Protein AF-A0A7S3EG33-F1 (afdb_monomer)

Nearest PDB structures (foldseek):
  6qv4-assembly1_A  TM=7.858E-01  e=1.404E-14  Thermochaetoides thermophila
  6qv3-assembly1_A  TM=7.735E-01  e=1.896E-14  Thermochaetoides thermophila
  5zwo-assembly1_D  TM=7.686E-01  e=1.803E-14  Saccharomyces cerevisiae S288C
  6qws-assembly1_A  TM=7.794E-01  e=4.444E-13  Thermochaetoides thermophila
  2n59-assembly1_A  TM=4.992E-01  e=2.013E-02  Rhodopseudomonas palustris DX-1

Organism: NCBI:txid101924

pLDDT: mean 78.2, std 21.98, range [22.47, 98.19]

Radius of gyration: 27.13 Å; Cα contacts (8 Å, |Δi|>4): 608; chains: 1; bounding box: 61×60×92 Å

Mean predicted aligned error: 11.51 Å

Solvent-accessible surface area (backbone atoms only — not comparable to full-atom values): 24699 Å² total; per-residue (Å²): 110,71,72,54,69,75,34,71,64,42,60,47,40,75,75,45,44,49,81,77,73,48,78,62,86,92,65,82,80,46,75,66,55,51,52,49,54,52,50,52,51,51,51,52,54,50,49,55,35,37,80,67,53,26,30,43,66,43,98,83,68,72,52,75,43,72,29,74,57,28,50,44,34,59,75,54,72,53,54,70,69,30,48,54,48,40,67,57,41,42,77,33,56,44,51,64,59,37,46,50,58,58,30,61,30,60,89,48,67,86,58,76,76,53,80,86,49,41,65,59,52,45,56,46,32,72,72,34,90,73,56,66,60,100,86,57,68,68,79,48,52,32,45,48,44,45,41,37,44,45,40,57,22,68,35,68,84,70,50,65,94,50,62,67,60,54,55,50,29,53,54,50,44,58,52,46,42,45,54,35,52,39,39,39,54,48,30,61,73,32,21,84,81,73,24,38,36,48,18,48,51,25,38,49,51,53,42,31,25,62,70,50,50,24,19,94,47,38,48,59,43,57,50,69,42,89,90,39,49,72,70,49,52,50,45,33,42,76,73,74,37,74,48,64,68,50,56,65,72,48,56,38,68,56,51,16,60,67,60,75,44,65,85,63,53,26,52,52,53,44,52,54,56,37,43,41,68,48,57,47,76,47,78,48,75,55,94,60,20,37,35,45,39,52,38,50,41,34,77,54,53,80,65,70,43,54,32,39,40,39,37,25,30,67,62,100,81,36,48,35,46,79,47,79,47,77,48,53,46,62,76,50,81,47,82,50,80,48,82,42,76,60,74,84,75,70,54,41,35,40,36,39,40,37,48,61,77,50,72,68,48,34,38,33,36,38,37,37,69,45,97,87,74,50,72,46,74,50,74,42,68,57,64,49,59,72,79,83,85,75,87,91,84,83,84,88,83,82,83,83,81,92,76,90,83,80,92,76,87,78,91,80,90,85,84,87,84,83,85,81,88,80,84,89,131

Secondary structure (DSSP, 8-state):
-HHHHTSHHHHHHHH-HHHHH---TT----HHHHHHHHHHHHHHHHHHHHHTTSEEE-TTSS-EEE-HHHHHHHHTT--HHHHHHHHHHTT--SHHHHHHHHTT-GGGTT----GGGHHHHHHHHHHSSS-S-TT--S-SHHHHHHHHHHHHHH-GGGS-S-HHHHHHHHHHHHHHHHHHHHHHHHHHHGGGTT--HHHHHHHHHHHHHHHHT--TTSTTGGGGSTT--HHHHHHHHHTT--SHHHHHHS-HHHHHHHTT--TTHHHHHHHHHHTS-EEEEEEEEETTEEEEEEEEE-SS----EEEEEEEEE-STT--EEEEEEEE-STT------EEEETTS----EEEEEEETT-SS--EEEEEEE-TTSPEEEEEEE--S-----S--SS--------------------PPP--------

Sequence (425 aa):
MLWLKETFFWVRVKRNPGHYFGRESDTYFSDSEIEKRLKELCLTALNLLSESGLIAYDEDGVTISSTPAGIIMAKFYIKFSTMLLIKKASGFHCVEDLLKILSEAEEFSEVTLRRSEKRVLNEINKMNVYKLPAKERVRTRGDKVFVLVQAHLCDSDNLPENVSLMLEANRIVSLLLRVCNCAFAYMEESAMDRASFSALSSCFFLRRCLLTRTSLNGENVLKQLKGVGTSMRLQLKEAGIESFPEIRAEHPRRLESILHRNPPFGNELQQQLKSLPLLTVKVEILNENLVVRAQCNIESTTRRFSLLLFLGTSGPQSRTFLKRFVASSSNTWHEERIACRAGEGIFPVTVLFAVEDVFGMDVEKVIERKFDGVLLIRATRKEPLAKDSQSLSSLRRRATTIPEYPVKRLKDNRVYSEHFDITVS

InterPro domains:
  IPR004179 Sec63 domain [PF02889] (67-285)
  IPR004179 Sec63 domain [SM00973] (66-369)
  IPR036388 Winged helix-like DNA-binding domain superfamily [G3DSA:1.10.10.10] (1-61)
  IPR052247 Meiotic Crossover Helicase [PTHR47835] (3-301)

Structure (mmCIF, N/CA/C/O backbone):
data_AF-A0A7S3EG33-F1
#
_entry.id   AF-A0A7S3EG33-F1
#
loop_
_atom_site.group_PDB
_atom_site.id
_atom_site.type_symbol
_atom_site.label_atom_id
_atom_site.label_alt_id
_atom_site.label_comp_id
_atom_site.label_asym_id
_atom_site.label_entity_id
_atom_site.label_seq_id
_atom_site.pdbx_PDB_ins_code
_atom_site.Cartn_x
_atom_site.Cartn_y
_atom_site.Cartn_z
_atom_site.occupancy
_atom_site.B_iso_or_equiv
_atom_site.auth_seq_id
_atom_site.auth_comp_id
_atom_site.auth_asym_id
_atom_site.auth_atom_id
_atom_site.pdbx_PDB_model_num
ATOM 1 N N . MET A 1 1 ? 29.800 -4.538 -19.101 1.00 86.38 1 MET A N 1
ATOM 2 C CA . MET A 1 1 ? 29.636 -5.731 -19.969 1.00 86.38 1 MET A CA 1
ATOM 3 C C . MET A 1 1 ? 29.901 -7.054 -19.261 1.00 86.38 1 MET A C 1
ATOM 5 O O . MET A 1 1 ? 29.256 -8.015 -19.649 1.00 86.38 1 MET A O 1
ATOM 9 N N . LEU A 1 2 ? 30.795 -7.127 -18.259 1.00 91.50 2 LEU A N 1
ATOM 10 C CA . LEU A 1 2 ? 31.155 -8.386 -17.582 1.00 91.50 2 LEU A CA 1
ATOM 11 C C . LEU A 1 2 ? 29.927 -9.198 -17.128 1.00 91.50 2 LEU A C 1
ATOM 13 O O . LEU A 1 2 ? 29.734 -10.302 -17.620 1.00 91.50 2 LEU A O 1
ATOM 17 N N . TRP A 1 3 ? 29.034 -8.588 -16.340 1.00 92.19 3 TRP A N 1
ATOM 18 C CA . TRP A 1 3 ? 27.778 -9.214 -15.899 1.00 92.19 3 TRP A CA 1
ATOM 19 C C . TRP A 1 3 ? 26.943 -9.793 -17.050 1.00 92.19 3 TRP A C 1
ATOM 21 O O . TRP A 1 3 ? 26.477 -10.922 -16.976 1.00 92.19 3 TRP A O 1
ATOM 31 N N . LEU A 1 4 ? 26.779 -9.049 -18.152 1.00 93.31 4 LEU A N 1
ATOM 32 C CA . LEU A 1 4 ? 25.960 -9.499 -19.279 1.00 93.31 4 LEU A CA 1
ATOM 33 C C . LEU A 1 4 ? 26.537 -10.770 -19.917 1.00 93.31 4 LEU A C 1
ATOM 35 O O . LEU A 1 4 ? 25.770 -11.664 -20.269 1.00 93.31 4 LEU A O 1
ATOM 39 N N . LYS A 1 5 ? 27.871 -10.865 -20.027 1.00 93.81 5 LYS A N 1
ATOM 40 C CA . LYS A 1 5 ? 28.571 -12.026 -20.604 1.00 93.81 5 LYS A CA 1
ATOM 41 C C . LYS A 1 5 ? 28.368 -13.307 -19.781 1.00 93.81 5 LYS A C 1
ATOM 43 O O . LYS A 1 5 ? 28.471 -14.396 -20.338 1.00 93.81 5 LYS A O 1
ATOM 48 N N . GLU A 1 6 ? 28.018 -13.182 -18.503 1.00 95.75 6 GLU A N 1
ATOM 49 C CA . GLU A 1 6 ? 27.724 -14.304 -17.600 1.00 95.75 6 GLU A CA 1
ATOM 50 C C . GLU A 1 6 ? 26.260 -14.773 -17.671 1.00 95.75 6 GLU A C 1
ATOM 52 O O . GLU A 1 6 ? 25.890 -15.785 -17.080 1.00 95.75 6 GLU A O 1
ATOM 57 N N . THR A 1 7 ? 25.398 -14.066 -18.407 1.00 96.19 7 THR A N 1
ATOM 58 C CA . THR A 1 7 ? 23.973 -14.408 -18.492 1.00 96.19 7 THR A CA 1
ATOM 59 C C . THR A 1 7 ? 23.678 -15.468 -19.553 1.00 96.19 7 THR A C 1
ATOM 61 O O . THR A 1 7 ? 24.313 -15.545 -20.607 1.00 96.19 7 THR A O 1
ATOM 64 N N . PHE A 1 8 ? 22.596 -16.226 -19.351 1.00 96.69 8 PHE A N 1
ATOM 65 C CA . PHE A 1 8 ? 22.053 -17.094 -20.401 1.00 96.69 8 PHE A CA 1
ATOM 66 C C . PHE A 1 8 ? 21.639 -16.306 -21.657 1.00 96.69 8 PHE A C 1
ATOM 68 O O . PHE A 1 8 ? 21.738 -16.814 -22.774 1.00 96.69 8 PHE A O 1
ATOM 75 N N . PHE A 1 9 ? 21.220 -15.048 -21.492 1.00 95.31 9 PHE A N 1
ATOM 76 C CA . PHE A 1 9 ? 20.866 -14.165 -22.601 1.00 95.31 9 PHE A CA 1
ATOM 77 C C . PHE A 1 9 ? 22.038 -13.967 -23.571 1.00 95.31 9 PHE A C 1
ATOM 79 O O . PHE A 1 9 ? 21.854 -14.136 -24.774 1.00 95.31 9 PHE A O 1
ATOM 86 N N . TRP A 1 10 ? 23.251 -13.728 -23.065 1.00 94.69 10 TRP A N 1
ATOM 87 C CA . TRP A 1 10 ? 24.460 -13.624 -23.889 1.00 94.69 10 TRP A CA 1
ATOM 88 C C . TRP A 1 10 ? 24.704 -14.872 -24.746 1.00 94.69 10 TRP A C 1
ATOM 90 O O . TRP A 1 10 ? 24.899 -14.768 -25.960 1.00 94.69 10 TRP A O 1
ATOM 100 N N . VAL A 1 11 ? 24.608 -16.060 -24.139 1.00 94.94 11 VAL A N 1
ATOM 101 C CA . VAL A 1 11 ? 24.762 -17.345 -24.845 1.00 94.94 11 VAL A CA 1
ATOM 102 C C . VAL A 1 11 ? 23.735 -17.479 -25.973 1.00 94.94 11 VAL A C 1
ATOM 104 O O . VAL A 1 11 ? 24.051 -17.974 -27.057 1.00 94.94 11 VAL A O 1
ATOM 107 N N . ARG A 1 12 ? 22.495 -17.040 -25.739 1.00 94.88 12 ARG A N 1
ATOM 108 C CA . ARG A 1 12 ? 21.406 -17.145 -26.717 1.00 94.88 12 ARG A CA 1
ATOM 109 C C . ARG A 1 12 ? 21.512 -16.132 -27.848 1.00 94.88 12 ARG A C 1
ATOM 111 O O . ARG A 1 12 ? 21.286 -16.516 -28.995 1.00 94.88 12 ARG A O 1
ATOM 118 N N . VAL A 1 13 ? 21.885 -14.891 -27.548 1.00 93.12 13 VAL A N 1
ATOM 119 C CA . VAL A 1 13 ? 22.086 -13.843 -28.557 1.00 93.12 13 VAL A CA 1
ATOM 120 C C . VAL A 1 13 ? 23.204 -14.235 -29.518 1.00 93.12 13 VAL A C 1
ATOM 122 O O . VAL A 1 13 ? 23.018 -14.111 -30.721 1.00 93.12 13 VAL A O 1
ATOM 125 N N . LYS A 1 14 ? 24.311 -14.805 -29.022 1.00 90.88 14 LYS A N 1
ATOM 126 C CA . LYS A 1 14 ? 25.389 -15.302 -29.892 1.00 90.88 14 LYS A CA 1
ATOM 127 C C . LYS A 1 14 ? 24.956 -16.434 -30.827 1.00 90.88 14 LYS A C 1
ATOM 129 O O . LYS A 1 14 ? 25.430 -16.513 -31.951 1.00 90.88 14 LYS A O 1
ATOM 134 N N . ARG A 1 15 ? 24.056 -17.317 -30.379 1.00 91.62 15 ARG A N 1
ATOM 135 C CA . ARG A 1 15 ? 23.587 -18.461 -31.185 1.00 91.62 15 ARG A CA 1
ATOM 136 C C . ARG A 1 15 ? 22.518 -18.097 -32.212 1.00 91.62 15 ARG A C 1
ATOM 138 O O . ARG A 1 15 ? 22.406 -18.779 -33.223 1.00 91.62 15 ARG A O 1
ATOM 145 N N . ASN A 1 16 ? 21.686 -17.098 -31.931 1.00 90.94 16 ASN A N 1
ATOM 146 C CA . ASN A 1 16 ? 20.597 -16.694 -32.821 1.00 90.94 16 ASN A CA 1
ATOM 147 C C . ASN A 1 16 ? 20.350 -15.176 -32.741 1.00 90.94 16 ASN A C 1
ATOM 149 O O . ASN A 1 16 ? 19.312 -14.753 -32.224 1.00 90.94 16 ASN A O 1
ATOM 153 N N . PRO A 1 17 ? 21.288 -14.345 -33.228 1.00 90.06 17 PRO A N 1
ATOM 154 C CA . PRO A 1 17 ? 21.212 -12.891 -33.080 1.00 90.06 17 PRO A CA 1
ATOM 155 C C . PRO A 1 17 ? 19.995 -12.289 -33.795 1.00 90.06 17 PRO A C 1
ATOM 157 O O . PRO A 1 17 ? 19.338 -11.408 -33.242 1.00 90.06 17 PRO A O 1
ATOM 160 N N . GLY A 1 18 ? 19.615 -12.827 -34.960 1.00 88.25 18 GLY A N 1
ATOM 161 C CA . GLY A 1 18 ? 18.469 -12.337 -35.735 1.00 88.25 18 GLY A CA 1
ATOM 162 C C . GLY A 1 18 ? 17.114 -12.462 -35.023 1.00 88.25 18 GLY A C 1
ATOM 163 O O . GLY A 1 18 ? 16.207 -11.685 -35.301 1.00 88.25 18 GLY A O 1
ATOM 164 N N . HIS A 1 19 ? 16.962 -13.390 -34.070 1.00 89.19 19 HIS A N 1
ATOM 165 C CA . HIS A 1 19 ? 15.758 -13.462 -33.232 1.00 89.19 19 HIS A CA 1
ATOM 166 C C . HIS A 1 19 ? 15.654 -12.285 -32.247 1.00 89.19 19 HIS A C 1
ATOM 168 O O . HIS A 1 19 ? 14.552 -11.851 -31.928 1.00 89.19 19 HIS A O 1
ATOM 174 N N . TYR A 1 20 ? 16.785 -11.778 -31.748 1.00 89.69 20 TYR A N 1
ATOM 175 C CA . TYR A 1 20 ? 16.822 -10.733 -30.718 1.00 89.69 20 TYR A CA 1
ATOM 176 C C . TYR A 1 20 ? 16.943 -9.323 -31.294 1.00 89.69 20 TYR A C 1
ATOM 178 O O . TYR A 1 20 ? 16.387 -8.388 -30.727 1.00 89.69 20 TYR A O 1
ATOM 186 N N . PHE A 1 21 ? 17.661 -9.169 -32.406 1.00 87.31 21 PHE A N 1
ATOM 187 C CA . PHE A 1 21 ? 17.914 -7.871 -33.033 1.00 87.31 21 PHE A CA 1
ATOM 188 C C . PHE A 1 21 ? 17.058 -7.602 -34.275 1.00 87.31 21 PHE A C 1
ATOM 190 O O . PHE A 1 21 ? 17.177 -6.533 -34.866 1.00 87.31 21 PHE A O 1
ATOM 197 N N . GLY A 1 22 ? 16.198 -8.551 -34.655 1.00 81.75 22 GLY A N 1
ATOM 198 C CA . GLY A 1 22 ? 15.454 -8.519 -35.910 1.00 81.75 22 GLY A CA 1
ATOM 199 C C . GLY A 1 22 ? 16.284 -9.026 -37.091 1.00 81.75 22 GLY A C 1
ATOM 200 O O . GLY A 1 22 ? 17.515 -9.052 -37.059 1.00 81.75 22 GLY A O 1
ATOM 201 N N . ARG A 1 23 ? 15.592 -9.460 -38.148 1.00 69.38 23 ARG A N 1
ATOM 202 C CA . ARG A 1 23 ? 16.211 -9.754 -39.444 1.00 69.38 23 ARG A CA 1
ATOM 203 C C . ARG A 1 23 ? 16.216 -8.476 -40.270 1.00 69.38 23 ARG A C 1
ATOM 205 O O . ARG A 1 23 ? 15.259 -8.206 -40.989 1.00 69.38 23 ARG A O 1
ATOM 212 N N . GLU A 1 24 ? 17.275 -7.692 -40.151 1.00 61.81 24 GLU A N 1
ATOM 213 C CA . GLU A 1 24 ? 17.649 -6.800 -41.247 1.00 61.81 24 GLU A CA 1
ATOM 214 C C . GLU A 1 24 ? 18.200 -7.702 -42.365 1.00 61.81 24 GLU A C 1
ATOM 216 O O . GLU A 1 24 ? 18.905 -8.673 -42.091 1.00 61.81 24 GLU A O 1
ATOM 221 N N . SER A 1 25 ? 17.748 -7.501 -43.601 1.00 48.28 25 SER A N 1
ATOM 222 C CA . SER A 1 25 ? 18.041 -8.386 -44.737 1.00 48.28 25 SER A CA 1
ATOM 223 C C . SER A 1 25 ? 19.547 -8.637 -44.908 1.00 48.28 25 SER A C 1
ATOM 225 O O . SER A 1 25 ? 20.312 -7.681 -44.989 1.00 48.28 25 SER A O 1
ATOM 227 N N . ASP A 1 26 ? 19.936 -9.914 -44.994 1.00 53.56 26 ASP A N 1
ATOM 228 C CA . ASP A 1 26 ? 21.272 -10.435 -45.339 1.00 53.56 26 ASP A CA 1
ATOM 229 C C . ASP A 1 26 ? 22.488 -9.965 -44.515 1.00 53.56 26 ASP A C 1
ATOM 231 O O . ASP A 1 26 ? 23.633 -10.184 -44.914 1.00 53.56 26 ASP A O 1
ATOM 235 N N . THR A 1 27 ? 22.295 -9.407 -43.318 1.00 59.81 27 THR A N 1
ATOM 236 C CA . THR A 1 27 ? 23.413 -9.108 -42.410 1.00 59.81 27 THR A CA 1
ATOM 237 C C . THR A 1 27 ? 23.790 -10.323 -41.558 1.00 59.81 27 THR A C 1
ATOM 239 O O . THR A 1 27 ? 23.101 -10.704 -40.609 1.00 59.81 27 THR A O 1
ATOM 242 N N . TYR A 1 28 ? 24.938 -10.931 -41.869 1.00 70.75 28 TYR A N 1
ATOM 243 C CA . TYR A 1 28 ? 25.654 -11.771 -40.910 1.00 70.75 28 TYR A CA 1
ATOM 244 C C . TYR A 1 28 ? 26.070 -10.898 -39.723 1.00 70.75 28 TYR A C 1
ATOM 246 O O . TYR A 1 28 ? 26.848 -9.967 -39.891 1.00 70.75 28 TYR A O 1
ATOM 254 N N . PHE A 1 29 ? 25.565 -11.198 -38.526 1.00 78.25 29 PHE A N 1
ATOM 255 C CA . PHE A 1 29 ? 25.989 -10.508 -37.309 1.00 78.25 29 PHE A CA 1
ATOM 256 C C . PHE A 1 29 ? 27.373 -11.007 -36.893 1.00 78.25 29 PHE A C 1
ATOM 258 O O . PHE A 1 29 ? 27.517 -12.140 -36.430 1.00 78.25 29 PHE A O 1
ATOM 265 N N . SER A 1 30 ? 28.389 -10.162 -37.028 1.00 86.75 30 SER A N 1
ATOM 266 C CA . SER A 1 30 ? 29.704 -10.422 -36.447 1.00 86.75 30 SER A CA 1
ATOM 267 C C . SER A 1 30 ? 29.658 -10.344 -34.915 1.00 86.75 30 SER A C 1
ATOM 269 O O . SER A 1 30 ? 28.846 -9.624 -34.326 1.00 86.75 30 SER A O 1
ATOM 271 N N . ASP A 1 31 ? 30.584 -11.037 -34.246 1.00 87.50 31 ASP A N 1
ATOM 272 C CA . ASP A 1 31 ? 30.719 -10.985 -32.782 1.00 87.50 31 ASP A CA 1
ATOM 273 C C . ASP A 1 31 ? 30.912 -9.543 -32.268 1.00 87.50 31 ASP A C 1
ATOM 275 O O . ASP A 1 31 ? 30.399 -9.184 -31.206 1.00 87.50 31 ASP A O 1
ATOM 279 N N . SER A 1 32 ? 31.592 -8.692 -33.047 1.00 89.56 32 SER A N 1
ATOM 280 C CA . SER A 1 32 ? 31.795 -7.274 -32.728 1.00 89.56 32 SER A CA 1
ATOM 281 C C . SER A 1 32 ? 30.500 -6.459 -32.809 1.00 89.56 32 SER A C 1
ATOM 283 O O . SER A 1 32 ? 30.225 -5.655 -31.918 1.00 89.56 32 SER A O 1
ATOM 285 N N . GLU A 1 33 ? 29.663 -6.690 -33.825 1.00 88.62 33 GLU A N 1
ATOM 286 C CA . GLU A 1 33 ? 28.365 -6.015 -33.962 1.00 88.62 33 GLU A CA 1
ATOM 287 C C . GLU A 1 33 ? 27.389 -6.425 -32.860 1.00 88.62 33 GLU A C 1
ATOM 289 O O . GLU A 1 33 ? 26.683 -5.573 -32.317 1.00 88.62 33 GLU A O 1
ATOM 294 N N . ILE A 1 34 ? 27.384 -7.708 -32.482 1.00 90.06 34 ILE A N 1
ATOM 295 C CA . ILE A 1 34 ? 26.601 -8.203 -31.344 1.00 90.06 34 ILE A CA 1
ATOM 296 C C . ILE A 1 34 ? 27.049 -7.496 -30.062 1.00 90.06 34 ILE A C 1
ATOM 298 O O . ILE A 1 34 ? 26.216 -6.953 -29.336 1.00 90.06 34 ILE A O 1
ATOM 302 N N . GLU A 1 35 ? 28.357 -7.457 -29.783 1.00 92.44 35 GLU A N 1
ATOM 303 C CA . GLU A 1 35 ? 28.890 -6.759 -28.608 1.00 92.44 35 GLU A CA 1
ATOM 304 C C . GLU A 1 35 ? 28.550 -5.266 -28.610 1.00 92.44 35 GLU A C 1
ATOM 306 O O . GLU A 1 35 ? 28.166 -4.731 -27.566 1.00 92.44 35 GLU A O 1
ATOM 311 N N . LYS A 1 36 ? 28.629 -4.610 -29.773 1.00 91.62 36 LYS A N 1
ATOM 312 C CA . LYS A 1 36 ? 28.265 -3.201 -29.939 1.00 91.62 36 LYS A CA 1
ATOM 313 C C . LYS A 1 36 ? 26.787 -2.959 -29.622 1.00 91.62 36 LYS A C 1
ATOM 315 O O . LYS A 1 36 ? 26.502 -2.138 -28.753 1.00 91.62 36 LYS A O 1
ATOM 320 N N . ARG A 1 37 ? 25.861 -3.709 -30.235 1.00 91.12 37 ARG A N 1
ATOM 321 C CA . ARG A 1 37 ? 24.411 -3.570 -29.979 1.00 91.12 37 ARG A CA 1
ATOM 322 C C . ARG A 1 37 ? 24.061 -3.862 -28.519 1.00 91.12 37 ARG A C 1
ATOM 324 O O . ARG A 1 37 ? 23.267 -3.152 -27.911 1.00 91.12 37 ARG A O 1
ATOM 331 N N . LEU A 1 38 ? 24.683 -4.875 -27.914 1.00 93.62 38 LEU A N 1
ATOM 332 C CA . LEU A 1 38 ? 24.485 -5.174 -26.493 1.00 93.62 38 LEU A CA 1
ATOM 333 C C . LEU A 1 38 ? 25.012 -4.056 -25.583 1.00 93.62 38 LEU A C 1
ATOM 335 O O . LEU A 1 38 ? 24.373 -3.728 -24.584 1.00 93.62 38 LEU A O 1
ATOM 339 N N . LYS A 1 39 ? 26.149 -3.443 -25.931 1.00 93.31 39 LYS A N 1
ATOM 340 C CA . LYS A 1 39 ? 26.675 -2.278 -25.213 1.00 93.31 39 LYS A CA 1
ATOM 341 C C . LYS A 1 39 ? 25.726 -1.084 -25.330 1.00 93.31 39 LYS A C 1
ATOM 343 O O . LYS A 1 39 ? 25.460 -0.444 -24.318 1.00 93.31 39 LYS A O 1
ATOM 348 N N . GLU A 1 40 ? 25.186 -0.816 -26.516 1.00 93.12 40 GLU A N 1
ATOM 349 C CA . GLU A 1 40 ? 24.186 0.238 -26.749 1.00 93.12 40 GLU A CA 1
ATOM 350 C C . GLU A 1 40 ? 22.910 0.010 -25.924 1.00 93.12 40 GLU A C 1
ATOM 352 O O . GLU A 1 40 ? 22.409 0.946 -25.300 1.00 93.12 40 GLU A O 1
ATOM 357 N N . LEU A 1 41 ? 22.430 -1.236 -25.826 1.00 93.00 41 LEU A N 1
ATOM 358 C CA . LEU A 1 41 ? 21.303 -1.596 -24.958 1.00 93.00 41 LEU A CA 1
ATOM 359 C C . LEU A 1 41 ? 21.604 -1.323 -23.478 1.00 93.00 41 LEU A C 1
ATOM 361 O O . LEU A 1 41 ? 20.775 -0.735 -22.784 1.00 93.00 41 LEU A O 1
ATOM 365 N N . CYS A 1 42 ? 22.790 -1.708 -22.992 1.00 93.31 42 CYS A N 1
ATOM 366 C CA . CYS A 1 42 ? 23.204 -1.409 -21.621 1.00 93.31 42 CYS A CA 1
ATOM 367 C C . CYS A 1 42 ? 23.280 0.100 -21.365 1.00 93.31 42 CYS A C 1
ATOM 369 O O . CYS A 1 42 ? 22.776 0.559 -20.346 1.00 93.31 42 CYS A O 1
ATOM 371 N N . LEU A 1 43 ? 23.878 0.868 -22.280 1.00 92.88 43 LEU A N 1
ATOM 372 C CA . LEU A 1 43 ? 23.977 2.323 -22.154 1.00 92.88 43 LEU A CA 1
ATOM 373 C C . LEU A 1 43 ? 22.595 2.979 -22.152 1.00 92.88 43 LEU A C 1
ATOM 375 O O . LEU A 1 43 ? 22.331 3.828 -21.311 1.00 92.88 43 LEU A O 1
ATOM 379 N N . THR A 1 44 ? 21.685 2.528 -23.016 1.00 94.94 44 THR A N 1
ATOM 380 C CA . THR A 1 44 ? 20.299 3.016 -23.043 1.00 94.94 44 THR A CA 1
ATOM 381 C C . THR A 1 44 ? 19.595 2.751 -21.712 1.00 94.94 44 THR A C 1
ATOM 383 O O . THR A 1 44 ? 18.973 3.649 -21.150 1.00 94.94 44 THR A O 1
ATOM 386 N N . ALA A 1 45 ? 19.724 1.538 -21.164 1.00 94.62 45 ALA A N 1
ATOM 387 C CA . ALA A 1 45 ? 19.134 1.195 -19.872 1.00 94.62 45 ALA A CA 1
ATOM 388 C C . ALA A 1 45 ? 19.735 2.018 -18.719 1.00 94.62 45 ALA A C 1
ATOM 390 O O . ALA A 1 45 ? 18.995 2.497 -17.863 1.00 94.62 45 ALA A O 1
ATOM 391 N N . LEU A 1 46 ? 21.057 2.216 -18.707 1.00 94.25 46 LEU A N 1
ATOM 392 C CA . LEU A 1 46 ? 21.736 3.045 -17.707 1.00 94.25 46 LEU A CA 1
ATOM 393 C C . LEU A 1 46 ? 21.300 4.511 -17.794 1.00 94.25 46 LEU A C 1
ATOM 395 O O . LEU A 1 46 ? 20.977 5.097 -16.764 1.00 94.25 46 LEU A O 1
ATOM 399 N N . ASN A 1 47 ? 21.200 5.070 -19.000 1.00 94.06 47 ASN A N 1
ATOM 400 C CA . ASN A 1 47 ? 20.715 6.435 -19.205 1.00 94.06 47 ASN A CA 1
ATOM 401 C C . ASN A 1 47 ? 19.288 6.592 -18.672 1.00 94.06 47 ASN A C 1
ATOM 403 O O . ASN A 1 47 ? 19.035 7.494 -17.882 1.00 94.06 47 ASN A O 1
ATOM 407 N N . LEU A 1 48 ? 18.383 5.658 -18.988 1.00 96.31 48 LEU A N 1
ATOM 408 C CA . LEU A 1 48 ? 17.015 5.676 -18.459 1.00 96.31 48 LEU A CA 1
ATOM 409 C C . LEU A 1 48 ? 16.978 5.619 -16.925 1.00 96.31 48 LEU A C 1
ATOM 411 O O . LEU A 1 48 ? 16.199 6.342 -16.299 1.00 96.31 48 LEU A O 1
ATOM 415 N N . LEU A 1 49 ? 17.810 4.776 -16.302 1.00 96.56 49 LEU A N 1
ATOM 416 C CA . LEU A 1 49 ? 17.912 4.691 -14.842 1.00 96.56 49 LEU A CA 1
ATOM 417 C C . LEU A 1 49 ? 18.475 5.983 -14.233 1.00 96.56 49 LEU A C 1
ATOM 419 O O . LEU A 1 49 ? 17.998 6.411 -13.180 1.00 96.56 49 LEU A O 1
ATOM 423 N N . SER A 1 50 ? 19.462 6.600 -14.883 1.00 95.50 50 SER A N 1
ATOM 424 C CA . SER A 1 50 ? 20.110 7.831 -14.425 1.00 95.50 50 SER A CA 1
ATOM 425 C C . SER A 1 50 ? 19.187 9.043 -14.560 1.00 95.50 50 SER A C 1
ATOM 427 O O . SER A 1 50 ? 18.950 9.735 -13.572 1.00 95.50 50 SER A O 1
ATOM 429 N N . GLU A 1 51 ? 18.559 9.236 -15.723 1.00 95.19 51 GLU A N 1
ATOM 430 C CA . GLU A 1 51 ? 17.555 10.285 -15.972 1.00 95.19 51 GLU A CA 1
ATOM 431 C C . GLU A 1 51 ? 16.360 10.161 -15.020 1.00 95.19 51 GLU A C 1
ATOM 433 O O . GLU A 1 51 ? 15.792 11.151 -14.557 1.00 95.19 51 GLU 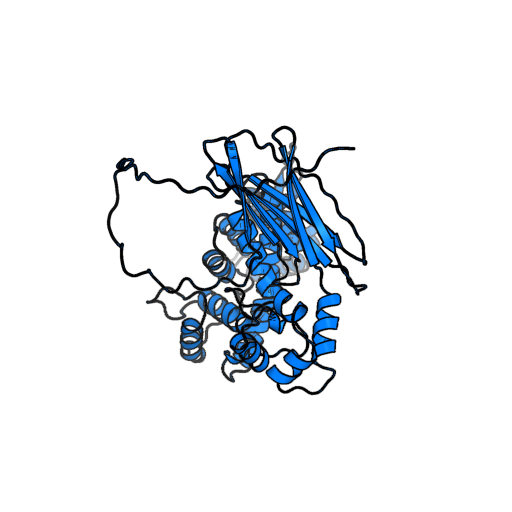A O 1
ATOM 438 N N . SER A 1 52 ? 16.007 8.925 -14.661 1.00 94.81 52 SER A N 1
ATOM 439 C CA . SER A 1 52 ? 14.958 8.641 -13.683 1.00 94.81 52 SER A CA 1
ATOM 440 C C . SER A 1 52 ? 15.426 8.764 -12.232 1.00 94.81 52 SER A C 1
ATOM 442 O O . SER A 1 52 ? 14.622 8.533 -11.327 1.00 94.81 52 SER A O 1
ATOM 444 N N . GLY A 1 53 ? 16.687 9.115 -11.968 1.00 94.50 53 GLY A N 1
ATOM 445 C CA . GLY A 1 53 ? 17.261 9.288 -10.631 1.00 94.50 53 GLY A CA 1
ATOM 446 C C . GLY A 1 53 ? 17.292 8.012 -9.785 1.00 94.50 53 GLY A C 1
ATOM 447 O O . GLY A 1 53 ? 17.126 8.087 -8.567 1.00 94.50 53 GLY A O 1
ATOM 448 N N . LEU A 1 54 ? 17.419 6.840 -10.412 1.00 96.38 54 LEU A N 1
ATOM 449 C CA . LEU A 1 54 ? 17.544 5.536 -9.741 1.00 96.38 54 LEU A CA 1
ATOM 450 C C . LEU A 1 54 ? 19.009 5.114 -9.561 1.00 96.38 54 LEU A C 1
ATOM 452 O O . LEU A 1 54 ? 19.327 4.343 -8.657 1.00 96.38 54 LEU A O 1
ATOM 456 N N . ILE A 1 55 ? 19.897 5.649 -10.394 1.00 96.62 55 ILE A N 1
ATOM 457 C CA . ILE A 1 55 ? 21.350 5.540 -10.254 1.00 96.62 55 ILE A CA 1
ATOM 458 C C . ILE A 1 55 ? 21.976 6.929 -10.388 1.00 96.62 55 ILE A C 1
ATOM 460 O O . ILE A 1 55 ? 21.369 7.829 -10.972 1.00 96.62 55 ILE A O 1
ATOM 464 N N . ALA A 1 56 ? 23.185 7.087 -9.869 1.00 94.56 56 ALA A N 1
ATOM 465 C CA . ALA A 1 56 ? 24.019 8.261 -10.063 1.00 94.56 56 ALA A CA 1
ATOM 466 C C . ALA A 1 56 ? 25.384 7.833 -10.610 1.00 94.56 56 ALA A C 1
ATOM 468 O O . ALA A 1 56 ? 25.876 6.745 -10.298 1.00 94.56 56 ALA A O 1
ATOM 469 N N . TYR A 1 57 ? 25.973 8.693 -11.434 1.00 92.06 57 TYR A N 1
ATOM 470 C CA . TYR A 1 57 ? 27.380 8.591 -11.795 1.00 92.06 57 TYR A CA 1
ATOM 471 C C . TYR A 1 57 ? 28.201 9.337 -10.744 1.00 92.06 57 TYR A C 1
ATOM 473 O O . TYR A 1 57 ? 27.780 10.398 -10.282 1.00 92.06 57 TYR A O 1
ATOM 481 N N . ASP A 1 58 ? 29.327 8.755 -10.350 1.00 86.31 58 ASP A N 1
ATOM 482 C CA . ASP A 1 58 ? 30.295 9.388 -9.453 1.00 86.31 58 ASP A CA 1
ATOM 483 C C . ASP A 1 58 ? 31.053 10.528 -10.163 1.00 86.31 58 ASP A C 1
ATOM 485 O O . ASP A 1 58 ? 30.895 10.716 -11.374 1.00 86.31 58 ASP A O 1
ATOM 489 N N . GLU A 1 59 ? 31.899 11.263 -9.438 1.00 81.81 59 GLU A N 1
ATOM 490 C CA . GLU A 1 59 ? 32.672 12.401 -9.974 1.00 81.81 59 GLU A CA 1
ATOM 491 C C . GLU A 1 59 ? 33.519 12.024 -11.204 1.00 81.81 59 GLU A C 1
ATOM 493 O O . GLU A 1 59 ? 33.641 12.807 -12.146 1.00 81.81 59 GLU A O 1
ATOM 498 N N . ASP A 1 60 ? 34.011 10.783 -11.247 1.00 82.19 60 ASP A N 1
ATOM 499 C CA . ASP A 1 60 ? 34.801 10.240 -12.358 1.00 82.19 60 ASP A CA 1
ATOM 500 C C . ASP A 1 60 ? 33.972 9.941 -13.625 1.00 82.19 60 ASP A C 1
ATOM 502 O O . ASP A 1 60 ? 34.521 9.553 -14.657 1.00 82.19 60 ASP A O 1
ATOM 506 N N . GLY A 1 61 ? 32.637 10.023 -13.559 1.00 77.06 61 GLY A N 1
ATOM 507 C CA . GLY A 1 61 ? 31.718 9.745 -14.672 1.00 77.06 61 GLY A CA 1
ATOM 508 C C . GLY A 1 61 ? 31.648 8.276 -15.118 1.00 77.06 61 GLY A C 1
ATOM 509 O O . GLY A 1 61 ? 30.873 7.938 -16.014 1.00 77.06 61 GLY A O 1
ATOM 510 N N . VAL A 1 62 ? 32.439 7.389 -14.506 1.00 80.25 62 VAL A N 1
ATOM 511 C CA . VAL A 1 62 ? 32.533 5.960 -14.858 1.00 80.25 62 VAL A CA 1
ATOM 512 C C . VAL A 1 62 ? 31.887 5.072 -13.799 1.00 80.25 62 VAL A C 1
ATOM 514 O O . VAL A 1 62 ? 31.208 4.097 -14.135 1.00 80.25 62 VAL A O 1
ATOM 517 N N . THR A 1 63 ? 32.088 5.394 -12.523 1.00 88.06 63 THR A N 1
ATOM 518 C CA . THR A 1 63 ? 31.550 4.611 -11.410 1.00 88.06 63 THR A CA 1
ATOM 519 C C . THR A 1 63 ? 30.059 4.889 -11.256 1.00 88.06 63 THR A C 1
ATOM 521 O O . THR A 1 63 ? 29.626 6.038 -11.246 1.00 88.06 63 THR A O 1
ATOM 524 N N . ILE A 1 64 ? 29.262 3.824 -11.156 1.00 93.38 64 ILE A N 1
ATOM 525 C CA . ILE A 1 64 ? 27.806 3.903 -11.012 1.00 93.38 64 ILE A CA 1
ATOM 526 C C . ILE A 1 64 ? 27.443 3.504 -9.585 1.00 93.38 64 ILE A C 1
ATOM 528 O O . ILE A 1 64 ? 27.826 2.428 -9.123 1.00 93.38 64 ILE A O 1
ATOM 532 N N . SER A 1 65 ? 26.649 4.332 -8.916 1.00 94.44 65 SER A N 1
ATOM 533 C CA . SER A 1 65 ? 26.083 4.049 -7.599 1.00 94.44 65 SER A CA 1
ATOM 534 C C . SER A 1 65 ? 24.554 4.032 -7.660 1.00 94.44 65 SER A C 1
ATOM 536 O O . SER A 1 65 ? 23.928 4.694 -8.489 1.00 94.44 65 SER A O 1
ATOM 538 N N . SER A 1 66 ? 23.920 3.223 -6.809 1.00 95.69 66 SER A N 1
ATOM 539 C CA . SER A 1 66 ? 22.456 3.215 -6.700 1.00 95.69 66 SER A CA 1
ATOM 540 C C . SER A 1 66 ? 21.996 4.361 -5.809 1.00 95.69 66 SER A C 1
ATOM 542 O O . SER A 1 66 ? 22.522 4.534 -4.712 1.00 95.69 66 SER A O 1
ATOM 544 N N . THR A 1 67 ? 20.979 5.107 -6.240 1.00 95.56 67 THR A N 1
ATOM 545 C CA . THR A 1 67 ? 20.332 6.092 -5.362 1.00 95.56 67 THR A CA 1
ATOM 546 C C . THR A 1 67 ? 19.437 5.376 -4.345 1.00 95.56 67 THR A C 1
ATOM 548 O O . THR A 1 67 ? 19.051 4.222 -4.578 1.00 95.56 67 THR A O 1
ATOM 551 N N . PRO A 1 68 ? 19.013 6.038 -3.252 1.00 94.81 68 PRO A N 1
ATOM 552 C CA . PRO A 1 68 ? 18.034 5.459 -2.332 1.00 94.81 68 PRO A CA 1
ATOM 553 C C . PRO A 1 68 ? 16.765 4.959 -3.042 1.00 94.81 68 PRO A C 1
ATOM 555 O O . PRO A 1 68 ? 16.279 3.866 -2.759 1.00 94.81 68 PRO A O 1
ATOM 558 N N . ALA A 1 69 ? 16.282 5.691 -4.054 1.00 95.06 69 ALA A N 1
ATOM 559 C CA . ALA A 1 69 ? 15.141 5.277 -4.869 1.00 95.06 69 ALA A CA 1
ATOM 560 C C . ALA A 1 69 ? 15.408 3.978 -5.656 1.00 95.06 69 ALA A C 1
ATOM 562 O O . ALA A 1 69 ? 14.537 3.107 -5.709 1.00 95.06 69 ALA A O 1
ATOM 563 N N . GLY A 1 70 ? 16.605 3.822 -6.235 1.00 96.88 70 GLY A N 1
ATOM 564 C CA . GLY A 1 70 ? 17.020 2.589 -6.910 1.00 96.88 70 GLY A CA 1
ATOM 565 C C . GLY A 1 70 ? 17.136 1.401 -5.954 1.00 96.88 70 GLY A C 1
ATOM 566 O O . GLY A 1 70 ? 16.632 0.317 -6.253 1.00 96.88 70 GLY A O 1
ATOM 567 N N . ILE A 1 71 ? 17.715 1.618 -4.768 1.00 97.56 71 ILE A N 1
ATOM 568 C CA . ILE A 1 71 ? 17.818 0.602 -3.709 1.00 97.56 71 ILE A CA 1
ATOM 569 C C . ILE A 1 71 ? 16.422 0.146 -3.268 1.00 97.56 71 ILE A C 1
ATOM 571 O O . ILE A 1 71 ? 16.173 -1.054 -3.152 1.00 97.56 71 ILE A O 1
ATOM 575 N N . ILE A 1 72 ? 15.493 1.084 -3.062 1.00 97.69 72 ILE A N 1
ATOM 576 C CA . ILE A 1 72 ? 14.104 0.790 -2.687 1.00 97.69 72 ILE A CA 1
ATOM 577 C C . ILE A 1 72 ? 13.408 -0.025 -3.785 1.00 97.69 72 ILE A C 1
ATOM 579 O O . ILE A 1 72 ? 12.844 -1.079 -3.490 1.00 97.69 72 ILE A O 1
ATOM 583 N N . MET A 1 73 ? 13.494 0.405 -5.048 1.00 97.81 73 MET A N 1
ATOM 584 C CA . MET A 1 73 ? 12.910 -0.321 -6.182 1.00 97.81 73 MET A CA 1
ATOM 585 C C . MET A 1 73 ? 13.422 -1.769 -6.254 1.00 97.81 73 MET A C 1
ATOM 587 O O . MET A 1 73 ? 12.621 -2.701 -6.380 1.00 97.81 73 MET A O 1
ATOM 591 N N . ALA A 1 74 ? 14.739 -1.963 -6.124 1.00 97.62 74 ALA A N 1
ATOM 592 C CA . ALA A 1 74 ? 15.366 -3.281 -6.144 1.00 97.62 74 ALA A CA 1
ATOM 593 C C . ALA A 1 74 ? 14.943 -4.142 -4.942 1.00 97.62 74 ALA A C 1
ATOM 595 O O . ALA A 1 74 ? 14.560 -5.298 -5.118 1.00 97.62 74 ALA A O 1
ATOM 596 N N . LYS A 1 75 ? 14.929 -3.570 -3.730 1.00 98.00 75 LYS A N 1
ATOM 597 C CA . LYS A 1 75 ? 14.539 -4.253 -2.483 1.00 98.00 75 LYS A CA 1
ATOM 598 C C . LYS A 1 75 ? 13.134 -4.850 -2.551 1.00 98.00 75 LYS A C 1
ATOM 600 O O . LYS A 1 75 ? 12.899 -5.930 -2.011 1.00 98.00 75 LYS A O 1
ATOM 605 N N . PHE A 1 76 ? 12.202 -4.153 -3.196 1.00 97.81 76 PHE A N 1
ATOM 606 C CA . PHE A 1 76 ? 10.814 -4.598 -3.331 1.00 97.81 76 PHE A CA 1
ATOM 607 C C . PHE A 1 76 ? 10.518 -5.315 -4.654 1.00 97.81 76 PHE A C 1
ATOM 609 O O . PHE A 1 76 ? 9.360 -5.664 -4.886 1.00 97.81 76 PHE A O 1
ATOM 616 N N . TYR A 1 77 ? 11.528 -5.578 -5.492 1.00 97.69 77 TYR A N 1
ATOM 617 C CA . TYR A 1 77 ? 11.371 -6.231 -6.798 1.00 97.69 77 TYR A CA 1
ATOM 618 C C . TYR A 1 77 ? 10.303 -5.555 -7.671 1.00 97.69 77 TYR A C 1
ATOM 620 O O . TYR A 1 77 ? 9.427 -6.217 -8.230 1.00 97.69 77 TYR A O 1
ATOM 628 N N . ILE A 1 78 ? 10.348 -4.225 -7.741 1.00 98.19 78 ILE A N 1
ATOM 629 C CA . ILE A 1 78 ? 9.394 -3.426 -8.510 1.00 98.19 78 ILE A CA 1
ATOM 630 C C . ILE A 1 78 ? 9.945 -3.160 -9.907 1.00 98.19 78 ILE A C 1
ATOM 632 O O . ILE A 1 78 ? 11.106 -2.786 -10.062 1.00 98.19 78 ILE A O 1
ATOM 636 N N . LYS A 1 79 ? 9.108 -3.332 -10.936 1.00 98.12 79 LYS A N 1
ATOM 637 C CA . LYS A 1 79 ? 9.459 -2.990 -12.320 1.00 98.12 79 LYS A CA 1
ATOM 638 C C . LYS A 1 79 ? 9.716 -1.489 -12.493 1.00 98.12 79 LYS A C 1
ATOM 640 O O . LYS A 1 79 ? 9.085 -0.657 -11.843 1.00 98.12 79 LYS A O 1
ATOM 645 N N . PHE A 1 80 ? 10.593 -1.139 -13.435 1.00 97.75 80 PHE A N 1
ATOM 646 C CA . PHE A 1 80 ? 11.013 0.245 -13.695 1.00 97.75 80 PHE A CA 1
ATOM 647 C C . PHE A 1 80 ? 9.834 1.195 -13.962 1.00 97.75 80 PHE A C 1
ATOM 649 O O . PHE A 1 80 ? 9.712 2.232 -13.318 1.00 97.75 80 PHE A O 1
ATOM 656 N N . SER A 1 81 ? 8.916 0.805 -14.845 1.00 97.56 81 SER A N 1
ATOM 657 C CA . SER A 1 81 ? 7.697 1.563 -15.166 1.00 97.56 81 SER A CA 1
ATOM 658 C C . SER A 1 81 ? 6.807 1.815 -13.939 1.00 97.56 81 SER A C 1
ATOM 660 O O . SER A 1 81 ? 6.325 2.930 -13.737 1.00 97.56 81 SER A O 1
ATOM 662 N N . THR A 1 82 ? 6.632 0.807 -13.079 1.00 98.19 82 THR A N 1
ATOM 663 C CA . THR A 1 82 ? 5.905 0.923 -11.811 1.00 98.19 82 THR A CA 1
ATOM 664 C C . THR A 1 82 ? 6.612 1.888 -10.865 1.00 98.19 82 THR A C 1
ATOM 666 O O . THR A 1 82 ? 5.947 2.682 -10.204 1.00 98.19 82 THR A O 1
ATOM 669 N N . MET A 1 83 ? 7.946 1.882 -10.816 1.00 97.50 83 MET A N 1
ATOM 670 C CA . MET A 1 83 ? 8.691 2.841 -10.002 1.00 97.50 83 MET A CA 1
ATOM 671 C C . MET A 1 83 ? 8.470 4.282 -10.482 1.00 97.50 83 MET A C 1
ATOM 673 O O . MET A 1 83 ? 8.243 5.165 -9.660 1.00 97.50 83 MET A O 1
ATOM 677 N N . LEU A 1 84 ? 8.433 4.533 -11.795 1.00 96.06 84 LEU A N 1
ATOM 678 C CA . LEU A 1 84 ? 8.083 5.859 -12.324 1.00 96.06 84 LEU A CA 1
ATOM 679 C C . LEU A 1 84 ? 6.663 6.288 -11.918 1.00 96.06 84 LEU A C 1
ATOM 681 O O . LEU A 1 84 ? 6.448 7.446 -11.550 1.00 96.06 84 LEU A O 1
ATOM 685 N N . LEU A 1 85 ? 5.706 5.352 -11.917 1.00 95.62 85 LEU A N 1
ATOM 686 C CA . LEU A 1 85 ? 4.358 5.599 -11.396 1.00 95.62 85 LEU A CA 1
ATOM 687 C C . LEU A 1 85 ? 4.376 5.935 -9.901 1.00 95.62 85 LEU A C 1
ATOM 689 O O . LEU A 1 85 ? 3.719 6.891 -9.504 1.00 95.62 85 LEU A O 1
ATOM 693 N N . ILE A 1 86 ? 5.157 5.221 -9.083 1.00 95.25 86 ILE A N 1
ATOM 694 C CA . ILE A 1 86 ? 5.329 5.504 -7.647 1.00 95.25 86 ILE A CA 1
ATOM 695 C C . ILE A 1 86 ? 5.910 6.907 -7.423 1.00 95.25 86 ILE A C 1
ATOM 697 O O . ILE A 1 86 ? 5.412 7.655 -6.580 1.00 95.25 86 ILE A O 1
ATOM 701 N N . LYS A 1 87 ? 6.919 7.303 -8.209 1.00 92.12 87 LYS A N 1
ATOM 702 C CA . LYS A 1 87 ? 7.502 8.653 -8.141 1.00 92.12 87 LYS A CA 1
ATOM 703 C C . LYS A 1 87 ? 6.487 9.743 -8.481 1.00 92.12 87 LYS A C 1
ATOM 705 O O . LYS A 1 87 ? 6.538 10.821 -7.905 1.00 92.12 87 LYS A O 1
ATOM 710 N N . LYS A 1 88 ? 5.552 9.472 -9.394 1.00 90.56 88 LYS A N 1
ATOM 711 C CA . LYS A 1 88 ? 4.422 10.369 -9.682 1.00 90.56 88 LYS A CA 1
ATOM 712 C C . LYS A 1 88 ? 3.370 10.328 -8.566 1.00 90.56 88 LYS A C 1
ATOM 714 O O . LYS A 1 88 ? 2.780 11.355 -8.238 1.00 90.56 88 LYS A O 1
ATOM 719 N N . ALA A 1 89 ? 3.158 9.157 -7.969 1.00 87.94 89 ALA A N 1
ATOM 720 C CA . ALA A 1 89 ? 2.178 8.917 -6.917 1.00 87.94 89 ALA A CA 1
ATOM 721 C C . ALA A 1 89 ? 2.439 9.746 -5.646 1.00 87.94 89 ALA A C 1
ATOM 723 O O . ALA A 1 89 ? 1.494 10.110 -4.952 1.00 87.94 89 ALA A O 1
ATOM 724 N N . SER A 1 90 ? 3.696 10.114 -5.366 1.00 81.94 90 SER A N 1
ATOM 725 C CA . SER A 1 90 ? 4.051 10.961 -4.214 1.00 81.94 90 SER A CA 1
ATOM 726 C C . SER A 1 90 ? 3.482 12.383 -4.271 1.00 81.94 90 SER A C 1
ATOM 728 O O . SER A 1 90 ? 3.506 13.081 -3.261 1.00 81.94 90 SER A O 1
ATOM 730 N N . GLY A 1 91 ? 2.968 12.816 -5.428 1.00 82.12 91 GLY A N 1
ATOM 731 C CA . GLY A 1 91 ? 2.244 14.080 -5.573 1.00 82.12 91 GLY A CA 1
ATOM 732 C C . GLY A 1 91 ? 0.756 14.009 -5.211 1.00 82.12 91 GLY A C 1
ATOM 733 O O . GLY A 1 91 ? 0.101 15.045 -5.192 1.00 82.12 91 GLY A O 1
ATOM 734 N N . PHE A 1 92 ? 0.199 12.822 -4.941 1.00 82.50 92 PHE A N 1
ATOM 735 C CA . PHE A 1 92 ? -1.219 12.670 -4.614 1.00 82.50 92 PHE A CA 1
ATOM 736 C C . PHE A 1 92 ? -1.429 12.589 -3.107 1.00 82.50 92 PHE A C 1
ATOM 738 O O . PHE A 1 92 ? -0.782 11.818 -2.402 1.00 82.50 92 PHE A O 1
ATOM 745 N N . HIS A 1 93 ? -2.367 13.394 -2.619 1.00 82.50 93 HIS A N 1
ATOM 746 C CA . HIS A 1 93 ? -2.583 13.597 -1.188 1.00 82.50 93 HIS A CA 1
ATOM 747 C C . HIS A 1 93 ? -3.764 12.807 -0.626 1.00 82.50 93 HIS A C 1
ATOM 749 O O . HIS A 1 93 ? -3.957 12.820 0.587 1.00 82.50 93 HIS A O 1
ATOM 755 N N . CYS A 1 94 ? -4.546 12.140 -1.481 1.00 88.44 94 CYS A N 1
ATOM 756 C CA . CYS A 1 94 ? -5.706 11.357 -1.075 1.00 88.44 94 CYS A CA 1
ATOM 757 C C . CYS A 1 94 ? -5.555 9.872 -1.438 1.00 88.44 94 CYS A C 1
ATOM 759 O O . CYS A 1 94 ? -4.876 9.503 -2.400 1.00 88.44 94 CYS A O 1
ATOM 761 N N . VAL A 1 95 ? -6.208 9.014 -0.651 1.00 91.75 95 VAL A N 1
ATOM 762 C CA . VAL A 1 95 ? -6.156 7.550 -0.796 1.00 91.75 95 VAL A CA 1
ATOM 763 C C . VAL A 1 95 ? -6.777 7.085 -2.114 1.00 91.75 95 VAL A C 1
ATOM 765 O O . VAL A 1 95 ? -6.264 6.148 -2.722 1.00 91.75 95 VAL A O 1
ATOM 768 N N . GLU A 1 96 ? -7.848 7.739 -2.574 1.00 93.44 96 GLU A N 1
ATOM 769 C CA . GLU A 1 96 ? -8.525 7.410 -3.834 1.00 93.44 96 GLU A CA 1
ATOM 770 C C . GLU A 1 96 ? -7.585 7.554 -5.034 1.00 93.44 96 GLU A C 1
ATOM 772 O O . GLU A 1 96 ? -7.387 6.598 -5.788 1.00 93.44 96 GLU A O 1
ATOM 777 N N . ASP A 1 97 ? -6.965 8.727 -5.179 1.00 92.31 97 ASP A N 1
ATOM 778 C CA . ASP A 1 97 ? -6.034 9.004 -6.270 1.00 92.31 97 ASP A CA 1
ATOM 779 C C . ASP A 1 97 ? -4.816 8.084 -6.208 1.00 92.31 97 ASP A C 1
ATOM 781 O O . ASP A 1 97 ? -4.380 7.562 -7.237 1.00 92.31 97 ASP A O 1
ATOM 785 N N . LEU A 1 98 ? -4.292 7.845 -4.998 1.00 93.38 98 LEU A N 1
ATOM 786 C CA . LEU A 1 98 ? -3.167 6.944 -4.785 1.00 93.38 98 LEU A CA 1
ATOM 787 C C . LEU A 1 98 ? -3.512 5.511 -5.209 1.00 93.38 98 LEU A C 1
ATOM 789 O O . LEU A 1 98 ? -2.757 4.877 -5.944 1.00 93.38 98 LEU A O 1
ATOM 793 N N . LEU A 1 99 ? -4.667 4.993 -4.792 1.00 96.00 99 LEU A N 1
ATOM 794 C CA . LEU A 1 99 ? -5.110 3.667 -5.206 1.00 96.00 99 LEU A CA 1
ATOM 795 C C . LEU A 1 99 ? -5.311 3.606 -6.724 1.00 96.00 99 LEU A C 1
ATOM 797 O O . LEU A 1 99 ? -4.915 2.624 -7.353 1.00 96.00 99 LEU A O 1
ATOM 801 N N . LYS A 1 100 ? -5.880 4.655 -7.327 1.00 94.88 100 LYS A N 1
ATOM 802 C CA . LYS A 1 100 ? -6.104 4.732 -8.773 1.00 94.88 100 LYS A CA 1
ATOM 803 C C . LYS A 1 100 ? -4.795 4.691 -9.559 1.00 94.88 100 LYS A C 1
ATOM 805 O O . LYS A 1 100 ? -4.680 3.881 -10.473 1.00 94.88 100 LYS A O 1
ATOM 810 N N . ILE A 1 101 ? -3.793 5.494 -9.192 1.00 95.44 101 ILE A N 1
ATOM 811 C CA . ILE A 1 101 ? -2.498 5.491 -9.892 1.00 95.44 101 ILE A CA 1
ATOM 812 C C . ILE A 1 101 ? -1.731 4.183 -9.681 1.00 95.44 101 ILE A C 1
ATOM 814 O O . ILE A 1 101 ? -1.160 3.653 -10.633 1.00 95.44 101 ILE A O 1
ATOM 818 N N . LEU A 1 102 ? -1.744 3.622 -8.467 1.00 96.75 102 LEU A N 1
ATOM 819 C CA . LEU A 1 102 ? -1.053 2.361 -8.194 1.00 96.75 102 LEU A CA 1
ATOM 820 C C . LEU A 1 102 ? -1.734 1.170 -8.880 1.00 96.75 102 LEU A C 1
ATOM 822 O O . LEU A 1 102 ? -1.049 0.213 -9.226 1.00 96.75 102 LEU A O 1
ATOM 826 N N . SER A 1 103 ? -3.041 1.241 -9.152 1.00 97.19 103 SER A N 1
ATOM 827 C CA . SER A 1 103 ? -3.774 0.211 -9.908 1.00 97.19 103 SER A CA 1
ATOM 828 C C . SER A 1 103 ? -3.314 0.080 -11.367 1.00 97.19 103 SER A C 1
ATOM 830 O O . SER A 1 103 ? -3.545 -0.956 -11.990 1.00 97.19 103 SER A O 1
ATOM 832 N N . GLU A 1 104 ? -2.621 1.087 -11.908 1.00 97.25 104 GLU A N 1
ATOM 833 C CA . GLU A 1 104 ? -2.045 1.066 -13.261 1.00 97.25 104 GLU A CA 1
ATOM 834 C C . GLU A 1 104 ? -0.639 0.437 -13.320 1.00 97.25 104 GLU A C 1
ATOM 836 O O . GLU A 1 104 ? -0.044 0.356 -14.397 1.00 97.25 104 GLU A O 1
ATOM 841 N N . ALA A 1 105 ? -0.099 -0.034 -12.188 1.00 98.06 105 ALA A N 1
ATOM 842 C CA . ALA A 1 105 ? 1.234 -0.628 -12.11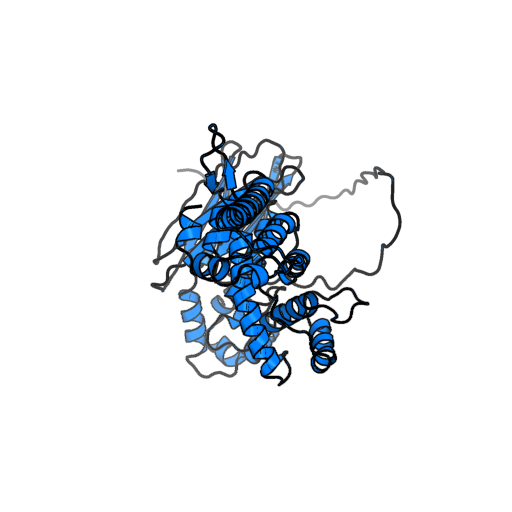6 1.00 98.06 105 ALA A CA 1
ATOM 843 C C . ALA A 1 105 ? 1.437 -1.788 -13.109 1.00 98.06 105 ALA A C 1
ATOM 845 O O . ALA A 1 105 ? 0.555 -2.621 -13.344 1.00 98.06 105 ALA A O 1
ATOM 846 N N . GLU A 1 106 ? 2.656 -1.908 -13.643 1.00 97.94 106 GLU A N 1
ATOM 847 C CA . GLU A 1 106 ? 3.017 -2.973 -14.589 1.00 97.94 106 GLU A CA 1
ATOM 848 C C . GLU A 1 106 ? 3.107 -4.357 -13.916 1.00 97.94 106 GLU A C 1
ATOM 850 O O . GLU A 1 106 ? 3.122 -5.399 -14.581 1.00 97.94 106 GLU A O 1
ATOM 855 N N . GLU A 1 107 ? 3.099 -4.388 -12.584 1.00 97.94 107 GLU A N 1
ATOM 856 C CA . GLU A 1 107 ? 2.929 -5.607 -11.785 1.00 97.94 107 GLU A CA 1
ATOM 857 C C . GLU A 1 107 ? 1.610 -6.321 -12.101 1.00 97.94 107 GLU A C 1
ATOM 859 O O . GLU A 1 107 ? 1.520 -7.542 -12.010 1.00 97.94 107 GLU A O 1
ATOM 864 N N . PHE A 1 108 ? 0.599 -5.570 -12.544 1.00 97.56 108 PHE A N 1
ATOM 865 C CA . PHE A 1 108 ? -0.692 -6.117 -12.938 1.00 97.56 108 PHE A CA 1
ATOM 866 C C . PHE A 1 108 ? -0.758 -6.469 -14.419 1.00 97.56 108 PHE A C 1
ATOM 868 O O . PHE A 1 108 ? -1.842 -6.754 -14.898 1.00 97.56 108 PHE A O 1
ATOM 875 N N . SER A 1 109 ? 0.354 -6.464 -15.162 1.00 95.94 109 SER A N 1
ATOM 876 C CA . SER A 1 109 ? 0.362 -6.682 -16.621 1.00 95.94 109 SER A CA 1
ATOM 877 C C . SER A 1 109 ? -0.384 -7.936 -17.093 1.00 95.94 109 SER A C 1
ATOM 879 O O . SER A 1 109 ? -1.026 -7.887 -18.141 1.00 95.94 109 SER A O 1
ATOM 881 N N . GLU A 1 110 ? -0.366 -9.005 -16.295 1.00 93.62 110 GLU A N 1
ATOM 882 C CA . GLU A 1 110 ? -1.058 -10.275 -16.560 1.00 93.62 110 GLU A CA 1
ATOM 883 C C . GLU A 1 110 ? -2.562 -10.265 -16.226 1.00 93.62 110 GLU A C 1
ATOM 885 O O . GLU A 1 110 ? -3.288 -11.179 -16.619 1.00 93.62 110 GLU A O 1
ATOM 890 N N . VAL A 1 111 ? -3.058 -9.254 -15.503 1.00 95.12 111 VAL A N 1
ATOM 891 C CA . VAL A 1 111 ? -4.486 -9.125 -15.183 1.00 95.12 111 VAL A CA 1
ATOM 892 C C . VAL A 1 111 ? -5.244 -8.813 -16.468 1.00 95.12 111 VAL A C 1
ATOM 894 O O . VAL A 1 111 ? -4.975 -7.826 -17.156 1.00 95.12 111 VAL A O 1
ATOM 897 N N . THR A 1 112 ? -6.236 -9.640 -16.788 1.00 94.19 112 THR A N 1
ATOM 898 C CA . THR A 1 112 ? -7.043 -9.482 -18.003 1.00 94.19 112 THR A CA 1
ATOM 899 C C . THR A 1 112 ? -8.476 -9.123 -17.643 1.00 94.19 112 THR A C 1
ATOM 901 O O . THR A 1 112 ? -9.088 -9.739 -16.774 1.00 94.19 112 THR A O 1
ATOM 904 N N . LEU A 1 113 ? -9.039 -8.109 -18.304 1.00 94.50 113 LEU A N 1
ATOM 905 C CA . LEU A 1 113 ? -10.450 -7.753 -18.149 1.00 94.50 113 LEU A CA 1
ATOM 906 C C . LEU A 1 113 ? -11.292 -8.530 -19.164 1.00 94.50 113 LEU A C 1
ATOM 908 O O . LEU A 1 113 ? -11.323 -8.188 -20.350 1.00 94.50 113 LEU A O 1
ATOM 912 N N . ARG A 1 114 ? -12.019 -9.552 -18.703 1.00 92.94 114 ARG A N 1
ATOM 913 C CA . ARG A 1 114 ? -12.882 -10.359 -19.577 1.00 92.94 114 ARG A CA 1
ATOM 914 C C . ARG A 1 114 ? -14.242 -9.694 -19.768 1.00 92.94 114 ARG A C 1
ATOM 916 O O . ARG A 1 114 ? -14.764 -9.028 -18.875 1.00 92.94 114 ARG A O 1
ATOM 923 N N . ARG A 1 115 ? -14.864 -9.899 -20.936 1.00 91.56 115 ARG A N 1
ATOM 924 C CA . ARG A 1 115 ? -16.203 -9.347 -21.235 1.00 91.56 115 ARG A CA 1
ATOM 925 C C . ARG A 1 115 ? -17.271 -9.857 -20.260 1.00 91.56 115 ARG A C 1
ATOM 927 O O . ARG A 1 115 ? -18.117 -9.068 -19.848 1.00 91.56 115 ARG A O 1
ATOM 934 N N . SER A 1 116 ? -17.196 -11.132 -19.873 1.00 90.94 116 SER A N 1
ATOM 935 C CA . SER A 1 116 ? -18.126 -11.792 -18.944 1.00 90.94 116 SER A CA 1
ATOM 936 C C . SER A 1 116 ? -18.116 -11.187 -17.537 1.00 90.94 116 SER A C 1
ATOM 938 O O . SER A 1 116 ? -19.142 -11.167 -16.866 1.00 90.94 116 SER A O 1
ATOM 940 N N . GLU A 1 117 ? -16.984 -10.636 -17.102 1.00 91.31 117 GLU A N 1
ATOM 941 C CA . GLU A 1 117 ? -16.805 -10.106 -15.745 1.00 91.31 117 GLU A CA 1
ATOM 942 C C . GLU A 1 117 ? -17.300 -8.660 -15.614 1.00 91.31 117 GLU A C 1
ATOM 944 O O . GLU A 1 117 ? -17.602 -8.201 -14.514 1.00 91.31 117 GLU A O 1
ATOM 949 N N . LYS A 1 118 ? -17.435 -7.928 -16.731 1.00 91.81 118 LYS A N 1
ATOM 950 C CA . LYS A 1 118 ? -17.759 -6.492 -16.717 1.00 91.81 118 LYS A CA 1
ATOM 951 C C . LYS A 1 118 ? -19.056 -6.179 -15.981 1.00 91.81 118 LYS A C 1
ATOM 953 O O . LYS A 1 118 ? -19.109 -5.174 -15.281 1.00 91.81 118 LYS A O 1
ATOM 958 N N . ARG A 1 119 ? -20.107 -6.990 -16.138 1.00 90.81 119 ARG A N 1
ATOM 959 C CA . ARG A 1 119 ? -21.392 -6.744 -15.460 1.00 90.81 119 ARG A CA 1
ATOM 960 C C . ARG A 1 119 ? -21.211 -6.777 -13.944 1.00 90.81 119 ARG A C 1
ATOM 962 O O . ARG A 1 119 ? -21.536 -5.802 -13.282 1.00 90.81 119 ARG A O 1
ATOM 969 N N . VAL A 1 120 ? -20.619 -7.857 -13.442 1.00 89.88 120 VAL A N 1
ATOM 970 C CA . VAL A 1 120 ? -20.317 -8.057 -12.021 1.00 89.88 120 VAL A CA 1
ATOM 971 C C . VAL A 1 120 ? -19.426 -6.942 -11.475 1.00 89.88 120 VAL A C 1
ATOM 973 O O . VAL A 1 120 ? -19.767 -6.325 -10.473 1.00 89.88 120 VAL A O 1
ATOM 976 N N . LEU A 1 121 ? -18.329 -6.620 -12.164 1.00 91.94 121 LEU A N 1
ATOM 977 C CA . LEU A 1 121 ? -17.399 -5.575 -11.728 1.00 91.94 121 LEU A CA 1
ATOM 978 C C . LEU A 1 121 ? -18.072 -4.195 -11.636 1.00 91.94 121 LEU A C 1
ATOM 980 O O . LEU A 1 121 ? -17.773 -3.421 -10.733 1.00 91.94 121 LEU A O 1
ATOM 984 N N . ASN A 1 122 ? -19.011 -3.884 -12.536 1.00 91.94 122 ASN A N 1
ATOM 985 C CA . ASN A 1 122 ? -19.767 -2.634 -12.461 1.00 91.94 122 ASN A CA 1
ATOM 986 C C . ASN A 1 122 ? -20.765 -2.606 -11.293 1.00 91.94 122 ASN A C 1
ATOM 988 O O . ASN A 1 122 ? -21.007 -1.525 -10.766 1.00 91.94 122 ASN A O 1
ATOM 992 N N . GLU A 1 123 ? -21.330 -3.745 -10.878 1.00 89.44 123 GLU A N 1
ATOM 993 C CA . GLU A 1 123 ? -22.166 -3.810 -9.669 1.00 89.44 123 GLU A CA 1
ATOM 994 C C . GLU A 1 123 ? -21.324 -3.628 -8.403 1.00 89.44 123 GLU A C 1
ATOM 996 O O . GLU A 1 123 ? -21.668 -2.804 -7.558 1.00 89.44 123 GLU A O 1
ATOM 1001 N N . ILE A 1 124 ? -20.165 -4.289 -8.328 1.00 89.19 124 ILE A N 1
ATOM 1002 C CA . ILE A 1 124 ? -19.200 -4.115 -7.232 1.00 89.19 124 ILE A CA 1
ATOM 1003 C C . ILE A 1 124 ? -18.775 -2.642 -7.114 1.00 89.19 124 ILE A C 1
ATOM 1005 O O . ILE A 1 124 ? -18.829 -2.059 -6.033 1.00 89.19 124 ILE A O 1
ATOM 1009 N N . ASN A 1 125 ? -18.444 -1.990 -8.234 1.00 90.56 125 ASN A N 1
ATOM 1010 C CA . ASN A 1 125 ? -18.046 -0.578 -8.248 1.00 90.56 125 ASN A CA 1
ATOM 1011 C C . ASN A 1 125 ? -19.116 0.370 -7.665 1.00 90.56 125 ASN A C 1
ATOM 1013 O O . ASN A 1 125 ? -18.772 1.428 -7.148 1.00 90.56 125 ASN A O 1
ATOM 1017 N N . LYS A 1 126 ? -20.413 0.024 -7.714 1.00 88.25 126 LYS A N 1
ATOM 1018 C CA . LYS A 1 126 ? -21.470 0.855 -7.103 1.00 88.25 126 LYS A CA 1
ATOM 1019 C C . LYS A 1 126 ? -21.435 0.821 -5.575 1.00 88.25 126 LYS A C 1
ATOM 1021 O O . LYS A 1 126 ? -21.841 1.814 -4.962 1.00 88.25 126 LYS A O 1
ATOM 1026 N N . MET A 1 127 ? -20.972 -0.291 -5.003 1.00 85.44 127 MET A N 1
ATOM 1027 C CA . MET A 1 127 ? -20.896 -0.534 -3.559 1.00 85.44 127 MET A CA 1
ATOM 1028 C C . MET A 1 127 ? -19.554 -0.106 -2.956 1.00 85.44 127 MET A C 1
ATOM 1030 O O . MET A 1 127 ? -19.478 0.146 -1.755 1.00 85.44 127 MET A O 1
ATOM 1034 N N . ASN A 1 128 ? -18.513 0.015 -3.783 1.00 88.25 128 ASN A N 1
ATOM 1035 C CA . ASN A 1 128 ? -17.196 0.473 -3.356 1.00 88.25 128 ASN A CA 1
ATOM 1036 C C . ASN A 1 128 ? -17.227 1.877 -2.732 1.00 88.25 128 ASN A C 1
ATOM 1038 O O . ASN A 1 128 ? -18.043 2.733 -3.093 1.00 88.25 128 ASN A O 1
ATOM 1042 N N . VAL A 1 129 ? -16.288 2.102 -1.806 1.00 88.56 129 VAL A N 1
ATOM 1043 C CA . VAL A 1 129 ? -16.085 3.389 -1.124 1.00 88.56 129 VAL A CA 1
ATOM 1044 C C . VAL A 1 129 ? -15.750 4.476 -2.143 1.00 88.56 129 VAL A C 1
ATOM 1046 O O . VAL A 1 129 ? -16.430 5.501 -2.187 1.00 88.56 129 VAL A O 1
ATOM 1049 N N . TYR A 1 130 ? -14.757 4.215 -2.995 1.00 90.44 130 TYR A N 1
ATOM 1050 C CA . TYR A 1 130 ? -14.367 5.079 -4.099 1.00 90.44 130 TYR A CA 1
ATOM 1051 C C . TYR A 1 130 ? -14.874 4.506 -5.414 1.00 90.44 130 TYR A C 1
ATOM 1053 O O . TYR A 1 130 ? -14.656 3.336 -5.746 1.00 90.44 130 TYR A O 1
ATOM 1061 N N . LYS A 1 131 ? -15.558 5.351 -6.178 1.00 88.12 131 LYS A N 1
ATOM 1062 C CA . LYS A 1 131 ? -16.213 4.952 -7.419 1.00 88.12 131 LYS A CA 1
ATOM 1063 C C . LYS A 1 131 ? -15.408 5.466 -8.589 1.00 88.12 131 LYS A C 1
ATOM 1065 O O . LYS A 1 131 ? -14.977 6.615 -8.596 1.00 88.12 131 LYS A O 1
ATOM 1070 N N . LEU A 1 132 ? -15.312 4.654 -9.638 1.00 86.44 132 LEU A N 1
ATOM 1071 C CA . LEU A 1 132 ? -14.959 5.201 -10.945 1.00 86.44 132 LEU A CA 1
ATOM 1072 C C . LEU A 1 132 ? -15.917 6.368 -11.276 1.00 86.44 132 LEU A C 1
ATOM 1074 O O . LEU A 1 132 ? -17.095 6.300 -10.897 1.00 86.44 132 LEU A O 1
ATOM 1078 N N . PRO A 1 133 ? -15.448 7.432 -11.956 1.00 80.88 133 PRO A N 1
ATOM 1079 C CA . PRO A 1 133 ? -16.267 8.591 -12.304 1.00 80.88 133 PRO A CA 1
ATOM 1080 C C . PRO A 1 133 ? -17.643 8.171 -12.831 1.00 80.88 133 PRO A C 1
ATOM 1082 O O . PRO A 1 133 ? -17.727 7.244 -13.625 1.00 80.88 133 PRO A O 1
ATOM 1085 N N . ALA A 1 134 ? -18.726 8.851 -12.427 1.00 58.28 134 ALA A N 1
ATOM 1086 C CA . ALA A 1 134 ? -20.127 8.397 -12.556 1.00 58.28 134 ALA A CA 1
ATOM 1087 C C . ALA A 1 134 ? -20.646 8.064 -13.984 1.00 58.28 134 ALA A C 1
ATOM 1089 O O . ALA A 1 134 ? -21.811 7.714 -14.160 1.00 58.28 134 ALA A O 1
ATOM 1090 N N . LYS A 1 135 ? -19.802 8.167 -15.015 1.00 62.78 135 LYS A N 1
ATOM 1091 C CA . LYS A 1 135 ? -20.071 7.794 -16.414 1.00 62.78 135 LYS A CA 1
ATOM 1092 C C . LYS A 1 135 ? -19.176 6.657 -16.929 1.00 62.78 135 LYS A C 1
ATOM 1094 O O . LYS A 1 135 ? -19.358 6.189 -18.054 1.00 62.78 135 LYS A O 1
ATOM 1099 N N . GLU A 1 136 ? -18.212 6.212 -16.136 1.00 70.44 136 GLU A N 1
ATOM 1100 C CA . GLU A 1 136 ? -17.212 5.225 -16.510 1.00 70.44 136 GLU A CA 1
ATOM 1101 C C . GLU A 1 136 ? -17.626 3.851 -15.993 1.00 70.44 136 GLU A C 1
ATOM 1103 O O . GLU A 1 136 ? -17.720 3.586 -14.797 1.00 70.44 136 GLU A O 1
ATOM 1108 N N . ARG A 1 137 ? -17.915 2.964 -16.947 1.00 86.69 137 ARG A N 1
ATOM 1109 C CA . ARG A 1 137 ? -17.945 1.525 -16.693 1.00 86.69 137 ARG A CA 1
ATOM 1110 C C . ARG A 1 137 ? -16.510 1.021 -16.610 1.00 86.69 137 ARG A C 1
ATOM 1112 O O . ARG A 1 137 ? -15.649 1.584 -17.278 1.00 86.69 137 ARG A O 1
ATOM 1119 N N . VAL A 1 138 ? -16.297 -0.098 -15.925 1.00 93.62 138 VAL A N 1
ATOM 1120 C CA . VAL A 1 138 ? -15.006 -0.806 -15.923 1.00 93.62 138 VAL A CA 1
ATOM 1121 C C . VAL A 1 138 ? -14.585 -1.133 -17.363 1.00 93.62 138 VAL A C 1
ATOM 1123 O O . VAL A 1 138 ? -15.259 -1.899 -18.071 1.00 93.62 138 VAL A O 1
ATOM 1126 N N . ARG A 1 139 ? -13.495 -0.511 -17.822 1.00 92.75 139 ARG A N 1
ATOM 1127 C CA . ARG A 1 139 ? -13.020 -0.547 -19.216 1.00 92.75 139 ARG A CA 1
ATOM 1128 C C . ARG A 1 139 ? -11.576 -0.991 -19.327 1.00 92.75 139 ARG A C 1
ATOM 1130 O O . ARG A 1 139 ? -11.258 -1.683 -20.294 1.00 92.75 139 ARG A O 1
ATOM 1137 N N . THR A 1 140 ? -10.740 -0.600 -18.377 1.00 94.81 140 THR A N 1
ATOM 1138 C CA . THR A 1 140 ? -9.311 -0.896 -18.384 1.00 94.81 140 THR A CA 1
ATOM 1139 C C . THR A 1 140 ? -8.967 -1.983 -17.371 1.00 94.81 140 THR A C 1
ATOM 1141 O O . THR A 1 140 ? -9.770 -2.398 -16.531 1.00 94.81 140 THR A O 1
ATOM 1144 N N . ARG A 1 141 ? -7.733 -2.472 -17.467 1.00 95.69 141 ARG A N 1
ATOM 1145 C CA . ARG A 1 141 ? -7.144 -3.354 -16.463 1.00 95.69 141 ARG A CA 1
ATOM 1146 C C . ARG A 1 141 ? -6.992 -2.647 -15.116 1.00 95.69 141 ARG A C 1
ATOM 1148 O O . ARG A 1 141 ? -7.321 -3.251 -14.099 1.00 95.69 141 ARG A O 1
ATOM 1155 N N . GLY A 1 142 ? -6.550 -1.389 -15.121 1.00 96.44 142 GLY A N 1
ATOM 1156 C CA . GLY A 1 142 ? -6.446 -0.583 -13.909 1.00 96.44 142 GLY A CA 1
ATOM 1157 C C . GLY A 1 142 ? -7.795 -0.381 -13.227 1.00 96.44 142 GLY A C 1
ATOM 1158 O O . GLY A 1 142 ? -7.882 -0.572 -12.020 1.00 96.44 142 GLY A O 1
ATOM 1159 N N . ASP A 1 143 ? -8.878 -0.166 -13.986 1.00 95.94 143 ASP A N 1
ATOM 1160 C CA . ASP A 1 143 ? -10.241 -0.106 -13.436 1.00 95.94 143 ASP A CA 1
ATOM 1161 C C . ASP A 1 143 ? -10.611 -1.406 -12.706 1.00 95.94 143 ASP A C 1
ATOM 1163 O O . ASP A 1 143 ? -11.182 -1.379 -11.617 1.00 95.94 143 ASP A O 1
ATOM 1167 N N . LYS A 1 144 ? -10.290 -2.565 -13.303 1.00 95.81 144 LYS A N 1
ATOM 1168 C CA . LYS A 1 144 ? -10.552 -3.877 -12.694 1.00 95.81 144 LYS A CA 1
ATOM 1169 C C . LYS A 1 144 ? -9.773 -4.042 -11.389 1.00 95.81 144 LYS A C 1
ATOM 1171 O O . LYS A 1 144 ? -10.360 -4.468 -10.399 1.00 95.81 144 LYS A O 1
ATOM 1176 N N . VAL A 1 145 ? -8.485 -3.694 -11.383 1.00 97.06 145 VAL A N 1
ATOM 1177 C CA . VAL A 1 145 ? -7.633 -3.731 -10.182 1.00 97.06 145 VAL A CA 1
ATOM 1178 C C . VAL A 1 145 ? -8.199 -2.809 -9.099 1.00 97.06 145 VAL A C 1
ATOM 1180 O O . VAL A 1 145 ? -8.449 -3.265 -7.986 1.00 97.06 145 VAL A O 1
ATOM 1183 N N . PHE A 1 146 ? -8.499 -1.557 -9.448 1.00 95.88 146 PHE A N 1
ATOM 1184 C CA . PHE A 1 146 ? -9.069 -0.550 -8.552 1.00 95.88 146 PHE A CA 1
ATOM 1185 C C . PHE A 1 146 ? -10.379 -1.017 -7.903 1.00 95.88 146 PHE A C 1
ATOM 1187 O O . PHE A 1 146 ? -10.590 -0.834 -6.703 1.00 95.88 146 PHE A O 1
ATOM 1194 N N . VAL A 1 147 ? -11.262 -1.649 -8.682 1.00 94.00 147 VAL A N 1
ATOM 1195 C CA . VAL A 1 147 ? -12.546 -2.161 -8.190 1.00 94.00 147 VAL A CA 1
ATOM 1196 C C . VAL A 1 147 ? -12.365 -3.391 -7.301 1.00 94.00 147 VAL A C 1
ATOM 1198 O O . VAL A 1 147 ? -12.969 -3.448 -6.229 1.00 94.00 147 VAL A O 1
ATOM 1201 N N . LEU A 1 148 ? -11.549 -4.364 -7.721 1.00 94.00 148 LEU A N 1
ATOM 1202 C CA . LEU A 1 148 ? -11.367 -5.627 -6.998 1.00 94.00 148 LEU A CA 1
ATOM 1203 C C . LEU A 1 148 ? -10.622 -5.456 -5.675 1.00 94.00 148 LEU A C 1
ATOM 1205 O O . LEU A 1 148 ? -10.960 -6.138 -4.712 1.00 94.00 148 LEU A O 1
ATOM 1209 N N . VAL A 1 149 ? -9.647 -4.546 -5.605 1.00 94.31 149 VAL A N 1
ATOM 1210 C CA . VAL A 1 149 ? -8.938 -4.244 -4.353 1.00 94.31 149 VAL A CA 1
ATOM 1211 C C . VAL A 1 149 ? -9.923 -3.751 -3.302 1.00 94.31 149 VAL A C 1
ATOM 1213 O O . VAL A 1 149 ? -9.961 -4.290 -2.203 1.00 94.31 149 VAL A O 1
ATOM 1216 N N . GLN A 1 150 ? -10.761 -2.772 -3.646 1.00 92.38 150 GLN A N 1
ATOM 1217 C CA . GLN A 1 150 ? -11.761 -2.239 -2.719 1.00 92.38 150 GLN A CA 1
ATOM 1218 C C . GLN A 1 150 ? -12.769 -3.304 -2.289 1.00 92.38 150 GLN A C 1
ATOM 1220 O O . GLN A 1 150 ? -13.055 -3.424 -1.103 1.00 92.38 150 GLN A O 1
ATOM 1225 N N . ALA A 1 151 ? -13.246 -4.120 -3.230 1.00 89.31 151 ALA A N 1
ATOM 1226 C CA . ALA A 1 151 ? -14.159 -5.217 -2.929 1.00 89.31 151 ALA A CA 1
ATOM 1227 C C . ALA A 1 151 ? -13.548 -6.205 -1.927 1.00 89.31 151 ALA A C 1
ATOM 1229 O O . ALA A 1 151 ? -14.187 -6.580 -0.949 1.00 89.31 151 ALA A O 1
ATOM 1230 N N . HIS A 1 152 ? -12.279 -6.565 -2.137 1.00 88.50 152 HIS A N 1
ATOM 1231 C CA . HIS A 1 152 ? -11.544 -7.462 -1.253 1.00 88.50 152 HIS A CA 1
ATOM 1232 C C . HIS A 1 152 ? -11.351 -6.889 0.160 1.00 88.50 152 HIS A C 1
ATOM 1234 O O . HIS A 1 152 ? -11.313 -7.651 1.122 1.00 88.50 152 HIS A O 1
ATOM 1240 N N . LEU A 1 153 ? -11.235 -5.564 0.291 1.00 87.00 153 LEU A N 1
ATOM 1241 C CA . LEU A 1 153 ? -11.101 -4.875 1.578 1.00 87.00 153 LEU A CA 1
ATOM 1242 C C . LEU A 1 153 ? -12.439 -4.688 2.313 1.00 87.00 153 LEU A C 1
ATOM 1244 O O . LEU A 1 153 ? -12.465 -4.681 3.542 1.00 87.00 153 LEU A O 1
ATOM 1248 N N . CYS A 1 154 ? -13.543 -4.510 1.582 1.00 76.50 154 CYS A N 1
ATOM 1249 C CA . CYS A 1 154 ? -14.851 -4.211 2.172 1.00 76.50 154 CYS A CA 1
ATOM 1250 C C . CYS A 1 154 ? -15.605 -5.448 2.666 1.00 76.50 154 CYS A C 1
ATOM 1252 O O . CYS A 1 154 ? -16.353 -5.312 3.624 1.00 76.50 154 CYS A O 1
ATOM 1254 N N . ASP A 1 155 ? -15.443 -6.604 2.019 1.00 66.81 155 ASP A N 1
ATOM 1255 C CA . ASP A 1 155 ? -15.709 -7.958 2.529 1.00 66.81 155 ASP A CA 1
ATOM 1256 C C . ASP A 1 155 ? -15.747 -8.952 1.367 1.00 66.81 155 ASP A C 1
ATOM 1258 O O . ASP A 1 155 ? -16.275 -8.642 0.296 1.00 66.81 155 ASP A O 1
ATOM 1262 N N . SER A 1 156 ? -15.269 -10.180 1.598 1.00 54.44 156 SER A N 1
ATOM 1263 C CA . SER A 1 156 ? -15.375 -11.273 0.620 1.00 54.44 156 SER A CA 1
ATOM 1264 C C . SER A 1 156 ? -16.819 -11.598 0.244 1.00 54.44 156 SER A C 1
ATOM 1266 O O . SER A 1 156 ? -17.054 -12.064 -0.863 1.00 54.44 156 SER A O 1
ATOM 1268 N N . ASP A 1 157 ? -17.773 -11.304 1.129 1.00 53.38 157 ASP A N 1
ATOM 1269 C CA . ASP A 1 157 ? -19.200 -11.594 0.939 1.00 53.38 157 ASP A CA 1
ATOM 1270 C C . ASP A 1 157 ? -19.830 -10.744 -0.184 1.00 53.38 157 ASP A C 1
ATOM 1272 O O . ASP A 1 157 ? -20.848 -11.121 -0.760 1.00 53.38 157 ASP A O 1
ATOM 1276 N N . ASN A 1 158 ? -19.211 -9.604 -0.524 1.00 53.66 158 ASN A N 1
ATOM 1277 C CA . ASN A 1 158 ? -19.633 -8.745 -1.635 1.00 53.66 158 ASN A CA 1
ATOM 1278 C C . ASN A 1 158 ? -18.999 -9.139 -2.975 1.00 53.66 158 ASN A C 1
ATOM 1280 O O . ASN A 1 158 ? -19.415 -8.634 -4.024 1.00 53.66 158 ASN A O 1
ATOM 1284 N N . LEU A 1 159 ? -17.984 -10.013 -2.972 1.00 62.81 159 LEU A N 1
ATOM 1285 C CA . LEU A 1 159 ? -17.575 -10.662 -4.207 1.00 62.81 159 LEU A CA 1
ATOM 1286 C C . LEU A 1 159 ? -18.628 -11.734 -4.505 1.00 62.81 159 LEU A C 1
ATOM 1288 O O . LEU A 1 159 ? -18.830 -12.628 -3.687 1.00 62.81 159 LEU A O 1
ATOM 1292 N N . PRO A 1 160 ? -19.322 -11.666 -5.654 1.00 58.44 160 PRO A N 1
ATOM 1293 C CA . PRO A 1 160 ? -20.270 -12.712 -6.011 1.00 58.44 160 PRO A CA 1
ATOM 1294 C C . PRO A 1 160 ? -19.555 -14.063 -6.069 1.00 58.44 160 PRO A C 1
ATOM 1296 O O . PRO A 1 160 ? -18.334 -14.098 -6.225 1.00 58.44 160 PRO A O 1
ATOM 1299 N N . GLU A 1 161 ? -20.325 -15.156 -6.038 1.00 63.06 161 GLU A N 1
ATOM 1300 C CA . GLU A 1 161 ? -19.921 -16.583 -6.032 1.00 63.06 161 GLU A CA 1
ATOM 1301 C C . GLU A 1 161 ? -18.886 -17.012 -7.103 1.00 63.06 161 GLU A C 1
ATOM 1303 O O . GLU A 1 161 ? -18.500 -18.175 -7.211 1.00 63.06 161 GLU A O 1
ATOM 1308 N N . ASN A 1 162 ? -18.393 -16.082 -7.916 1.00 73.38 162 ASN A N 1
ATOM 1309 C CA . ASN A 1 162 ? -17.296 -16.261 -8.838 1.00 73.38 162 ASN A CA 1
ATOM 1310 C C . ASN A 1 162 ? -15.949 -16.405 -8.102 1.00 73.38 162 ASN A C 1
ATOM 1312 O O . ASN A 1 162 ? -15.165 -15.460 -7.966 1.00 73.38 162 ASN A O 1
ATOM 1316 N N . VAL A 1 163 ? -15.653 -17.645 -7.710 1.00 80.00 163 VAL A N 1
ATOM 1317 C CA . VAL A 1 163 ? -14.374 -18.085 -7.129 1.00 80.00 163 VAL A CA 1
ATOM 1318 C C . VAL A 1 163 ? -13.163 -17.571 -7.924 1.00 80.00 163 VAL A C 1
ATOM 1320 O O . VAL A 1 163 ? -12.157 -17.192 -7.325 1.00 80.00 163 VAL A O 1
ATOM 1323 N N . SER A 1 164 ? -13.253 -17.471 -9.259 1.00 86.38 164 SER A N 1
ATOM 1324 C CA . SER A 1 164 ? -12.151 -16.955 -10.085 1.00 86.38 164 SER A CA 1
ATOM 1325 C C . SER A 1 164 ? -11.817 -15.495 -9.774 1.00 86.38 164 SER A C 1
ATOM 1327 O O . SER A 1 164 ? -10.636 -15.159 -9.717 1.00 86.38 164 SER A O 1
ATOM 1329 N N . LEU A 1 165 ? -12.819 -14.630 -9.578 1.00 88.44 165 LEU A N 1
ATOM 1330 C CA . LEU A 1 165 ? -12.588 -13.218 -9.248 1.00 88.44 165 LEU A CA 1
ATOM 1331 C C . LEU A 1 165 ? -12.035 -13.062 -7.832 1.00 88.44 165 LEU A C 1
ATOM 1333 O O . LEU A 1 165 ? -11.185 -12.204 -7.610 1.00 88.44 165 LEU A O 1
ATOM 1337 N N . MET A 1 166 ? -12.456 -13.912 -6.892 1.00 87.12 166 MET A N 1
ATOM 1338 C CA . MET A 1 166 ? -11.890 -13.921 -5.540 1.00 87.12 166 MET A CA 1
ATOM 1339 C C . MET A 1 166 ? -10.411 -14.321 -5.532 1.00 87.12 166 MET A C 1
ATOM 1341 O O . MET A 1 166 ? -9.599 -13.663 -4.880 1.00 87.12 166 MET A O 1
ATOM 1345 N N . LEU A 1 167 ? -10.032 -15.381 -6.253 1.00 88.94 167 LEU A N 1
ATOM 1346 C CA . LEU A 1 167 ? -8.631 -15.809 -6.357 1.00 88.94 167 LEU A CA 1
ATOM 1347 C C . LEU A 1 167 ? -7.763 -14.735 -7.023 1.00 88.94 167 LEU A C 1
ATOM 1349 O O . LEU A 1 167 ? -6.662 -14.440 -6.554 1.00 88.94 167 LEU A O 1
ATOM 1353 N N . GLU A 1 168 ? -8.277 -14.106 -8.078 1.00 92.31 168 GLU A N 1
ATOM 1354 C CA . GLU A 1 168 ? -7.593 -13.006 -8.751 1.00 92.31 168 GLU A CA 1
ATOM 1355 C C . GLU A 1 168 ? -7.454 -11.779 -7.838 1.00 92.31 168 GLU A C 1
ATOM 1357 O O . GLU A 1 168 ? -6.365 -11.215 -7.749 1.00 92.31 168 GLU A O 1
ATOM 1362 N N . ALA A 1 169 ? -8.502 -11.409 -7.093 1.00 92.44 169 ALA A N 1
ATOM 1363 C CA . ALA A 1 169 ? -8.464 -10.311 -6.127 1.00 92.44 169 ALA A CA 1
ATOM 1364 C C . ALA A 1 169 ? -7.429 -10.550 -5.016 1.00 92.44 169 ALA A C 1
ATOM 1366 O O . ALA A 1 169 ? -6.663 -9.641 -4.701 1.00 92.44 169 ALA A O 1
ATOM 1367 N N . ASN A 1 170 ? -7.333 -11.775 -4.481 1.00 90.88 170 ASN A N 1
ATOM 1368 C CA . ASN A 1 170 ? -6.291 -12.142 -3.513 1.00 90.88 170 ASN A CA 1
ATOM 1369 C C . ASN A 1 170 ? -4.883 -11.904 -4.084 1.00 90.88 170 ASN A C 1
ATOM 1371 O O . ASN A 1 170 ? -4.060 -11.245 -3.448 1.00 90.88 170 ASN A O 1
ATOM 1375 N N . ARG A 1 171 ? -4.616 -12.391 -5.308 1.00 93.62 171 ARG A N 1
ATOM 1376 C CA . ARG A 1 171 ? -3.322 -12.189 -5.983 1.00 93.62 171 ARG A CA 1
ATOM 1377 C C . ARG A 1 171 ? -3.039 -10.704 -6.217 1.00 93.62 171 ARG A C 1
ATOM 1379 O O . ARG A 1 171 ? -1.926 -10.251 -5.955 1.00 93.62 171 ARG A O 1
ATOM 1386 N N . ILE A 1 172 ? -4.035 -9.952 -6.686 1.00 96.00 172 ILE A N 1
ATOM 1387 C CA . ILE A 1 172 ? -3.934 -8.506 -6.913 1.00 96.00 172 ILE A CA 1
ATOM 1388 C C . ILE A 1 172 ? -3.578 -7.784 -5.612 1.00 96.00 172 ILE A C 1
ATOM 1390 O O . ILE A 1 172 ? -2.664 -6.968 -5.614 1.00 96.00 172 ILE A O 1
ATOM 1394 N N . VAL A 1 173 ? -4.241 -8.098 -4.498 1.00 94.38 173 VAL A N 1
ATOM 1395 C CA . VAL A 1 173 ? -3.991 -7.450 -3.201 1.00 94.38 173 VAL A CA 1
ATOM 1396 C C . VAL A 1 173 ? -2.595 -7.768 -2.669 1.00 94.38 173 VAL A C 1
ATOM 1398 O O . VAL A 1 173 ? -1.914 -6.860 -2.196 1.00 94.38 173 VAL A O 1
ATOM 1401 N N . SER A 1 174 ? -2.110 -9.007 -2.812 1.00 93.94 174 SER A N 1
ATOM 1402 C CA . SER A 1 174 ? -0.728 -9.352 -2.443 1.00 93.94 174 SER A CA 1
ATOM 1403 C C . SER A 1 174 ? 0.310 -8.580 -3.266 1.00 93.94 174 SER A C 1
ATOM 1405 O O . SER A 1 174 ? 1.291 -8.081 -2.712 1.00 93.94 174 SER A O 1
ATOM 1407 N N . LEU A 1 175 ? 0.088 -8.436 -4.577 1.00 96.44 175 LEU A N 1
ATOM 1408 C CA . LEU A 1 175 ? 0.958 -7.642 -5.449 1.00 96.44 175 LEU A CA 1
ATOM 1409 C C . LEU A 1 175 ? 0.877 -6.146 -5.119 1.00 96.44 175 LEU A C 1
ATOM 1411 O O . LEU A 1 175 ? 1.909 -5.484 -5.011 1.00 96.44 175 LEU A O 1
ATOM 1415 N N . LEU A 1 176 ? -0.330 -5.618 -4.898 1.00 97.56 176 LEU A N 1
ATOM 1416 C CA . LEU A 1 176 ? -0.536 -4.217 -4.545 1.00 97.56 176 LEU A CA 1
ATOM 1417 C C . LEU A 1 176 ? 0.104 -3.877 -3.201 1.00 97.56 176 LEU A C 1
ATOM 1419 O O . LEU A 1 176 ? 0.671 -2.799 -3.068 1.00 97.56 176 LEU A O 1
ATOM 1423 N N . LEU A 1 177 ? 0.069 -4.785 -2.224 1.00 96.38 177 LEU A N 1
ATOM 1424 C CA . LEU A 1 177 ? 0.749 -4.588 -0.948 1.00 96.38 177 LEU A CA 1
ATOM 1425 C C . LEU A 1 177 ? 2.260 -4.402 -1.148 1.00 96.38 177 LEU A C 1
ATOM 1427 O O . LEU A 1 177 ? 2.849 -3.507 -0.545 1.00 96.38 177 LEU A O 1
ATOM 1431 N N . ARG A 1 178 ? 2.888 -5.185 -2.036 1.00 97.12 178 ARG A N 1
ATOM 1432 C CA . ARG A 1 178 ? 4.307 -5.012 -2.393 1.00 97.12 178 ARG A CA 1
ATOM 1433 C C . ARG A 1 178 ? 4.568 -3.651 -3.042 1.00 97.12 178 ARG A C 1
ATOM 1435 O O . ARG A 1 178 ? 5.503 -2.962 -2.639 1.00 97.12 178 ARG A O 1
ATOM 1442 N N . VAL A 1 179 ? 3.721 -3.243 -3.989 1.00 98.06 179 VAL A N 1
ATOM 1443 C CA . VAL A 1 179 ? 3.792 -1.918 -4.633 1.00 98.06 179 VAL A CA 1
ATOM 1444 C C . VAL A 1 179 ? 3.627 -0.795 -3.603 1.00 98.06 179 VAL A C 1
ATOM 1446 O O . VAL A 1 179 ? 4.425 0.138 -3.586 1.00 98.06 179 VAL A O 1
ATOM 1449 N N . CYS A 1 180 ? 2.652 -0.902 -2.698 1.00 96.81 180 CYS A N 1
ATOM 1450 C CA . CYS A 1 180 ? 2.400 0.082 -1.644 1.00 96.81 180 CYS A CA 1
ATOM 1451 C C . CYS A 1 180 ? 3.537 0.142 -0.619 1.00 96.81 180 CYS A C 1
ATOM 1453 O O . CYS A 1 180 ? 3.868 1.227 -0.156 1.00 96.81 180 CYS A O 1
ATOM 1455 N N . ASN A 1 181 ? 4.169 -0.986 -0.279 1.00 96.31 181 ASN A N 1
ATOM 1456 C CA . ASN A 1 181 ? 5.352 -1.002 0.586 1.00 96.31 181 ASN A CA 1
ATOM 1457 C C . ASN A 1 181 ? 6.528 -0.253 -0.063 1.00 96.31 181 ASN A C 1
ATOM 1459 O O . ASN A 1 181 ? 7.193 0.531 0.610 1.00 96.31 181 ASN A O 1
ATOM 1463 N N . CYS A 1 182 ? 6.748 -0.447 -1.368 1.00 97.38 182 CYS A N 1
ATOM 1464 C CA . CYS A 1 182 ? 7.748 0.308 -2.122 1.00 97.38 182 CYS A CA 1
ATOM 1465 C C . CYS A 1 182 ? 7.406 1.802 -2.183 1.00 97.38 182 CYS A C 1
ATOM 1467 O O . CYS A 1 182 ? 8.283 2.639 -1.980 1.00 97.38 182 CYS A O 1
ATOM 1469 N N . ALA A 1 183 ? 6.137 2.141 -2.431 1.00 95.75 183 ALA A N 1
ATOM 1470 C CA . ALA A 1 183 ? 5.674 3.523 -2.466 1.00 95.75 183 ALA A CA 1
ATOM 1471 C C . ALA A 1 183 ? 5.849 4.218 -1.114 1.00 95.75 183 ALA A C 1
ATOM 1473 O O . ALA A 1 183 ? 6.379 5.324 -1.061 1.00 95.75 183 ALA A O 1
ATOM 1474 N N . PHE A 1 184 ? 5.487 3.540 -0.024 1.00 94.00 184 PHE A N 1
ATOM 1475 C CA . PHE A 1 184 ? 5.669 4.043 1.330 1.00 94.00 184 PHE A CA 1
ATOM 1476 C C . PHE A 1 184 ? 7.151 4.275 1.646 1.00 94.00 184 PHE A C 1
ATOM 1478 O O . PHE A 1 184 ? 7.499 5.365 2.080 1.00 94.00 184 PHE A O 1
ATOM 1485 N N . ALA A 1 185 ? 8.027 3.305 1.355 1.00 93.94 185 ALA A N 1
ATOM 1486 C CA . ALA A 1 185 ? 9.468 3.448 1.573 1.00 93.94 185 ALA A CA 1
ATOM 1487 C C . ALA A 1 185 ? 10.075 4.595 0.747 1.00 93.94 185 ALA A C 1
ATOM 1489 O O . ALA A 1 185 ? 10.895 5.353 1.253 1.00 93.94 185 ALA A O 1
ATOM 1490 N N . TYR A 1 186 ? 9.651 4.762 -0.511 1.00 93.19 186 TYR A N 1
ATOM 1491 C CA . TYR A 1 186 ? 10.096 5.874 -1.355 1.00 93.19 186 TYR A CA 1
ATOM 1492 C C . TYR A 1 186 ? 9.641 7.235 -0.811 1.00 93.19 186 TYR A C 1
ATOM 1494 O O . TYR A 1 186 ? 10.422 8.187 -0.800 1.00 93.19 186 TYR A O 1
ATOM 1502 N N . MET A 1 187 ? 8.388 7.340 -0.354 1.00 90.31 187 MET A N 1
ATOM 1503 C CA . MET A 1 187 ? 7.861 8.572 0.240 1.00 90.31 187 MET A CA 1
ATOM 1504 C C . MET A 1 187 ? 8.491 8.872 1.604 1.00 90.31 187 MET A C 1
ATOM 1506 O O . MET A 1 187 ? 8.698 10.041 1.900 1.00 90.31 187 MET A O 1
ATOM 1510 N N . GLU A 1 188 ? 8.802 7.850 2.407 1.00 87.69 188 GLU A N 1
ATOM 1511 C CA . GLU A 1 188 ? 9.536 7.955 3.679 1.00 87.69 188 GLU A CA 1
ATOM 1512 C C . GLU A 1 188 ? 10.941 8.519 3.444 1.00 87.69 188 GLU A C 1
ATOM 1514 O O . GLU A 1 188 ? 11.306 9.513 4.063 1.00 87.69 188 GLU A O 1
ATOM 1519 N N . GLU A 1 189 ? 11.675 7.968 2.477 1.00 87.69 189 GLU A N 1
ATOM 1520 C CA . GLU A 1 189 ? 12.999 8.466 2.084 1.00 87.69 189 GLU A CA 1
ATOM 1521 C C . GLU A 1 189 ? 12.936 9.898 1.524 1.00 87.69 189 GLU A C 1
ATOM 1523 O O . GLU A 1 189 ? 13.795 10.730 1.791 1.00 87.69 189 GLU A O 1
ATOM 1528 N N . SER A 1 190 ? 11.873 10.218 0.780 1.00 79.50 190 SER A N 1
ATOM 1529 C CA . SER A 1 190 ? 11.670 11.542 0.174 1.00 79.50 190 SER A CA 1
ATOM 1530 C C . SER A 1 190 ? 10.987 12.555 1.107 1.00 79.50 190 SER A C 1
ATOM 1532 O O . SER A 1 190 ? 10.723 13.685 0.680 1.00 79.50 190 SER A O 1
ATOM 1534 N N . ALA A 1 191 ? 10.644 12.176 2.345 1.00 68.56 191 ALA A N 1
ATOM 1535 C CA . ALA A 1 191 ? 9.843 12.988 3.270 1.00 68.56 191 ALA A CA 1
ATOM 1536 C C . ALA A 1 191 ? 10.555 14.266 3.728 1.00 68.56 191 ALA A C 1
ATOM 1538 O O . ALA A 1 191 ? 9.890 15.227 4.113 1.00 68.56 191 ALA A O 1
ATOM 1539 N N . MET A 1 192 ? 11.888 14.287 3.661 1.00 58.00 192 MET A N 1
ATOM 1540 C CA . MET A 1 192 ? 12.690 15.463 3.998 1.00 58.00 192 MET A CA 1
ATOM 1541 C C . MET A 1 192 ? 12.686 16.535 2.895 1.00 58.00 192 MET A C 1
ATOM 1543 O O . MET A 1 192 ? 12.786 17.714 3.221 1.00 58.00 192 MET A O 1
ATOM 1547 N N . ASP A 1 193 ? 12.477 16.150 1.628 1.00 58.38 193 ASP A N 1
ATOM 1548 C CA . ASP A 1 193 ? 12.693 17.046 0.480 1.00 58.38 193 ASP A CA 1
ATOM 1549 C C . ASP A 1 193 ? 11.455 17.287 -0.403 1.00 58.38 193 ASP A C 1
ATOM 1551 O O . ASP A 1 193 ? 11.348 18.339 -1.034 1.00 58.38 193 ASP A O 1
ATOM 1555 N N . ARG A 1 194 ? 10.545 16.306 -0.547 1.00 58.47 194 ARG A N 1
ATOM 1556 C CA . ARG A 1 194 ? 9.500 16.342 -1.601 1.00 58.47 194 ARG A CA 1
ATOM 1557 C C . ARG A 1 194 ? 8.143 15.763 -1.215 1.00 58.47 194 ARG A C 1
ATOM 1559 O O . ARG A 1 194 ? 7.136 16.171 -1.792 1.00 58.47 194 ARG A O 1
ATOM 1566 N N . ALA A 1 195 ? 8.084 14.782 -0.315 1.00 58.31 195 ALA A N 1
ATOM 1567 C CA . ALA A 1 195 ? 6.821 14.117 -0.001 1.00 58.31 195 ALA A CA 1
ATOM 1568 C C . ALA A 1 195 ? 6.041 14.879 1.081 1.00 58.31 195 ALA A C 1
ATOM 1570 O O . ALA A 1 195 ? 6.467 14.992 2.230 1.00 58.31 195 ALA A O 1
ATOM 1571 N N . SER A 1 196 ? 4.854 15.368 0.713 1.00 73.25 196 SER A N 1
ATOM 1572 C CA . SER A 1 196 ? 3.921 15.975 1.670 1.00 73.25 196 SER A CA 1
ATOM 1573 C C . SER A 1 196 ? 3.483 14.968 2.741 1.00 73.25 196 SER A C 1
ATOM 1575 O O . SER A 1 196 ? 3.275 13.785 2.438 1.00 73.25 196 SER A O 1
ATOM 1577 N N . PHE A 1 197 ? 3.226 15.454 3.956 1.00 78.44 197 PHE A N 1
ATOM 1578 C CA . PHE A 1 197 ? 2.660 14.652 5.045 1.00 78.44 197 PHE A CA 1
ATOM 1579 C C . PHE A 1 197 ? 1.395 13.900 4.607 1.00 78.44 197 PHE A C 1
ATOM 1581 O O . PHE A 1 197 ? 1.214 12.730 4.944 1.00 78.44 197 PHE A O 1
ATOM 1588 N N . SER A 1 198 ? 0.545 14.541 3.801 1.00 80.88 198 SER A N 1
ATOM 1589 C CA . SER A 1 198 ? -0.712 13.967 3.311 1.00 80.88 198 SER A CA 1
ATOM 1590 C C . SER A 1 198 ? -0.511 12.788 2.355 1.00 80.88 198 SER A C 1
ATOM 1592 O O . SER A 1 198 ? -1.245 11.805 2.440 1.00 80.88 198 SER A O 1
ATOM 1594 N N . ALA A 1 199 ? 0.490 12.851 1.469 1.00 84.81 199 ALA A N 1
ATOM 1595 C CA . ALA A 1 199 ? 0.805 11.749 0.556 1.00 84.81 199 ALA A CA 1
ATOM 1596 C C . ALA A 1 199 ? 1.326 10.531 1.330 1.00 84.81 199 ALA A C 1
ATOM 1598 O O . ALA A 1 199 ? 0.816 9.420 1.168 1.00 84.81 199 ALA A O 1
ATOM 1599 N N . LEU A 1 200 ? 2.278 10.758 2.242 1.00 87.12 200 LEU A N 1
ATOM 1600 C CA . LEU A 1 200 ? 2.826 9.706 3.093 1.00 87.12 200 LEU A CA 1
ATOM 1601 C C . LEU A 1 200 ? 1.741 9.092 3.997 1.00 87.12 200 LEU A C 1
ATOM 1603 O O . LEU A 1 200 ? 1.652 7.870 4.099 1.00 87.12 200 LEU A O 1
ATOM 1607 N N . SER A 1 201 ? 0.875 9.921 4.589 1.00 86.94 201 SER A N 1
ATOM 1608 C CA . SER A 1 201 ? -0.247 9.476 5.428 1.00 86.94 201 SER A CA 1
ATOM 1609 C C . SER A 1 201 ? -1.278 8.667 4.641 1.00 86.94 201 SER A C 1
ATOM 1611 O O . SER A 1 201 ? -1.725 7.623 5.113 1.00 86.94 201 SER A O 1
ATOM 1613 N N . SER A 1 202 ? -1.624 9.094 3.422 1.00 89.38 202 SER A N 1
ATOM 1614 C CA . SER A 1 202 ? -2.522 8.340 2.536 1.00 89.38 202 SER A CA 1
ATOM 1615 C C . SER A 1 202 ? -1.918 6.998 2.121 1.00 89.38 202 SER A C 1
ATOM 1617 O O . SER A 1 202 ? -2.606 5.977 2.138 1.00 89.38 202 SER A O 1
ATOM 1619 N N . CYS A 1 203 ? -0.619 6.966 1.806 1.00 92.56 203 CYS A N 1
ATOM 1620 C CA . CYS A 1 203 ? 0.081 5.726 1.475 1.00 92.56 203 CYS A CA 1
ATOM 1621 C C . CYS A 1 203 ? 0.179 4.781 2.673 1.00 92.56 203 CYS A C 1
ATOM 1623 O O . CYS A 1 203 ? -0.021 3.574 2.527 1.00 92.56 203 CYS A O 1
ATOM 1625 N N . PHE A 1 204 ? 0.434 5.325 3.862 1.00 91.38 204 PHE A N 1
ATOM 1626 C CA . PHE A 1 204 ? 0.426 4.570 5.107 1.00 91.38 204 PHE A CA 1
ATOM 1627 C C . PHE A 1 204 ? -0.948 3.960 5.390 1.00 91.38 204 PHE A C 1
ATOM 1629 O O . PHE A 1 204 ? -1.045 2.765 5.667 1.00 91.38 204 PHE A O 1
ATOM 1636 N N . PHE A 1 205 ? -2.012 4.755 5.265 1.00 90.88 205 PHE A N 1
ATOM 1637 C CA . PHE A 1 205 ? -3.387 4.299 5.440 1.00 90.88 205 PHE A CA 1
ATOM 1638 C C . PHE A 1 205 ? -3.732 3.170 4.462 1.00 90.88 205 PHE A C 1
ATOM 1640 O O . PHE A 1 205 ? -4.158 2.100 4.893 1.00 90.88 205 PHE A O 1
ATOM 1647 N N . LEU A 1 206 ? -3.465 3.356 3.163 1.00 93.38 206 LEU A N 1
ATOM 1648 C CA . LEU A 1 206 ? -3.735 2.340 2.143 1.00 93.38 206 LEU A CA 1
ATOM 1649 C C . LEU A 1 206 ? -2.974 1.038 2.421 1.00 93.38 206 LEU A C 1
ATOM 1651 O O . LEU A 1 206 ? -3.560 -0.045 2.396 1.00 93.38 206 LEU A O 1
ATOM 1655 N N . ARG A 1 207 ? -1.677 1.138 2.738 1.00 93.06 207 ARG A N 1
ATOM 1656 C CA . ARG A 1 207 ? -0.843 -0.011 3.114 1.00 93.06 207 ARG A CA 1
ATOM 1657 C C . ARG A 1 207 ? -1.449 -0.778 4.293 1.00 93.06 207 ARG A C 1
ATOM 1659 O O . ARG A 1 207 ? -1.488 -2.006 4.262 1.00 93.06 207 ARG A O 1
ATOM 1666 N N . ARG A 1 208 ? -1.950 -0.073 5.309 1.00 90.50 208 ARG A N 1
ATOM 1667 C CA . ARG A 1 208 ? -2.578 -0.685 6.488 1.00 90.50 208 ARG A CA 1
ATOM 1668 C C . ARG A 1 208 ? -3.891 -1.371 6.172 1.00 90.50 208 ARG A C 1
ATOM 1670 O O . ARG A 1 208 ? -4.097 -2.489 6.640 1.00 90.50 208 ARG A O 1
ATOM 1677 N N . CYS A 1 209 ? -4.740 -0.759 5.352 1.00 90.50 209 CYS A N 1
ATOM 1678 C CA . CYS A 1 209 ? -5.955 -1.406 4.862 1.00 90.50 209 CYS A CA 1
ATOM 1679 C C . CYS A 1 209 ? -5.621 -2.730 4.157 1.00 90.50 209 CYS A C 1
ATOM 1681 O O . CYS A 1 209 ? -6.223 -3.751 4.473 1.00 90.50 209 CYS A O 1
ATOM 1683 N N . LEU A 1 210 ? -4.596 -2.751 3.294 1.00 91.75 210 LEU A N 1
ATOM 1684 C CA . LEU A 1 210 ? -4.146 -3.965 2.596 1.00 91.75 210 LEU A CA 1
ATOM 1685 C C . LEU A 1 210 ? -3.596 -5.044 3.542 1.00 91.75 210 LEU A C 1
ATOM 1687 O O . LEU A 1 210 ? -3.879 -6.223 3.340 1.00 91.75 210 LEU A O 1
ATOM 1691 N N . LEU A 1 211 ? -2.837 -4.658 4.573 1.00 89.31 211 LEU A N 1
ATOM 1692 C CA . LEU A 1 211 ? -2.291 -5.590 5.571 1.00 89.31 211 LEU A CA 1
ATOM 1693 C C . LEU A 1 211 ? -3.376 -6.206 6.457 1.00 89.31 211 LEU A C 1
ATOM 1695 O O . LEU A 1 211 ? -3.358 -7.404 6.725 1.00 89.31 211 LEU A O 1
ATOM 1699 N N . THR A 1 212 ? -4.309 -5.376 6.917 1.00 86.12 212 THR A N 1
ATOM 1700 C CA . THR A 1 212 ? -5.321 -5.751 7.918 1.00 86.12 212 THR A CA 1
ATOM 1701 C C . THR A 1 212 ? -6.634 -6.224 7.303 1.00 86.12 212 THR A C 1
ATOM 1703 O O . THR A 1 212 ? -7.499 -6.709 8.025 1.00 86.12 212 THR A O 1
ATOM 1706 N N . ARG A 1 213 ? -6.788 -6.095 5.977 1.00 84.56 213 ARG A N 1
ATOM 1707 C CA . ARG A 1 213 ? -8.049 -6.307 5.246 1.00 84.56 213 ARG A CA 1
ATOM 1708 C C . ARG A 1 213 ? -9.198 -5.465 5.811 1.00 84.56 213 ARG A C 1
ATOM 1710 O O . ARG A 1 213 ? -10.329 -5.930 5.929 1.00 84.56 213 ARG A O 1
ATOM 1717 N N . THR A 1 214 ? -8.880 -4.225 6.168 1.00 85.44 214 THR A N 1
ATOM 1718 C CA . THR A 1 214 ? -9.849 -3.232 6.647 1.00 85.44 214 THR A CA 1
ATOM 1719 C C . THR A 1 214 ? -10.314 -2.375 5.471 1.00 85.44 214 THR A C 1
ATOM 1721 O O . THR A 1 214 ? -9.524 -2.067 4.574 1.00 85.44 214 THR A O 1
ATOM 1724 N N . 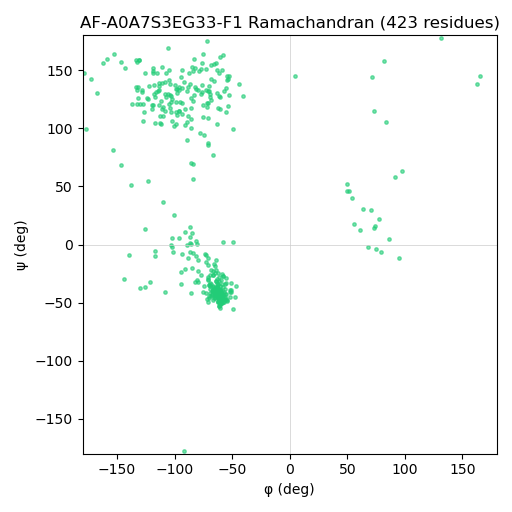SER A 1 215 ? -11.584 -1.974 5.475 1.00 84.44 215 SER A N 1
ATOM 1725 C CA . SER A 1 215 ? -12.159 -1.140 4.419 1.00 84.44 215 SER A CA 1
ATOM 1726 C C . SER A 1 215 ? -11.495 0.244 4.359 1.00 84.44 215 SER A C 1
ATOM 1728 O O . SER A 1 215 ? -10.970 0.749 5.351 1.00 84.44 215 SER A O 1
ATOM 1730 N N . LEU A 1 216 ? -11.546 0.899 3.195 1.00 86.06 216 LEU A N 1
ATOM 1731 C CA . LEU A 1 216 ? -10.943 2.222 2.976 1.00 86.06 216 LEU A CA 1
ATOM 1732 C C . LEU A 1 216 ? -11.695 3.377 3.656 1.00 86.06 216 LEU A C 1
ATOM 1734 O O . LEU A 1 216 ? -11.144 4.461 3.800 1.00 86.06 216 LEU A O 1
ATOM 1738 N N . ASN A 1 217 ? -12.933 3.159 4.101 1.00 81.44 217 ASN A N 1
ATOM 1739 C CA . ASN A 1 217 ? -13.630 4.074 5.015 1.00 81.44 217 ASN A CA 1
ATOM 1740 C C . ASN A 1 217 ? -13.304 3.772 6.492 1.00 81.44 217 ASN A C 1
ATOM 1742 O O . ASN A 1 217 ? -13.912 4.339 7.389 1.00 81.44 217 ASN A O 1
ATOM 1746 N N . GLY A 1 218 ? -12.369 2.858 6.754 1.00 71.50 218 GLY A N 1
ATOM 1747 C CA . GLY A 1 218 ? -12.026 2.382 8.086 1.00 71.50 218 GLY A CA 1
ATOM 1748 C C . GLY A 1 218 ? -13.050 1.421 8.686 1.00 71.50 218 GLY A C 1
ATOM 1749 O O . GLY A 1 218 ? -12.805 0.918 9.772 1.00 71.50 218 GLY A O 1
ATOM 1750 N N . GLU A 1 219 ? -14.186 1.138 8.040 1.00 74.12 219 GLU A N 1
ATOM 1751 C CA . GLU A 1 219 ? -15.120 0.135 8.559 1.00 74.12 219 GLU A CA 1
ATOM 1752 C C . GLU A 1 219 ? -14.435 -1.236 8.644 1.00 74.12 219 GLU A C 1
ATOM 1754 O O . GLU A 1 219 ? -13.428 -1.498 7.985 1.00 74.12 219 GLU A O 1
ATOM 1759 N N . ASN A 1 220 ? -15.012 -2.134 9.442 1.00 78.75 220 ASN A N 1
ATOM 1760 C CA . ASN A 1 220 ? -14.502 -3.488 9.682 1.00 78.75 220 ASN A CA 1
ATOM 1761 C C . ASN A 1 220 ? -13.262 -3.580 10.584 1.00 78.75 220 ASN A C 1
ATOM 1763 O O . ASN A 1 220 ? -12.687 -4.662 10.682 1.00 78.75 220 ASN A O 1
ATOM 1767 N N . VAL A 1 221 ? -12.913 -2.527 11.336 1.00 86.69 221 VAL A N 1
ATOM 1768 C CA . VAL A 1 221 ? -11.869 -2.588 12.385 1.00 86.69 221 VAL A CA 1
ATOM 1769 C C . VAL A 1 221 ? -12.051 -3.803 13.290 1.00 86.69 221 VAL A C 1
ATOM 1771 O O . VAL A 1 221 ? -11.096 -4.535 13.548 1.00 86.69 221 VAL A O 1
ATOM 1774 N N . LEU A 1 222 ? -13.289 -4.051 13.724 1.00 90.00 222 LEU A N 1
ATOM 1775 C CA . LEU A 1 222 ? -13.622 -5.135 14.647 1.00 90.00 222 LEU A CA 1
ATOM 1776 C C . LEU A 1 222 ? -13.371 -6.533 14.069 1.00 90.00 222 LEU A C 1
ATOM 1778 O O . LEU A 1 222 ? -13.119 -7.463 14.828 1.00 90.00 222 LEU A O 1
ATOM 1782 N N . LYS A 1 223 ? -13.371 -6.684 12.739 1.00 88.75 223 LYS A N 1
ATOM 1783 C CA . LYS A 1 223 ? -13.131 -7.970 12.060 1.00 88.75 223 LYS A CA 1
ATOM 1784 C C . LYS A 1 223 ? -11.670 -8.418 12.105 1.00 88.75 223 LYS A C 1
ATOM 1786 O O . LYS A 1 223 ? -11.365 -9.550 11.745 1.00 88.75 223 LYS A O 1
ATOM 1791 N N . GLN A 1 224 ? -10.769 -7.561 12.584 1.00 90.12 224 GLN A N 1
ATOM 1792 C CA . GLN A 1 224 ? -9.402 -7.963 12.914 1.00 90.12 224 GLN A CA 1
ATOM 1793 C C . GLN A 1 224 ? -9.347 -8.860 14.168 1.00 90.12 224 GLN A C 1
ATOM 1795 O O . GLN A 1 224 ? -8.341 -9.537 14.379 1.00 90.12 224 GLN A O 1
ATOM 1800 N N . LEU A 1 225 ? -10.400 -8.884 15.002 1.00 91.19 225 LEU A N 1
ATOM 1801 C CA . LEU A 1 225 ? -10.506 -9.823 16.121 1.00 91.19 225 LEU A CA 1
ATOM 1802 C C . LEU A 1 225 ? -10.891 -11.208 15.604 1.00 91.19 225 LEU A C 1
ATOM 1804 O O . LEU A 1 225 ? -11.874 -11.388 14.879 1.00 91.19 225 LEU A O 1
ATOM 1808 N N . LYS A 1 226 ? -10.131 -12.220 16.020 1.00 90.19 226 LYS A N 1
ATOM 1809 C CA . LYS A 1 226 ? -10.389 -13.610 15.658 1.00 90.19 226 LYS A CA 1
ATOM 1810 C C . LYS A 1 226 ? -11.769 -14.014 16.172 1.00 90.19 226 LYS A C 1
ATOM 1812 O O . LYS A 1 226 ? -12.059 -13.878 17.358 1.00 90.19 226 LYS A O 1
ATOM 1817 N N . GLY A 1 227 ? -12.587 -14.547 15.269 1.00 88.88 227 GLY A N 1
ATOM 1818 C CA . GLY A 1 227 ? -13.957 -14.973 15.557 1.00 88.88 227 GLY A CA 1
ATOM 1819 C C . GLY A 1 227 ? -15.025 -13.923 15.243 1.00 88.88 227 GLY A C 1
ATOM 1820 O O . GLY A 1 227 ? -16.195 -14.288 15.184 1.00 88.88 227 GLY A O 1
ATOM 1821 N N . VAL A 1 228 ? -14.655 -12.665 14.970 1.00 90.75 228 VAL A N 1
ATOM 1822 C CA . VAL A 1 228 ? -15.604 -11.607 14.588 1.00 90.75 228 VAL A CA 1
ATOM 1823 C C . VAL A 1 228 ? -15.765 -11.565 13.066 1.00 90.75 228 VAL A C 1
ATOM 1825 O O . VAL A 1 228 ? -14.915 -11.052 12.342 1.00 90.75 228 VAL A O 1
ATOM 1828 N N . GLY A 1 229 ? -16.876 -12.116 12.574 1.00 88.75 229 GLY A N 1
ATOM 1829 C CA . GLY A 1 229 ? -17.281 -12.027 11.165 1.00 88.75 229 GLY A CA 1
ATOM 1830 C C . GLY A 1 229 ? -18.197 -10.833 10.865 1.00 88.75 229 GLY A C 1
ATOM 1831 O O . GLY A 1 229 ? -18.553 -10.062 11.759 1.00 88.75 229 GLY A O 1
ATOM 1832 N N . THR A 1 230 ? -18.641 -10.716 9.610 1.00 86.38 230 THR A N 1
ATOM 1833 C CA . THR A 1 230 ? -19.529 -9.645 9.113 1.00 86.38 230 THR A CA 1
ATOM 1834 C C . THR A 1 230 ? -20.814 -9.518 9.936 1.00 86.38 230 THR A C 1
ATOM 1836 O O . THR A 1 230 ? -21.147 -8.428 10.396 1.00 86.38 230 THR A O 1
ATOM 1839 N N . SER A 1 231 ? -21.489 -10.642 10.214 1.00 89.50 231 SER A N 1
ATOM 1840 C CA . SER A 1 231 ? -22.724 -10.669 11.017 1.00 89.50 231 SER A CA 1
ATOM 1841 C C . SER A 1 231 ? -22.517 -10.120 12.430 1.00 89.50 231 SER A C 1
ATOM 1843 O O . SER A 1 231 ? -23.297 -9.292 12.886 1.00 89.50 231 SER A O 1
ATOM 1845 N N . MET A 1 232 ? -21.445 -10.534 13.112 1.00 92.44 232 MET A N 1
ATOM 1846 C CA . MET A 1 232 ? -21.152 -10.060 14.470 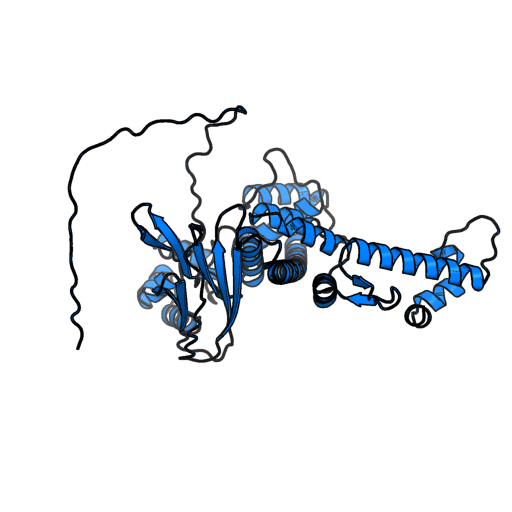1.00 92.44 232 MET A CA 1
ATOM 1847 C C . MET A 1 232 ? -20.809 -8.574 14.483 1.00 92.44 232 MET A C 1
ATOM 1849 O O . MET A 1 232 ? -21.235 -7.839 15.366 1.00 92.44 232 MET A O 1
ATOM 1853 N N . ARG A 1 233 ? -20.059 -8.108 13.479 1.00 90.62 233 ARG A N 1
ATOM 1854 C CA . ARG A 1 233 ? -19.726 -6.690 13.328 1.00 90.62 233 ARG A CA 1
ATOM 1855 C C . ARG A 1 233 ? -20.971 -5.832 13.098 1.00 90.62 233 ARG A C 1
ATOM 1857 O O . ARG A 1 233 ? -20.983 -4.674 13.504 1.00 90.62 233 ARG A O 1
ATOM 1864 N N . LEU A 1 234 ? -21.994 -6.349 12.419 1.00 90.69 234 LEU A N 1
ATOM 1865 C CA . LEU A 1 234 ? -23.273 -5.654 12.250 1.00 90.69 234 LEU A CA 1
ATOM 1866 C C . LEU A 1 234 ? -24.043 -5.579 13.575 1.00 90.69 234 LEU A C 1
ATOM 1868 O O . LEU A 1 234 ? -24.438 -4.484 13.957 1.00 90.69 234 LEU A O 1
ATOM 1872 N N . GLN A 1 235 ? -24.137 -6.686 14.317 1.00 94.44 235 GLN A N 1
ATOM 1873 C CA . GLN A 1 235 ? -24.779 -6.724 15.642 1.00 94.44 235 GLN A CA 1
ATOM 1874 C C . GLN A 1 235 ? -24.106 -5.785 16.656 1.00 94.44 235 GLN A C 1
ATOM 1876 O O . GLN A 1 235 ? -24.783 -5.075 17.393 1.00 94.44 235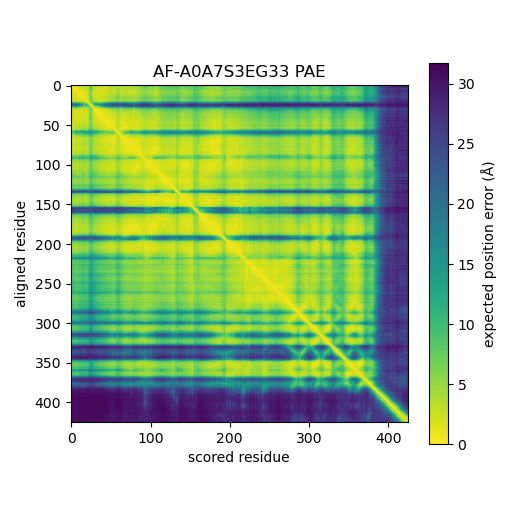 GLN A O 1
ATOM 1881 N N . LEU A 1 236 ? -22.768 -5.741 16.678 1.00 94.06 236 LEU A N 1
ATOM 1882 C CA . LEU A 1 236 ? -22.024 -4.807 17.532 1.00 94.06 236 LEU A CA 1
ATOM 1883 C C . LEU A 1 236 ? -22.320 -3.355 17.152 1.00 94.06 236 LEU A C 1
ATOM 1885 O O . LEU A 1 236 ? -22.596 -2.551 18.036 1.00 94.06 236 LEU A O 1
ATOM 1889 N N . LYS A 1 237 ? -22.354 -3.042 15.850 1.00 91.69 237 LYS A N 1
ATOM 1890 C CA . LYS A 1 237 ? -22.712 -1.704 15.367 1.00 91.69 237 LYS A CA 1
ATOM 1891 C C . LYS A 1 237 ? -24.126 -1.297 15.789 1.00 91.69 237 LYS A C 1
ATOM 1893 O O . LYS A 1 237 ? -24.319 -0.177 16.243 1.00 91.69 237 LYS A O 1
ATOM 1898 N N . GLU A 1 238 ? -25.104 -2.196 15.684 1.00 93.88 238 GLU A N 1
ATOM 1899 C CA . GLU A 1 238 ? -26.479 -1.946 16.152 1.00 93.88 238 GLU A CA 1
ATOM 1900 C C . GLU A 1 238 ? -26.546 -1.689 17.664 1.00 93.88 238 GLU A C 1
ATOM 1902 O O . GLU A 1 238 ? -27.364 -0.896 18.124 1.00 93.88 238 GLU A O 1
ATOM 1907 N N . ALA A 1 239 ? -25.647 -2.306 18.434 1.00 94.31 239 ALA A N 1
ATOM 1908 C CA . ALA A 1 239 ? -25.488 -2.062 19.863 1.00 94.31 239 ALA A CA 1
ATOM 1909 C C . ALA A 1 239 ? -24.640 -0.815 20.201 1.00 94.31 239 ALA A C 1
ATOM 1911 O O . ALA A 1 239 ? -24.394 -0.564 21.382 1.00 94.31 239 ALA A O 1
ATOM 1912 N N . GLY A 1 240 ? -24.193 -0.044 19.201 1.00 92.69 240 GLY A N 1
ATOM 1913 C CA . GLY A 1 240 ? -23.356 1.147 19.382 1.00 92.69 240 GLY A CA 1
ATOM 1914 C C . GLY A 1 240 ? -21.881 0.851 19.670 1.00 92.69 240 GLY A C 1
ATOM 1915 O O . GLY A 1 240 ? -21.204 1.685 20.257 1.00 92.69 240 GLY A O 1
ATOM 1916 N N . ILE A 1 241 ? -21.390 -0.336 19.303 1.00 93.19 241 ILE A N 1
ATOM 1917 C CA . ILE A 1 241 ? -19.999 -0.770 19.480 1.00 93.19 241 ILE A CA 1
ATOM 1918 C C . ILE A 1 241 ? -19.351 -0.893 18.094 1.00 93.19 241 ILE A C 1
ATOM 1920 O O . ILE A 1 241 ? -19.574 -1.863 17.366 1.00 93.19 241 ILE A O 1
ATOM 1924 N N . GLU A 1 242 ? -18.520 0.074 17.720 1.00 89.56 242 GLU A N 1
ATOM 1925 C CA . GLU A 1 242 ? -17.837 0.140 16.421 1.00 89.56 242 GLU A CA 1
ATOM 1926 C C . GLU A 1 242 ? -16.302 0.076 16.537 1.00 89.56 242 GLU A C 1
ATOM 1928 O O . GLU A 1 242 ? -15.608 -0.120 15.532 1.00 89.56 242 GLU A O 1
ATOM 1933 N N . SER A 1 243 ? -15.753 0.166 17.752 1.00 89.38 243 SER A N 1
ATOM 1934 C CA . SER A 1 243 ? -14.317 0.319 17.998 1.00 89.38 243 SER A CA 1
ATOM 1935 C C . SER A 1 243 ? -13.758 -0.621 19.081 1.00 89.38 243 SER A C 1
ATOM 1937 O O . SER A 1 243 ? -14.460 -1.143 19.949 1.00 89.38 243 SER A O 1
ATOM 1939 N N . PHE A 1 244 ? -12.441 -0.858 19.047 1.00 91.06 244 PHE A N 1
ATOM 1940 C CA . PHE A 1 244 ? -11.757 -1.650 20.078 1.00 91.06 244 PHE A CA 1
ATOM 1941 C C . PHE A 1 244 ? -11.866 -1.074 21.500 1.00 91.06 244 PHE A C 1
ATOM 1943 O O . PHE A 1 244 ? -12.011 -1.866 22.435 1.00 91.06 244 PHE A O 1
ATOM 1950 N N . PRO A 1 245 ? -11.791 0.255 21.713 1.00 88.56 245 PRO A N 1
ATOM 1951 C CA . PRO A 1 245 ? -11.988 0.845 23.035 1.00 88.56 245 PRO A CA 1
ATOM 1952 C C . PRO A 1 245 ? -13.368 0.560 23.627 1.00 88.56 245 PRO A C 1
ATOM 1954 O O . PRO A 1 245 ? -13.449 0.261 24.815 1.00 88.56 245 PRO A O 1
ATOM 1957 N N . GLU A 1 246 ? -14.422 0.588 22.811 1.00 91.88 246 GLU A N 1
ATOM 1958 C CA . GLU A 1 246 ? -15.786 0.284 23.259 1.00 91.88 246 GLU A CA 1
ATOM 1959 C C . GLU A 1 246 ? -15.906 -1.180 23.690 1.00 91.88 246 GLU A C 1
ATOM 1961 O O . GLU A 1 246 ? -16.352 -1.448 24.800 1.00 91.88 246 GLU A O 1
ATOM 1966 N N . ILE A 1 247 ? -15.384 -2.135 22.905 1.00 92.75 247 ILE A N 1
ATOM 1967 C CA . ILE A 1 247 ? -15.345 -3.550 23.329 1.00 92.75 247 ILE A CA 1
ATOM 1968 C C . ILE A 1 247 ? -14.567 -3.717 24.646 1.00 92.75 247 ILE A C 1
ATOM 1970 O O . ILE A 1 247 ? -14.938 -4.537 25.484 1.00 92.75 247 ILE A O 1
ATOM 1974 N N . ARG A 1 248 ? -13.487 -2.948 24.847 1.00 90.31 248 ARG A N 1
ATOM 1975 C CA . ARG A 1 248 ? -12.677 -3.008 26.074 1.00 90.31 248 ARG A CA 1
ATOM 1976 C C . ARG A 1 248 ? -13.427 -2.478 27.300 1.00 90.31 248 ARG A C 1
ATOM 1978 O O . ARG A 1 248 ? -13.182 -2.970 28.398 1.00 90.31 248 ARG A O 1
ATOM 1985 N N . ALA A 1 249 ? -14.287 -1.478 27.116 1.00 91.81 249 ALA A N 1
ATOM 1986 C CA . ALA A 1 249 ? -15.104 -0.890 28.174 1.00 91.81 249 ALA A CA 1
ATOM 1987 C C . ALA A 1 249 ? -16.349 -1.733 28.503 1.00 91.81 249 ALA A C 1
ATOM 1989 O O . ALA A 1 249 ? -16.883 -1.643 29.607 1.00 91.81 249 ALA A O 1
ATOM 1990 N N . GLU A 1 250 ? -16.804 -2.561 27.563 1.00 95.38 250 GLU A N 1
ATOM 1991 C CA . GLU A 1 250 ? -17.994 -3.393 27.719 1.00 95.38 250 GLU A CA 1
ATOM 1992 C C . GLU A 1 250 ? -17.758 -4.662 28.546 1.00 95.38 250 GLU A C 1
ATOM 1994 O O . GLU A 1 250 ? -16.686 -5.269 28.533 1.00 95.38 250 GLU A O 1
ATOM 1999 N N . HIS A 1 251 ? -18.798 -5.109 29.256 1.00 95.94 251 HIS A N 1
ATOM 2000 C CA . HIS A 1 251 ? -18.725 -6.311 30.089 1.00 95.94 251 HIS A CA 1
ATOM 2001 C C . HIS A 1 251 ? -18.770 -7.597 29.229 1.00 95.94 251 HIS A C 1
ATOM 2003 O O . HIS A 1 251 ? -19.648 -7.703 28.365 1.00 95.94 251 HIS A O 1
ATOM 2009 N N . PRO A 1 252 ? -17.943 -8.637 29.497 1.00 96.75 252 PRO A N 1
ATOM 2010 C CA . PRO A 1 252 ? -17.889 -9.862 28.683 1.00 96.75 252 PRO A CA 1
ATOM 2011 C C . PRO A 1 252 ? -19.247 -10.521 28.441 1.00 96.75 252 PRO A C 1
ATOM 2013 O O . PRO A 1 252 ? -19.561 -10.937 27.330 1.00 96.75 252 PRO A O 1
ATOM 2016 N N . ARG A 1 253 ? -20.090 -10.565 29.480 1.00 97.12 253 ARG A N 1
ATOM 2017 C CA . ARG A 1 253 ? -21.423 -11.186 29.399 1.00 97.12 253 ARG A CA 1
ATOM 2018 C C . ARG A 1 253 ? -22.404 -10.380 28.549 1.00 97.12 253 ARG A C 1
ATOM 2020 O O . ARG A 1 253 ? -23.306 -10.954 27.949 1.00 97.12 253 ARG A O 1
ATOM 2027 N N . ARG A 1 254 ? -22.220 -9.058 28.465 1.00 96.19 254 ARG A N 1
ATOM 2028 C CA . ARG A 1 254 ? -23.024 -8.204 27.585 1.00 96.19 254 ARG A CA 1
ATOM 2029 C C . ARG A 1 254 ? -22.629 -8.417 26.126 1.00 96.19 254 ARG A C 1
ATOM 2031 O O . ARG A 1 254 ? -23.516 -8.564 25.295 1.00 96.19 254 ARG A O 1
ATOM 2038 N N . LEU A 1 255 ? -21.330 -8.533 25.838 1.00 96.06 255 LEU A N 1
ATOM 2039 C CA . LEU A 1 255 ? -20.835 -8.885 24.501 1.00 96.06 255 LEU A CA 1
ATOM 2040 C C . LEU A 1 255 ? -21.369 -10.250 24.038 1.00 96.06 255 LEU A C 1
ATOM 2042 O O . LEU A 1 255 ? -21.845 -10.375 22.916 1.00 96.06 255 LEU A O 1
ATOM 2046 N N . GLU A 1 256 ? -21.342 -11.255 24.914 1.00 96.94 256 GLU A N 1
ATOM 2047 C CA . GLU A 1 256 ? -21.910 -12.590 24.662 1.00 96.94 256 GLU A CA 1
ATOM 2048 C C . GLU A 1 256 ? -23.413 -12.536 24.354 1.00 96.94 256 GLU A C 1
ATOM 2050 O O . GLU A 1 256 ? -23.867 -13.162 23.396 1.00 96.94 256 GLU A O 1
ATOM 2055 N N . SER A 1 257 ? -24.164 -11.736 25.118 1.00 96.50 257 SER A N 1
ATOM 2056 C CA . SER A 1 257 ? -25.598 -11.513 24.906 1.00 96.50 257 SER A CA 1
ATOM 2057 C C . SER A 1 257 ? -25.893 -10.858 23.549 1.00 96.50 257 SER A C 1
ATOM 2059 O O . SER A 1 257 ? -26.696 -11.389 22.782 1.00 96.50 257 SER A O 1
ATOM 2061 N N . ILE A 1 258 ? -25.192 -9.762 23.216 1.00 95.81 258 ILE A N 1
ATOM 2062 C CA . ILE A 1 258 ? -25.337 -9.035 21.938 1.00 95.81 258 ILE A CA 1
ATOM 2063 C C . ILE A 1 258 ? -25.025 -9.948 20.747 1.00 95.81 258 ILE A C 1
ATOM 2065 O O . ILE A 1 258 ? -25.718 -9.922 19.735 1.00 95.81 258 ILE A O 1
ATOM 2069 N N . LEU A 1 259 ? -23.973 -10.759 20.865 1.00 95.50 259 LEU A N 1
ATOM 2070 C CA . LEU A 1 259 ? -23.470 -11.595 19.775 1.00 95.50 259 LEU A CA 1
ATOM 2071 C C . LEU A 1 259 ? -24.121 -12.980 19.706 1.00 95.50 259 LEU A C 1
ATOM 2073 O O . LEU A 1 259 ? -23.761 -13.777 18.837 1.00 95.50 259 LEU A O 1
ATOM 2077 N N . HIS A 1 260 ? -25.045 -13.283 20.622 1.00 94.56 260 HIS A N 1
ATOM 2078 C CA . HIS A 1 260 ? -25.660 -14.602 20.784 1.00 94.56 260 HIS A CA 1
ATOM 2079 C C . HIS A 1 260 ? -24.615 -15.729 20.859 1.00 94.56 260 HIS A C 1
ATOM 2081 O O . HIS A 1 260 ? -24.712 -16.759 20.186 1.00 94.56 260 HIS A O 1
ATOM 2087 N N . ARG A 1 261 ? -23.565 -15.515 21.661 1.00 95.38 261 ARG A N 1
ATOM 2088 C CA . ARG A 1 261 ? -22.489 -16.486 21.889 1.00 95.38 261 ARG A CA 1
ATOM 2089 C C . ARG A 1 261 ? -22.468 -16.945 23.331 1.00 95.38 261 ARG A C 1
ATOM 2091 O O . ARG A 1 261 ? -22.772 -16.192 24.247 1.00 95.38 261 ARG A O 1
ATOM 2098 N N . ASN A 1 262 ? -22.066 -18.196 23.516 1.00 93.69 262 ASN A N 1
ATOM 2099 C CA . ASN A 1 262 ? -21.889 -18.747 24.846 1.00 93.69 262 ASN A CA 1
ATOM 2100 C C . ASN A 1 262 ? -20.579 -18.239 25.468 1.00 93.69 262 ASN A C 1
ATOM 2102 O O . ASN A 1 262 ? -19.599 -18.000 24.749 1.00 93.69 262 ASN A O 1
ATOM 2106 N N . PRO A 1 263 ? -20.525 -18.139 26.803 1.00 95.19 263 PRO A N 1
ATOM 2107 C CA . PRO A 1 263 ? -19.264 -17.986 27.507 1.00 95.19 263 PRO A CA 1
ATOM 2108 C C . PRO A 1 263 ? -18.279 -19.100 27.119 1.00 95.19 263 PRO A C 1
ATOM 2110 O O . PRO A 1 263 ? -18.714 -20.243 26.958 1.00 95.19 263 PRO A O 1
ATOM 2113 N N . PRO A 1 264 ? -16.970 -18.810 26.994 1.00 95.56 264 PRO A N 1
ATOM 2114 C CA . PRO A 1 264 ? -16.276 -17.592 27.424 1.00 95.56 264 PRO A CA 1
ATOM 2115 C C . PRO A 1 264 ? -15.995 -16.570 26.300 1.00 95.56 264 PRO A C 1
ATOM 2117 O O . PRO A 1 264 ? -15.057 -15.785 26.437 1.00 95.56 264 PRO A O 1
ATOM 2120 N N . PHE A 1 265 ? -16.766 -16.552 25.206 1.00 95.62 265 PHE A N 1
ATOM 2121 C CA . PHE A 1 265 ? -16.458 -15.755 24.006 1.00 95.62 265 PHE A CA 1
ATOM 2122 C C . PHE A 1 265 ? -16.163 -14.267 24.281 1.00 95.62 265 PHE A C 1
ATOM 2124 O O . PHE A 1 265 ? -15.221 -13.703 23.725 1.00 95.62 265 PHE A O 1
ATOM 2131 N N . GLY A 1 266 ? -16.910 -13.618 25.179 1.00 95.69 266 GLY A N 1
ATOM 2132 C CA . GLY A 1 266 ? -16.671 -12.214 25.528 1.00 95.69 266 GLY A CA 1
ATOM 2133 C C . GLY A 1 266 ? -15.334 -12.008 26.246 1.00 95.69 266 GLY A C 1
ATOM 2134 O O . GLY A 1 266 ? -14.643 -11.017 26.009 1.00 95.69 266 GLY A O 1
ATOM 2135 N N . ASN A 1 267 ? -14.929 -12.973 27.078 1.00 95.19 267 ASN A N 1
ATOM 2136 C CA . ASN A 1 267 ? -13.625 -12.961 27.748 1.00 95.19 267 ASN A CA 1
ATOM 2137 C C . ASN A 1 267 ? -12.493 -13.183 26.739 1.00 95.19 267 ASN A C 1
ATOM 2139 O O . ASN A 1 267 ? -11.451 -12.540 26.839 1.00 95.19 267 ASN A O 1
ATOM 2143 N N . GLU A 1 268 ? -12.703 -14.050 25.746 1.00 95.25 268 GLU A N 1
ATOM 2144 C CA . GLU A 1 268 ? -11.743 -14.272 24.661 1.00 95.25 268 GLU A CA 1
ATOM 2145 C C . GLU A 1 268 ? -11.522 -12.998 23.836 1.00 95.25 268 GLU A C 1
ATOM 2147 O O . GLU A 1 268 ? -10.375 -12.659 23.544 1.00 95.25 268 GLU A O 1
ATOM 2152 N N . LEU A 1 269 ? -12.584 -12.250 23.507 1.00 94.50 269 LEU A N 1
ATOM 2153 C CA . LEU A 1 269 ? -12.462 -10.956 22.820 1.00 94.50 269 LEU A CA 1
ATOM 2154 C C . LEU A 1 269 ? -11.653 -9.946 23.642 1.00 94.50 269 LEU A C 1
ATOM 2156 O O . LEU A 1 269 ? -10.733 -9.313 23.118 1.00 94.50 269 LEU A O 1
ATOM 2160 N N . GLN A 1 270 ? -11.945 -9.819 24.937 1.00 92.56 270 GLN A N 1
ATOM 2161 C CA . GLN A 1 270 ? -11.175 -8.937 25.813 1.00 92.56 270 GLN A CA 1
ATOM 2162 C C . GLN A 1 270 ? -9.713 -9.380 25.935 1.00 92.56 270 GLN A C 1
ATOM 2164 O O . GLN A 1 270 ? -8.813 -8.541 25.907 1.00 92.56 270 GLN A O 1
ATOM 2169 N N . GLN A 1 271 ? -9.450 -10.684 26.021 1.00 91.06 271 GLN A N 1
ATOM 2170 C CA . GLN A 1 271 ? -8.089 -11.208 26.089 1.00 91.06 271 GLN A CA 1
ATOM 2171 C C . GLN A 1 271 ? -7.303 -10.918 24.803 1.00 91.06 271 GLN A C 1
ATOM 2173 O O . GLN A 1 271 ? -6.139 -10.523 24.873 1.00 91.06 271 GLN A O 1
ATOM 2178 N N . GLN A 1 272 ? -7.939 -11.033 23.632 1.00 92.19 272 GLN A N 1
ATOM 2179 C CA . GLN A 1 272 ? -7.334 -10.606 22.367 1.00 92.19 272 GLN A CA 1
ATOM 2180 C C . GLN A 1 272 ? -6.971 -9.117 22.404 1.00 92.19 272 GLN A C 1
ATOM 2182 O O . GLN A 1 272 ? -5.848 -8.752 22.061 1.00 92.19 272 GLN A O 1
ATOM 2187 N N . LEU A 1 273 ? -7.862 -8.258 22.902 1.00 90.44 273 LEU A N 1
ATOM 2188 C CA . LEU A 1 273 ? -7.610 -6.821 23.034 1.00 90.44 273 LEU A CA 1
ATOM 2189 C C . LEU A 1 273 ? -6.478 -6.473 24.014 1.00 90.44 273 LEU A C 1
ATOM 2191 O O . LEU A 1 273 ? -5.773 -5.485 23.791 1.00 90.44 273 LEU A O 1
ATOM 2195 N N . LYS A 1 274 ? -6.266 -7.266 25.071 1.00 87.25 274 LYS A N 1
ATOM 2196 C CA . LYS A 1 274 ? -5.111 -7.134 25.987 1.00 87.25 274 LYS A CA 1
ATOM 2197 C C . LYS A 1 274 ? -3.774 -7.450 25.318 1.00 87.25 274 LYS A C 1
ATOM 2199 O O . LYS A 1 274 ? -2.737 -6.928 25.726 1.00 87.25 274 LYS A O 1
ATOM 2204 N N . SER A 1 275 ? -3.795 -8.271 24.270 1.00 86.81 275 SER A N 1
ATOM 2205 C CA . SER A 1 275 ? -2.604 -8.587 23.476 1.00 86.81 275 SER A CA 1
ATOM 2206 C C . SER A 1 275 ? -2.248 -7.523 22.430 1.00 86.81 275 SER A C 1
ATOM 2208 O O . SER A 1 275 ? -1.171 -7.596 21.837 1.00 86.81 275 SER A O 1
ATOM 2210 N N . LEU A 1 276 ? -3.128 -6.539 22.201 1.00 87.81 276 LEU A N 1
ATOM 2211 C CA . LEU A 1 276 ? -2.912 -5.455 21.241 1.00 87.81 276 LEU A CA 1
ATOM 2212 C C . LEU A 1 276 ? -2.305 -4.201 21.904 1.00 87.81 276 LEU A C 1
ATOM 2214 O O . LEU A 1 276 ? -2.603 -3.925 23.069 1.00 87.81 276 LEU A O 1
ATOM 2218 N N . PRO A 1 277 ? -1.507 -3.402 21.167 1.00 85.31 277 PRO A N 1
ATOM 2219 C CA . PRO A 1 277 ? -0.897 -2.182 21.693 1.00 85.31 277 PRO A CA 1
ATOM 2220 C C . PRO A 1 277 ? -1.910 -1.074 21.973 1.00 85.31 277 PRO A C 1
ATOM 2222 O O . PRO A 1 277 ? -2.672 -0.692 21.089 1.00 85.31 277 PRO A O 1
ATOM 2225 N N . LEU A 1 278 ? -1.861 -0.497 23.172 1.00 85.00 278 LEU A N 1
ATOM 2226 C CA . LEU A 1 278 ? -2.594 0.701 23.562 1.00 85.00 278 LEU A CA 1
ATOM 2227 C C . LEU A 1 278 ? -1.688 1.930 23.451 1.00 85.00 278 LEU A C 1
ATOM 2229 O O . LEU A 1 278 ? -0.739 2.102 24.218 1.00 85.00 278 LEU A O 1
ATOM 2233 N N . LEU A 1 279 ? -1.995 2.795 22.491 1.00 85.50 279 LEU A N 1
ATOM 2234 C CA . LEU A 1 279 ? -1.202 3.982 22.198 1.00 85.50 279 LEU A CA 1
ATOM 2235 C C . LEU A 1 279 ? -1.718 5.199 22.977 1.00 85.50 279 LEU A C 1
ATOM 2237 O O . LEU A 1 279 ? -2.923 5.408 23.098 1.00 85.50 279 LEU A O 1
ATOM 2241 N N . THR A 1 280 ? -0.796 6.019 23.479 1.00 83.75 280 THR A N 1
ATOM 2242 C CA . THR A 1 280 ? -1.057 7.307 24.134 1.00 83.75 280 THR A CA 1
ATOM 2243 C C . THR A 1 280 ? -0.093 8.347 23.579 1.00 83.75 280 THR A C 1
ATOM 2245 O O . THR A 1 280 ? 1.099 8.092 23.469 1.00 83.75 280 THR A O 1
ATOM 2248 N N . VAL A 1 281 ? -0.576 9.548 23.268 1.00 83.81 281 VAL A N 1
ATOM 2249 C CA . VAL A 1 281 ? 0.282 10.670 22.857 1.00 83.81 281 VAL A CA 1
ATOM 2250 C C . VAL A 1 281 ? 0.027 11.851 23.780 1.00 83.81 281 VAL A C 1
ATOM 2252 O O . VAL A 1 281 ? -1.113 12.293 23.929 1.00 83.81 281 VAL A O 1
ATOM 2255 N N . LYS A 1 282 ? 1.080 12.396 24.382 1.00 82.56 282 LYS A N 1
ATOM 2256 C CA . LYS A 1 282 ? 1.077 13.674 25.099 1.00 82.56 282 LYS A CA 1
ATOM 2257 C C . LYS A 1 282 ? 1.852 14.693 24.276 1.00 82.56 282 LYS A C 1
ATOM 2259 O O . LYS A 1 282 ? 2.858 14.367 23.657 1.00 82.56 282 LYS A O 1
ATOM 2264 N N . VAL A 1 283 ? 1.345 15.914 24.238 1.00 78.69 283 VAL A N 1
ATOM 2265 C CA . VAL A 1 283 ? 1.939 17.006 23.475 1.00 78.69 283 VAL A CA 1
ATOM 2266 C C . VAL A 1 283 ? 2.018 18.199 24.405 1.00 78.69 283 VAL A C 1
ATOM 2268 O O . VAL A 1 283 ? 1.007 18.575 24.993 1.00 78.69 283 VAL A O 1
ATOM 2271 N N . GLU A 1 284 ? 3.208 18.763 24.533 1.00 76.88 284 GLU A N 1
ATOM 2272 C CA . GLU A 1 284 ? 3.513 19.916 25.377 1.00 76.88 284 GLU A CA 1
ATOM 2273 C C . GLU A 1 284 ? 4.333 20.920 24.567 1.00 76.88 284 GLU A C 1
ATOM 2275 O O . GLU A 1 284 ? 4.980 20.548 23.589 1.00 76.88 284 GLU A O 1
ATOM 2280 N N . ILE A 1 285 ? 4.319 22.193 24.959 1.00 71.75 285 ILE A N 1
ATOM 2281 C CA . ILE A 1 285 ? 5.247 23.186 24.412 1.00 71.75 285 ILE A CA 1
ATOM 2282 C C . ILE A 1 285 ? 6.207 23.595 25.516 1.00 71.75 285 ILE A C 1
ATOM 2284 O O . ILE A 1 285 ? 5.779 24.051 26.572 1.00 71.75 285 ILE A O 1
ATOM 2288 N N . LEU A 1 286 ? 7.502 23.429 25.261 1.00 71.00 286 LEU A N 1
ATOM 2289 C CA . LEU A 1 286 ? 8.579 23.785 26.176 1.00 71.00 286 LEU A CA 1
ATOM 2290 C C . LEU A 1 286 ? 9.569 24.681 25.432 1.00 71.00 286 LEU A C 1
ATOM 2292 O O . L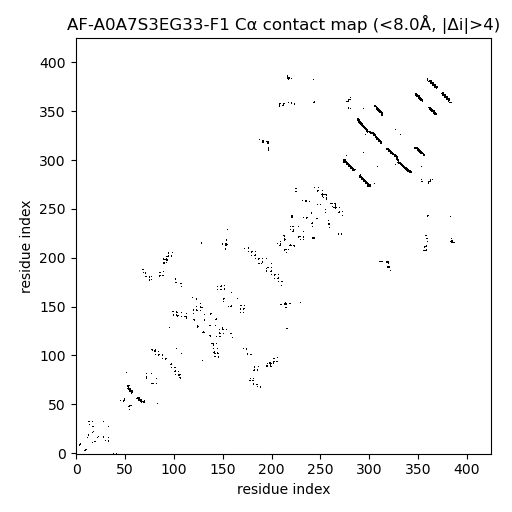EU A 1 286 ? 10.137 24.264 24.424 1.00 71.00 286 LEU A O 1
ATOM 2296 N N . ASN A 1 287 ? 9.783 25.904 25.924 1.00 69.12 287 ASN A N 1
ATOM 2297 C CA . ASN A 1 287 ? 10.713 26.880 25.338 1.00 69.12 287 ASN A CA 1
ATOM 2298 C C . ASN A 1 287 ? 10.509 27.061 23.819 1.00 69.12 287 ASN A C 1
ATOM 2300 O O . ASN A 1 287 ? 11.445 26.867 23.049 1.00 69.12 287 ASN A O 1
ATOM 2304 N N . GLU A 1 288 ? 9.271 27.330 23.386 1.00 67.31 288 GLU A N 1
ATOM 2305 C CA . GLU A 1 288 ? 8.899 27.480 21.961 1.00 67.31 288 GLU A CA 1
ATOM 2306 C C . GLU A 1 288 ? 9.138 26.231 21.089 1.00 67.31 288 GLU A C 1
ATOM 2308 O O . GLU A 1 288 ? 9.042 26.281 19.864 1.00 67.31 288 GLU A O 1
ATOM 2313 N N . ASN A 1 289 ? 9.406 25.074 21.697 1.00 67.69 289 ASN A N 1
ATOM 2314 C CA . ASN A 1 289 ? 9.468 23.796 21.003 1.00 67.69 289 ASN A CA 1
ATOM 2315 C C . ASN A 1 289 ? 8.229 22.976 21.332 1.00 67.69 289 ASN A C 1
ATOM 2317 O O . ASN A 1 289 ? 7.892 22.770 22.496 1.00 67.69 289 ASN A O 1
ATOM 2321 N N . LEU A 1 290 ? 7.574 22.465 20.298 1.00 71.06 290 LEU A N 1
ATOM 2322 C CA . LEU A 1 290 ? 6.570 21.430 20.440 1.00 71.06 290 LEU A CA 1
ATOM 2323 C C . LEU A 1 290 ? 7.285 20.125 20.792 1.00 71.06 290 LEU A C 1
ATOM 2325 O O . LEU A 1 290 ? 8.089 19.638 20.001 1.00 71.06 290 LEU A O 1
ATOM 2329 N N . VAL A 1 291 ? 6.977 19.577 21.963 1.00 75.31 291 VAL A N 1
ATOM 2330 C CA . VAL A 1 291 ? 7.492 18.316 22.492 1.00 75.31 291 VAL A CA 1
ATOM 2331 C C . VAL A 1 291 ? 6.373 17.284 22.456 1.00 75.31 291 VAL A C 1
ATOM 2333 O O . VAL A 1 291 ? 5.362 17.398 23.149 1.00 75.31 291 VAL A O 1
ATOM 2336 N N . VAL A 1 292 ? 6.558 16.252 21.638 1.00 76.94 292 VAL A N 1
ATOM 2337 C CA . VAL A 1 292 ? 5.612 15.138 21.509 1.00 76.94 292 VAL A CA 1
ATOM 2338 C C . VAL A 1 292 ? 6.165 13.927 22.240 1.00 76.94 292 VAL A C 1
ATOM 2340 O O . VAL A 1 292 ? 7.189 13.405 21.824 1.00 76.94 292 VAL A O 1
ATOM 2343 N N . ARG A 1 293 ? 5.469 13.456 23.280 1.00 78.44 293 ARG A N 1
ATOM 2344 C CA . ARG A 1 293 ? 5.756 12.197 23.982 1.00 78.44 293 ARG A CA 1
ATOM 2345 C C . ARG A 1 293 ? 4.745 11.133 23.555 1.00 78.44 293 ARG A C 1
ATOM 2347 O O . ARG A 1 293 ? 3.558 11.254 23.857 1.00 78.44 293 ARG A O 1
ATOM 2354 N N . ALA A 1 294 ? 5.193 10.088 22.867 1.00 77.56 294 ALA A N 1
ATOM 2355 C CA . ALA A 1 294 ? 4.338 8.997 22.398 1.00 77.56 294 ALA A CA 1
ATOM 2356 C C . ALA A 1 294 ? 4.638 7.705 23.162 1.00 77.56 294 ALA A C 1
ATOM 2358 O O . ALA A 1 294 ? 5.725 7.165 23.050 1.00 77.56 294 ALA A O 1
ATOM 2359 N N . GLN A 1 295 ? 3.666 7.195 23.910 1.00 77.31 295 GLN A N 1
ATOM 2360 C CA . GLN A 1 295 ? 3.787 5.999 24.732 1.00 77.31 295 GLN A CA 1
ATOM 2361 C C . GLN A 1 295 ? 2.953 4.853 24.155 1.00 77.31 295 GLN A C 1
ATOM 2363 O O . GLN A 1 295 ? 1.807 5.042 23.751 1.00 77.31 295 GLN A O 1
ATOM 2368 N N . CYS A 1 296 ? 3.507 3.644 24.179 1.00 78.88 296 CYS A N 1
ATOM 2369 C CA . CYS A 1 296 ? 2.809 2.410 23.844 1.00 78.88 296 CYS A CA 1
ATOM 2370 C C . CYS A 1 296 ? 2.767 1.501 25.078 1.00 78.88 296 CYS A C 1
ATOM 2372 O O . CYS A 1 296 ? 3.808 1.235 25.675 1.00 78.88 296 CYS A O 1
ATOM 2374 N N . ASN A 1 297 ? 1.579 1.035 25.463 1.00 78.06 297 ASN A N 1
ATOM 2375 C CA . ASN A 1 297 ? 1.395 0.053 26.526 1.00 78.06 297 ASN A CA 1
ATOM 2376 C C . ASN A 1 297 ? 0.858 -1.261 25.942 1.00 78.06 297 ASN A C 1
ATOM 2378 O O . ASN A 1 297 ? -0.038 -1.251 25.103 1.00 78.06 297 ASN A O 1
ATOM 2382 N N . ILE A 1 298 ? 1.400 -2.391 26.384 1.00 74.81 298 ILE A N 1
ATOM 2383 C CA . ILE A 1 298 ? 1.015 -3.729 25.937 1.00 74.81 298 ILE A CA 1
ATOM 2384 C C . ILE A 1 298 ? 0.828 -4.584 27.189 1.00 74.81 298 ILE A C 1
ATOM 2386 O O . ILE A 1 298 ? 1.760 -4.732 27.969 1.00 74.81 298 ILE A O 1
ATOM 2390 N N . GLU A 1 299 ? -0.361 -5.144 27.408 1.00 72.31 299 GLU A N 1
ATOM 2391 C CA . GLU A 1 299 ? -0.645 -5.856 28.663 1.00 72.31 299 GLU A CA 1
ATOM 2392 C C . GLU A 1 299 ? -0.202 -7.325 28.621 1.00 72.31 299 GLU A C 1
ATOM 2394 O O . GLU A 1 299 ? 0.334 -7.834 29.601 1.00 72.31 299 GLU A O 1
ATOM 2399 N N . SER A 1 300 ? -0.433 -8.036 27.510 1.00 68.19 300 SER A N 1
ATOM 2400 C CA . SER A 1 300 ? -0.241 -9.493 27.479 1.00 68.19 300 SER A CA 1
ATOM 2401 C C . SER A 1 300 ? 0.083 -10.027 26.080 1.00 68.19 300 SER A C 1
ATOM 2403 O O . SER A 1 300 ? -0.794 -10.514 25.368 1.00 68.19 300 SER A O 1
ATOM 2405 N N . THR A 1 301 ? 1.350 -9.932 25.657 1.00 71.31 301 THR A N 1
ATOM 2406 C CA . THR A 1 301 ? 1.832 -10.576 24.420 1.00 71.31 301 THR A CA 1
ATOM 2407 C C . THR A 1 301 ? 3.359 -10.690 24.370 1.00 71.31 301 THR A C 1
ATOM 2409 O O . THR A 1 301 ? 4.072 -9.907 24.994 1.00 71.31 301 THR A O 1
ATOM 2412 N N . THR A 1 302 ? 3.859 -11.644 23.585 1.00 70.75 302 THR A N 1
ATOM 2413 C CA . THR A 1 302 ? 5.274 -11.764 23.183 1.00 70.75 302 THR A CA 1
ATOM 2414 C C . THR A 1 302 ? 5.513 -11.271 21.750 1.00 70.75 302 THR A C 1
ATOM 2416 O O . THR A 1 302 ? 6.642 -11.280 21.255 1.00 70.75 302 THR A O 1
ATOM 2419 N N . ARG A 1 303 ? 4.445 -10.848 21.055 1.00 83.44 303 ARG A N 1
ATOM 2420 C CA . ARG A 1 303 ? 4.508 -10.332 19.685 1.00 83.44 303 ARG A CA 1
ATOM 2421 C C . ARG A 1 303 ? 5.194 -8.968 19.659 1.00 83.44 303 ARG A C 1
ATOM 2423 O O . ARG A 1 303 ? 4.873 -8.083 20.447 1.00 83.44 303 ARG A O 1
ATOM 2430 N N . ARG A 1 304 ? 6.089 -8.784 18.685 1.00 83.69 304 ARG A N 1
ATOM 2431 C CA . ARG A 1 304 ? 6.655 -7.473 18.356 1.00 83.69 304 ARG A CA 1
ATOM 2432 C C . ARG A 1 304 ? 5.704 -6.694 17.451 1.00 83.69 304 ARG A C 1
ATOM 2434 O O . ARG A 1 304 ? 5.214 -7.252 16.472 1.00 83.69 304 ARG A O 1
ATOM 2441 N N . PHE A 1 305 ? 5.504 -5.416 17.746 1.00 86.12 305 PHE A N 1
ATOM 2442 C CA . PHE A 1 305 ? 4.711 -4.497 16.933 1.00 86.12 305 PHE A CA 1
ATOM 2443 C C . PHE A 1 305 ? 5.586 -3.382 16.383 1.00 86.12 305 PHE A C 1
ATOM 2445 O O . PHE A 1 305 ? 6.327 -2.740 17.129 1.00 86.12 305 PHE A O 1
ATOM 2452 N N . SER A 1 306 ? 5.474 -3.134 15.081 1.00 89.31 306 SER A N 1
ATOM 2453 C CA . SER A 1 306 ? 6.067 -1.963 14.444 1.00 89.31 306 SER A CA 1
ATOM 2454 C C . SER A 1 306 ? 5.113 -0.780 14.568 1.00 89.31 306 SER A C 1
ATOM 2456 O O . SER A 1 306 ? 3.941 -0.866 14.203 1.00 89.31 306 SER A O 1
ATOM 2458 N N . LEU A 1 307 ? 5.626 0.323 15.100 1.00 88.06 307 LEU A N 1
ATOM 2459 C CA . LEU A 1 307 ? 4.881 1.551 15.349 1.00 88.06 307 LEU A CA 1
ATOM 2460 C C . LEU A 1 307 ? 5.497 2.682 14.535 1.00 88.06 307 LEU A C 1
ATOM 2462 O O . LEU A 1 307 ? 6.718 2.724 14.348 1.00 88.06 307 LEU A O 1
ATOM 2466 N N . LEU A 1 308 ? 4.662 3.622 14.108 1.00 88.50 308 LEU A N 1
ATOM 2467 C CA . LEU A 1 308 ? 5.091 4.834 13.426 1.00 88.50 308 LEU A CA 1
ATOM 2468 C C . LEU A 1 308 ? 4.494 6.069 14.091 1.00 88.50 308 LEU A C 1
ATOM 2470 O O . LEU A 1 308 ? 3.294 6.125 14.361 1.00 88.50 308 LEU A O 1
ATOM 2474 N N . LEU A 1 309 ? 5.352 7.060 14.323 1.00 86.25 309 LEU A N 1
ATOM 2475 C CA . LEU A 1 309 ? 4.982 8.402 14.749 1.00 86.25 309 LEU A CA 1
ATOM 2476 C C . LEU A 1 309 ? 5.234 9.364 13.593 1.00 86.25 309 LEU A C 1
ATOM 2478 O O . LEU A 1 309 ? 6.383 9.617 13.228 1.00 86.25 309 LEU A O 1
ATOM 2482 N N . PHE A 1 310 ? 4.148 9.878 13.031 1.00 85.69 310 PHE A N 1
ATOM 2483 C CA . PHE A 1 310 ? 4.154 10.911 12.011 1.00 85.69 310 PHE A CA 1
ATOM 2484 C C . PHE A 1 310 ? 3.887 12.256 12.671 1.00 85.69 310 PHE A C 1
ATOM 2486 O O . PHE A 1 310 ? 2.949 12.397 13.458 1.00 85.69 310 PHE A O 1
ATOM 2493 N N . LEU A 1 311 ? 4.677 13.257 12.315 1.00 81.88 311 LEU A N 1
ATOM 2494 C CA . LEU A 1 311 ? 4.333 14.650 12.539 1.00 81.88 311 LEU A CA 1
ATOM 2495 C C . LEU A 1 311 ? 4.348 15.337 11.188 1.00 81.88 311 LEU A C 1
ATOM 2497 O O . LEU A 1 311 ? 5.280 15.146 10.408 1.00 81.88 311 LEU A O 1
ATOM 2501 N N . GLY A 1 312 ? 3.358 16.167 10.912 1.00 79.81 312 GLY A N 1
ATOM 2502 C CA . GLY A 1 312 ? 3.471 17.029 9.756 1.00 79.81 312 GLY A CA 1
ATOM 2503 C C . GLY A 1 312 ? 2.589 18.244 9.795 1.00 79.81 312 GLY A C 1
ATOM 2504 O O . GLY A 1 312 ? 1.614 18.323 10.542 1.00 79.81 312 GLY A O 1
ATOM 2505 N N . THR A 1 313 ? 2.986 19.221 8.995 1.00 74.81 313 THR A N 1
ATOM 2506 C CA . THR A 1 313 ? 2.302 20.504 8.904 1.00 74.81 313 THR A CA 1
ATOM 2507 C C . THR A 1 313 ? 1.486 20.593 7.626 1.00 74.81 313 THR A C 1
ATOM 2509 O O . THR A 1 313 ? 1.820 19.982 6.610 1.00 74.81 313 THR A O 1
ATOM 2512 N N . SER A 1 314 ? 0.389 21.344 7.669 1.00 65.69 314 SER A N 1
ATOM 2513 C CA . SER A 1 314 ? -0.413 21.618 6.473 1.00 65.69 314 SER A CA 1
ATOM 2514 C C . SER A 1 314 ? 0.109 22.868 5.760 1.00 65.69 314 SER A C 1
ATOM 2516 O O . SER A 1 314 ? 0.375 23.872 6.413 1.00 65.69 314 SER A O 1
ATOM 2518 N N . GLY A 1 315 ? 0.240 22.826 4.428 1.00 58.31 315 GLY A N 1
ATOM 2519 C CA . GLY A 1 315 ? 0.584 23.996 3.606 1.00 58.31 315 GLY A CA 1
ATOM 2520 C C . GLY A 1 315 ? 1.723 23.774 2.598 1.00 58.31 315 GLY A C 1
ATOM 2521 O O . GLY A 1 315 ? 2.302 22.691 2.544 1.00 58.31 315 GLY A O 1
ATOM 2522 N N . PRO A 1 316 ? 2.061 24.795 1.787 1.00 49.88 316 PRO A N 1
ATOM 2523 C CA . PRO A 1 316 ? 3.074 24.705 0.726 1.00 49.88 316 PRO A CA 1
ATOM 2524 C C . PRO A 1 316 ? 4.510 24.484 1.233 1.00 49.88 316 PRO A C 1
ATOM 2526 O O . PRO A 1 316 ? 5.359 24.052 0.465 1.00 49.88 316 PRO A O 1
ATOM 2529 N N . GLN A 1 317 ? 4.777 24.729 2.521 1.00 59.16 317 GLN A N 1
ATOM 2530 C CA . GLN A 1 317 ? 6.033 24.385 3.204 1.00 59.16 317 GLN A CA 1
ATOM 2531 C C . GLN A 1 317 ? 5.822 23.247 4.219 1.00 59.16 317 GLN A C 1
ATOM 2533 O O . GLN A 1 317 ? 6.377 23.268 5.320 1.00 59.16 317 GLN A O 1
ATOM 2538 N N . SER A 1 318 ? 4.958 22.283 3.876 1.00 65.38 318 SER A N 1
ATOM 2539 C CA . SER A 1 318 ? 4.682 21.1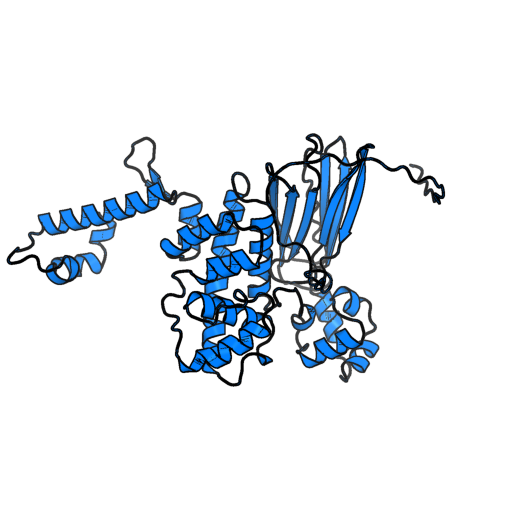08 4.706 1.00 65.38 318 SER A CA 1
ATOM 2540 C C . SER A 1 318 ? 5.990 20.402 5.048 1.00 65.38 318 SER A C 1
ATOM 2542 O O . SER A 1 318 ? 6.709 19.951 4.158 1.00 65.38 318 SER A O 1
ATOM 2544 N N . ARG A 1 319 ? 6.302 20.315 6.341 1.00 68.56 319 ARG A N 1
ATOM 2545 C CA . ARG A 1 319 ? 7.395 19.480 6.838 1.00 68.56 319 ARG A CA 1
ATOM 2546 C C . ARG A 1 319 ? 6.800 18.193 7.365 1.00 68.56 319 ARG A C 1
ATOM 2548 O O . ARG A 1 319 ? 5.793 18.232 8.070 1.00 68.56 319 ARG A O 1
ATOM 2555 N N . THR A 1 320 ? 7.450 17.081 7.050 1.00 77.31 320 THR A N 1
ATOM 2556 C CA . THR A 1 320 ? 7.070 15.754 7.524 1.00 77.31 320 THR A CA 1
ATOM 2557 C C . THR A 1 320 ? 8.209 15.197 8.359 1.00 77.31 320 THR A C 1
ATOM 2559 O O . THR A 1 320 ? 9.35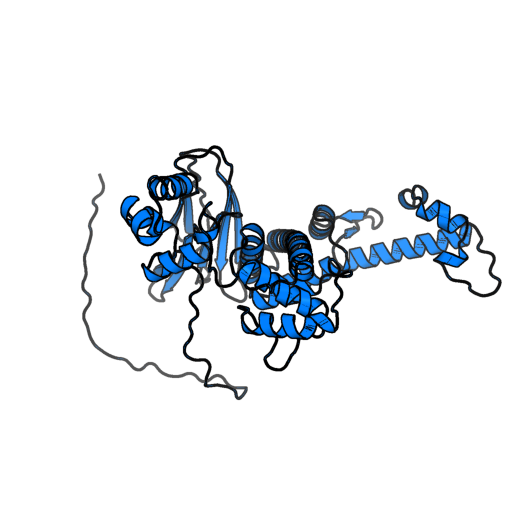9 15.183 7.933 1.00 77.31 320 THR A O 1
ATOM 2562 N N . PHE A 1 321 ? 7.888 14.721 9.550 1.00 78.88 321 PHE A N 1
ATOM 2563 C CA . PHE A 1 321 ? 8.786 13.948 10.386 1.00 78.88 321 PHE A CA 1
ATOM 2564 C C . PHE A 1 321 ? 8.184 12.564 10.593 1.00 78.88 321 PHE A C 1
ATOM 2566 O O . PHE A 1 321 ? 6.986 12.426 10.852 1.00 78.88 321 PHE A O 1
ATOM 2573 N N . LEU A 1 322 ? 9.030 11.544 10.500 1.00 82.69 322 LEU A N 1
ATOM 2574 C CA . LEU A 1 322 ? 8.652 10.158 10.704 1.00 82.69 322 LEU A CA 1
ATOM 2575 C C . LEU A 1 322 ? 9.662 9.480 11.625 1.00 82.69 322 LEU A C 1
ATOM 2577 O O . LEU A 1 322 ? 10.869 9.570 11.408 1.00 82.69 322 LEU A O 1
ATOM 2581 N N . LYS A 1 323 ? 9.166 8.752 12.624 1.00 83.38 323 LYS A N 1
ATOM 2582 C CA . LYS A 1 323 ? 9.988 7.887 13.476 1.00 83.38 323 LYS A CA 1
ATOM 2583 C C . LYS A 1 323 ? 9.346 6.513 13.611 1.00 83.38 323 LYS A C 1
ATOM 2585 O O . LYS A 1 323 ? 8.141 6.402 13.840 1.00 83.38 323 LYS A O 1
ATOM 2590 N N . ARG A 1 324 ? 10.172 5.471 13.495 1.00 85.94 324 ARG A N 1
ATOM 2591 C CA . ARG A 1 324 ? 9.784 4.066 13.641 1.00 85.94 324 ARG A CA 1
ATOM 2592 C C . ARG A 1 324 ? 10.224 3.508 14.984 1.00 85.94 324 ARG A C 1
ATOM 2594 O O . ARG A 1 324 ? 11.353 3.739 15.410 1.00 85.94 324 ARG A O 1
ATOM 2601 N N . PHE A 1 325 ? 9.345 2.729 15.604 1.00 81.31 325 PHE A N 1
ATOM 2602 C CA . PHE A 1 325 ? 9.597 2.047 16.871 1.00 81.31 325 PHE A CA 1
ATOM 2603 C C . PHE A 1 325 ? 9.210 0.574 16.768 1.00 81.31 325 PHE A C 1
ATOM 2605 O O . PHE A 1 325 ? 8.404 0.182 15.919 1.00 81.31 325 PHE A O 1
ATOM 2612 N N . VAL A 1 326 ? 9.772 -0.239 17.660 1.00 83.06 326 VAL A N 1
ATOM 2613 C CA . VAL A 1 326 ? 9.403 -1.646 17.825 1.00 83.06 326 VAL A CA 1
ATOM 2614 C C . VAL A 1 326 ? 9.072 -1.878 19.293 1.00 83.06 326 VAL A C 1
ATOM 2616 O O . VAL A 1 326 ? 9.958 -1.799 20.138 1.00 83.06 326 VAL A O 1
ATOM 2619 N N . ALA A 1 327 ? 7.811 -2.182 19.591 1.00 77.06 327 ALA A N 1
ATOM 2620 C CA . ALA A 1 327 ? 7.373 -2.556 20.936 1.00 77.06 327 ALA A CA 1
ATOM 2621 C C . ALA A 1 327 ? 7.336 -4.086 21.059 1.00 77.06 327 ALA A C 1
ATOM 2623 O O . ALA A 1 327 ? 6.887 -4.754 20.128 1.00 77.06 327 ALA A O 1
ATOM 2624 N N . SER A 1 328 ? 7.842 -4.656 22.161 1.00 66.62 328 SER A N 1
ATOM 2625 C CA . SER A 1 328 ? 8.048 -6.117 22.278 1.00 66.62 328 SER A CA 1
ATOM 2626 C C . SER A 1 328 ? 7.703 -6.761 23.626 1.00 66.62 328 SER A C 1
ATOM 2628 O O . SER A 1 328 ? 7.676 -7.988 23.699 1.00 66.62 328 SER A O 1
ATOM 2630 N N . SER A 1 329 ? 7.410 -5.989 24.674 1.00 61.03 329 SER A N 1
ATOM 2631 C CA . SER A 1 329 ? 7.000 -6.521 25.979 1.00 61.03 329 SER A CA 1
ATOM 2632 C C . SER A 1 329 ? 6.120 -5.530 26.743 1.00 61.03 329 SER A C 1
ATOM 2634 O O . SER A 1 329 ? 6.068 -4.340 26.420 1.00 61.03 329 SER A O 1
ATOM 2636 N N . SER A 1 330 ? 5.420 -6.024 27.767 1.00 51.00 330 SER A N 1
ATOM 2637 C CA . SER A 1 330 ? 4.718 -5.178 28.731 1.00 51.00 330 SER A CA 1
ATOM 2638 C C . SER A 1 330 ? 5.690 -4.210 29.402 1.00 51.00 330 SER A C 1
ATOM 2640 O O . SER A 1 330 ? 6.746 -4.639 29.866 1.00 51.00 330 SER A O 1
ATOM 2642 N N . ASN A 1 331 ? 5.329 -2.924 29.465 1.00 47.88 331 ASN A N 1
ATOM 2643 C CA . ASN A 1 331 ? 6.144 -1.815 29.990 1.00 47.88 331 ASN A CA 1
ATOM 2644 C C . ASN A 1 331 ? 7.367 -1.364 29.160 1.00 47.88 331 ASN A C 1
ATOM 2646 O O . ASN A 1 331 ? 8.304 -0.796 29.723 1.00 47.88 331 ASN A O 1
ATOM 2650 N N . THR A 1 332 ? 7.372 -1.488 27.829 1.00 45.88 332 THR A N 1
ATOM 2651 C CA . THR A 1 332 ? 8.323 -0.694 27.024 1.00 45.88 332 THR A CA 1
ATOM 2652 C C . THR A 1 332 ? 7.875 0.767 26.942 1.00 45.88 332 THR A C 1
ATOM 2654 O O . THR A 1 332 ? 7.078 1.139 26.081 1.00 45.88 332 THR A O 1
ATOM 2657 N N . TRP A 1 333 ? 8.387 1.606 27.845 1.00 43.62 333 TRP A N 1
ATOM 2658 C CA . TRP A 1 333 ? 8.309 3.058 27.707 1.00 43.62 333 TRP A CA 1
ATOM 2659 C C . TRP A 1 333 ? 9.233 3.494 26.574 1.00 43.62 333 TRP A C 1
ATOM 2661 O O . TRP A 1 333 ? 10.437 3.257 26.616 1.00 43.62 333 TRP A O 1
ATOM 2671 N N . HIS A 1 334 ? 8.672 4.156 25.571 1.00 48.56 334 HIS A N 1
ATOM 2672 C CA . HIS A 1 334 ? 9.449 4.926 24.613 1.00 48.56 334 HIS A CA 1
ATOM 2673 C C . HIS A 1 334 ? 9.076 6.386 24.844 1.00 48.56 334 HIS A C 1
ATOM 2675 O O . HIS A 1 334 ? 7.967 6.795 24.534 1.00 48.56 334 HIS A O 1
ATOM 2681 N N . GLU A 1 335 ? 9.951 7.161 25.478 1.00 47.97 335 GLU A N 1
ATOM 2682 C CA . GLU A 1 335 ? 9.825 8.618 25.493 1.00 47.97 335 GLU A CA 1
ATOM 2683 C C . GLU A 1 335 ? 10.767 9.150 24.419 1.00 47.97 335 GLU A C 1
ATOM 2685 O O . GLU A 1 335 ? 11.979 9.172 24.603 1.00 47.97 335 GLU A O 1
ATOM 2690 N N . GLU A 1 336 ? 10.214 9.565 23.285 1.00 48.81 336 GLU A N 1
ATOM 2691 C CA . GLU A 1 336 ? 10.975 10.323 22.298 1.00 48.81 336 GLU A CA 1
ATOM 2692 C C . GLU A 1 336 ? 10.665 11.806 22.507 1.00 48.81 336 GLU A C 1
ATOM 2694 O O . GLU A 1 336 ? 9.503 12.174 22.659 1.00 48.81 336 GLU A O 1
ATOM 2699 N N . ARG A 1 337 ? 11.683 12.669 22.516 1.00 49.69 337 ARG A N 1
ATOM 2700 C CA . ARG A 1 337 ? 11.495 14.124 22.471 1.00 49.69 337 ARG A CA 1
ATOM 2701 C C . ARG A 1 337 ? 11.731 14.582 21.050 1.00 49.69 337 ARG A C 1
ATOM 2703 O O . ARG A 1 337 ? 12.869 14.698 20.608 1.00 49.69 337 ARG A O 1
ATOM 2710 N N . ILE A 1 338 ? 10.655 14.847 20.330 1.00 50.50 338 ILE A N 1
ATOM 2711 C CA . ILE A 1 338 ? 10.768 15.449 19.005 1.00 50.50 338 ILE A CA 1
ATOM 2712 C C . ILE A 1 338 ? 10.762 16.951 19.214 1.00 50.50 338 ILE A C 1
ATOM 2714 O O . ILE A 1 338 ? 9.742 17.492 19.620 1.00 50.50 338 ILE A O 1
ATOM 2718 N N . ALA A 1 339 ? 11.897 17.609 18.983 1.00 49.50 339 ALA A N 1
ATOM 2719 C CA . ALA A 1 339 ? 11.970 19.061 18.970 1.00 49.50 339 ALA A CA 1
ATOM 2720 C C . ALA A 1 339 ? 11.410 19.562 17.635 1.00 49.50 339 ALA A C 1
ATOM 2722 O O . ALA A 1 339 ? 12.108 19.591 16.622 1.00 49.50 339 ALA A O 1
ATOM 2723 N N . CYS A 1 340 ? 10.135 19.935 17.613 1.00 50.75 340 CYS A N 1
ATOM 2724 C CA . CYS A 1 340 ? 9.585 20.696 16.499 1.00 50.75 340 CYS A CA 1
ATOM 2725 C C . CYS A 1 340 ? 9.613 22.178 16.899 1.00 50.75 340 CYS A C 1
ATOM 2727 O O . CYS A 1 340 ? 8.964 22.567 17.868 1.00 50.75 340 CYS A O 1
ATOM 2729 N N . ARG A 1 341 ? 10.413 23.002 16.205 1.00 48.50 341 ARG A N 1
ATOM 2730 C CA . ARG A 1 341 ? 10.506 24.449 16.476 1.00 48.50 341 ARG A CA 1
ATOM 2731 C C . ARG A 1 341 ? 9.147 25.097 16.202 1.00 48.50 341 ARG A C 1
ATOM 2733 O O . ARG A 1 341 ? 8.779 25.306 15.047 1.00 48.50 341 ARG A O 1
ATOM 2740 N N . ALA A 1 342 ? 8.400 25.419 17.251 1.00 47.47 342 ALA A N 1
ATOM 2741 C CA . ALA A 1 342 ? 7.119 26.102 17.160 1.00 47.47 342 ALA A CA 1
ATOM 2742 C C . ALA A 1 342 ? 7.360 27.620 17.105 1.00 47.47 342 ALA A C 1
ATOM 2744 O O . ALA A 1 342 ? 7.061 28.342 18.047 1.00 47.47 342 ALA A O 1
ATOM 2745 N N . GLY A 1 343 ? 7.915 28.108 15.991 1.00 44.44 343 GLY A N 1
ATOM 2746 C CA . GLY A 1 343 ? 8.269 29.528 15.827 1.00 44.44 343 GLY A CA 1
ATOM 2747 C C . GLY A 1 343 ? 7.764 30.174 14.535 1.00 44.44 343 GLY A C 1
ATOM 2748 O O . GLY A 1 343 ? 7.296 31.305 14.559 1.00 44.44 343 GLY A O 1
ATOM 2749 N N . GLU A 1 344 ? 7.760 29.449 13.415 1.00 51.53 344 GLU A N 1
ATOM 2750 C CA . GLU A 1 344 ? 7.599 30.038 12.068 1.00 51.53 344 GLU A CA 1
ATOM 2751 C C . GLU A 1 344 ? 6.134 30.217 11.599 1.00 51.53 344 GLU A C 1
ATOM 2753 O O . GLU A 1 344 ? 5.878 30.410 10.417 1.00 51.53 344 GLU A O 1
ATOM 2758 N N . GLY A 1 345 ? 5.137 30.134 12.489 1.00 50.91 345 GLY A N 1
ATOM 2759 C CA . GLY A 1 345 ? 3.718 30.250 12.094 1.00 50.91 345 GLY A CA 1
ATOM 2760 C C . GLY A 1 345 ? 3.150 29.024 11.356 1.00 50.91 345 GLY A C 1
ATOM 2761 O O . GLY A 1 345 ? 2.061 29.090 10.795 1.00 50.91 345 GLY A O 1
ATOM 2762 N N . ILE A 1 346 ? 3.852 27.889 11.389 1.00 58.50 346 ILE A N 1
ATOM 2763 C CA . ILE A 1 346 ? 3.528 26.661 10.643 1.00 58.50 346 ILE A CA 1
ATOM 2764 C C . ILE A 1 346 ? 2.495 25.792 11.390 1.00 58.50 346 ILE A C 1
ATOM 2766 O O . ILE A 1 346 ? 2.741 24.631 11.717 1.00 58.50 346 ILE A O 1
ATOM 2770 N N . PHE A 1 347 ? 1.337 26.366 11.704 1.00 64.69 347 PHE A N 1
ATOM 2771 C CA . PHE A 1 347 ? 0.186 25.635 12.238 1.00 64.69 347 PHE A CA 1
ATOM 2772 C C . PHE A 1 347 ? -0.904 25.526 11.163 1.00 64.69 347 PHE A C 1
ATOM 2774 O O . PHE A 1 347 ? -1.044 26.449 10.360 1.00 64.69 347 PHE A O 1
ATOM 2781 N N . PRO A 1 348 ? -1.701 24.439 11.141 1.00 75.69 348 PRO A N 1
ATOM 2782 C CA . PRO A 1 348 ? -1.775 23.351 12.124 1.00 75.69 348 PRO A CA 1
ATOM 2783 C C . PRO A 1 348 ? -0.706 22.254 11.963 1.00 75.69 348 PRO A C 1
ATOM 2785 O O . PRO A 1 348 ? -0.254 21.960 10.853 1.00 75.69 348 PRO A O 1
ATOM 2788 N N . VAL A 1 349 ? -0.359 21.608 13.084 1.00 79.31 349 VAL A N 1
ATOM 2789 C CA . VAL A 1 349 ? 0.519 20.424 13.151 1.00 79.31 349 VAL A CA 1
ATOM 2790 C C . VAL A 1 349 ? -0.324 19.194 13.469 1.00 79.31 349 VAL A C 1
ATOM 2792 O O . VAL A 1 349 ? -1.047 19.183 14.459 1.00 79.31 349 VAL A O 1
ATOM 2795 N N . THR A 1 350 ? -0.212 18.142 12.666 1.00 84.94 350 THR A N 1
ATOM 2796 C CA . THR A 1 350 ? -0.864 16.853 12.925 1.00 84.94 350 THR A CA 1
ATOM 2797 C C . THR A 1 350 ? 0.159 15.860 13.451 1.00 84.94 350 THR A C 1
ATOM 2799 O O . THR A 1 350 ? 1.201 15.658 12.834 1.00 84.94 350 THR A O 1
ATOM 2802 N N . VAL A 1 351 ? -0.147 15.236 14.585 1.00 85.50 351 VAL A N 1
ATOM 2803 C CA . VAL A 1 351 ? 0.613 14.140 15.186 1.00 85.50 351 VAL A CA 1
ATOM 2804 C C . VAL A 1 351 ? -0.214 12.871 15.052 1.00 85.50 351 VAL A C 1
ATOM 2806 O O . VAL A 1 351 ? -1.303 12.799 15.614 1.00 85.50 351 VAL A O 1
ATOM 2809 N N . LEU A 1 352 ? 0.296 11.868 14.347 1.00 88.25 352 LEU A N 1
ATOM 2810 C CA . LEU A 1 352 ? -0.331 10.555 14.217 1.00 88.25 352 LEU A CA 1
ATOM 2811 C C . LEU A 1 352 ? 0.610 9.495 14.784 1.00 88.25 352 LEU A C 1
ATOM 2813 O O . LEU A 1 352 ? 1.715 9.313 14.280 1.00 88.25 352 LEU A O 1
ATOM 2817 N N . PHE A 1 353 ? 0.161 8.772 15.805 1.00 89.06 353 PHE A N 1
ATOM 2818 C CA . PHE A 1 353 ? 0.857 7.608 16.338 1.00 89.06 353 PHE A CA 1
ATOM 2819 C C . PHE A 1 353 ? 0.030 6.356 16.074 1.00 89.06 353 PHE A C 1
ATOM 2821 O O . PHE A 1 353 ? -1.119 6.266 16.508 1.00 89.06 353 PHE A O 1
ATOM 2828 N N . ALA A 1 354 ? 0.604 5.413 15.333 1.00 90.62 354 ALA A N 1
ATOM 2829 C CA . ALA A 1 354 ? -0.139 4.298 14.765 1.00 90.62 354 ALA A CA 1
ATOM 2830 C C . ALA A 1 354 ? 0.663 2.994 14.766 1.00 90.62 354 ALA A C 1
ATOM 2832 O O . ALA A 1 354 ? 1.893 2.992 14.660 1.00 90.62 354 ALA A O 1
ATOM 2833 N N . VAL A 1 355 ? -0.060 1.875 14.830 1.00 89.56 355 VAL A N 1
ATOM 2834 C CA . VAL A 1 355 ? 0.495 0.525 14.657 1.00 89.56 355 VAL A CA 1
ATOM 2835 C C . VAL A 1 355 ? 0.442 0.149 13.178 1.00 89.56 355 VAL A C 1
ATOM 2837 O O . VAL A 1 355 ? -0.595 0.302 12.532 1.00 89.56 355 VAL A O 1
ATOM 2840 N N . GLU A 1 356 ? 1.541 -0.357 12.619 1.00 88.75 356 GLU A N 1
ATOM 2841 C CA . GLU A 1 356 ? 1.616 -0.657 11.183 1.00 88.75 356 GLU A CA 1
ATOM 2842 C C . GLU A 1 356 ? 0.705 -1.801 10.724 1.00 88.75 356 GLU A C 1
ATOM 2844 O O . GLU A 1 356 ? 0.328 -1.847 9.558 1.00 88.75 356 GLU A O 1
ATOM 2849 N N . ASP A 1 357 ? 0.367 -2.737 11.605 1.00 87.06 357 ASP A N 1
ATOM 2850 C CA . ASP A 1 357 ? -0.335 -3.978 11.266 1.00 87.06 357 ASP A CA 1
ATOM 2851 C C . ASP A 1 357 ? -1.614 -4.201 12.088 1.00 87.06 357 ASP A C 1
ATOM 2853 O O . ASP A 1 357 ? -2.180 -5.294 12.072 1.00 87.06 357 ASP A O 1
ATOM 2857 N N . VAL A 1 358 ? -2.083 -3.165 12.789 1.00 87.19 358 VAL A N 1
ATOM 2858 C CA . VAL A 1 358 ? -3.349 -3.165 13.532 1.00 87.19 358 VAL A CA 1
ATOM 2859 C C . VAL A 1 358 ? -4.054 -1.844 13.282 1.00 87.19 358 VAL A C 1
ATOM 2861 O O . VAL A 1 358 ? -3.498 -0.794 13.591 1.00 87.19 358 VAL A O 1
ATOM 2864 N N . PHE A 1 359 ? -5.267 -1.882 12.738 1.00 85.38 359 PHE A N 1
ATOM 2865 C CA . PHE A 1 359 ? -6.114 -0.713 12.503 1.00 85.38 359 PHE A CA 1
ATOM 2866 C C . PHE A 1 359 ? -6.974 -0.381 13.733 1.00 85.38 359 PHE A C 1
ATOM 2868 O O . PHE A 1 359 ? -7.368 -1.293 14.455 1.00 85.38 359 PHE A O 1
ATOM 2875 N N . GLY A 1 360 ? -7.284 0.898 13.978 1.00 81.06 360 GLY A N 1
ATOM 2876 C CA . GLY A 1 360 ? -8.225 1.326 15.032 1.00 81.06 360 GLY A CA 1
ATOM 2877 C C . GLY A 1 360 ? -7.645 1.513 16.442 1.00 81.06 360 GLY A C 1
ATOM 2878 O O . GLY A 1 360 ? -8.389 1.811 17.373 1.00 81.06 360 GLY A O 1
ATOM 2879 N N . MET A 1 361 ? -6.325 1.379 16.610 1.00 83.44 361 MET A N 1
ATOM 2880 C CA . MET A 1 361 ? -5.612 1.718 17.858 1.00 83.44 361 MET A CA 1
ATOM 2881 C C . MET A 1 361 ? -4.871 3.061 17.783 1.00 83.44 361 MET A C 1
ATOM 2883 O O . MET A 1 361 ? -4.151 3.422 18.714 1.00 83.44 361 MET A O 1
ATOM 2887 N N . ASP A 1 362 ? -5.046 3.793 16.685 1.00 87.31 362 ASP A N 1
ATOM 2888 C CA . ASP A 1 362 ? -4.281 4.999 16.382 1.00 87.31 362 ASP A CA 1
ATOM 2889 C C . ASP A 1 362 ? -4.682 6.174 17.267 1.00 87.31 362 ASP A C 1
ATOM 2891 O O . ASP A 1 362 ? -5.835 6.317 17.685 1.00 87.31 362 ASP A O 1
ATOM 2895 N N . VAL A 1 363 ? -3.718 7.056 17.506 1.00 87.31 363 VAL A N 1
ATOM 2896 C CA . VAL A 1 363 ? -3.930 8.323 18.198 1.00 87.31 363 VAL A CA 1
ATOM 2897 C C . VAL A 1 363 ? -3.543 9.450 17.258 1.00 87.31 363 VAL A C 1
ATOM 2899 O O . VAL A 1 363 ? -2.388 9.542 16.845 1.00 87.31 363 VAL A O 1
ATOM 2902 N N . GLU A 1 364 ? -4.502 10.319 16.950 1.00 87.69 364 GLU A N 1
ATOM 2903 C CA . GLU A 1 364 ? -4.283 11.521 16.156 1.00 87.69 364 GLU A CA 1
ATOM 2904 C C . GLU A 1 364 ? -4.521 12.769 17.019 1.00 87.6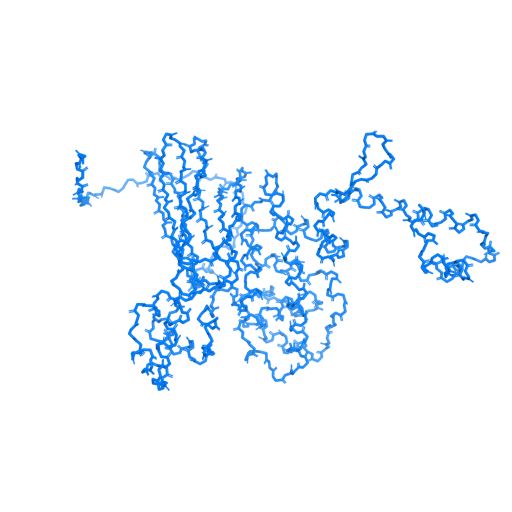9 364 GLU A C 1
ATOM 2906 O O . GLU A 1 364 ? -5.498 12.894 17.762 1.00 87.69 364 GLU A O 1
ATOM 2911 N N . LYS A 1 365 ? -3.589 13.716 16.969 1.00 85.88 365 LYS A N 1
ATOM 2912 C CA . LYS A 1 365 ? -3.718 15.013 17.632 1.00 85.88 365 LYS A CA 1
ATOM 2913 C C . LYS A 1 365 ? -3.393 16.110 16.640 1.00 85.88 365 LYS A C 1
ATOM 2915 O O . LYS A 1 365 ? -2.283 16.164 16.122 1.00 85.88 365 LYS A O 1
ATOM 2920 N N . VAL A 1 366 ? -4.352 16.996 16.410 1.00 84.00 366 VAL A N 1
ATOM 2921 C CA . VAL A 1 366 ? -4.167 18.208 15.618 1.00 84.00 366 VAL A CA 1
ATOM 2922 C C . VAL A 1 366 ? -3.934 19.362 16.580 1.00 84.00 366 VAL A C 1
ATOM 2924 O O . VAL A 1 366 ? -4.739 19.619 17.473 1.00 84.00 366 VAL A O 1
ATOM 2927 N N . ILE A 1 367 ? -2.806 20.038 16.423 1.00 78.88 367 ILE A N 1
ATOM 2928 C CA . ILE A 1 367 ? -2.421 21.196 17.218 1.00 78.88 367 ILE A CA 1
ATOM 2929 C C . ILE A 1 367 ? -2.615 22.428 16.342 1.00 78.88 367 ILE A C 1
ATOM 2931 O O . ILE A 1 367 ? -2.012 22.549 15.276 1.00 78.88 367 ILE A O 1
ATOM 2935 N N . GLU A 1 368 ? -3.454 23.343 16.802 1.00 77.38 368 GLU A N 1
ATOM 2936 C CA . GLU A 1 368 ? -3.761 24.620 16.165 1.00 77.38 368 GLU A CA 1
ATOM 2937 C C . GLU A 1 368 ? -3.247 25.759 17.054 1.00 77.38 368 GLU A C 1
ATOM 2939 O O . GLU A 1 368 ? -3.397 25.718 18.276 1.00 77.38 368 GLU A O 1
ATOM 2944 N N . ARG A 1 369 ? -2.665 26.802 16.453 1.00 68.31 369 ARG A N 1
ATOM 2945 C CA . ARG A 1 369 ? -2.278 28.034 17.158 1.00 68.31 369 ARG A CA 1
ATOM 2946 C C . ARG A 1 369 ? -3.306 29.122 16.864 1.00 68.31 369 ARG A C 1
ATOM 2948 O O . ARG A 1 369 ? -3.556 29.421 15.700 1.00 68.31 369 ARG A O 1
ATOM 2955 N N . LYS A 1 370 ? -3.895 29.721 17.903 1.00 63.38 370 LYS A N 1
ATOM 2956 C CA . LYS A 1 370 ? -4.739 30.917 17.768 1.00 63.38 370 LYS A CA 1
ATOM 2957 C C . LYS A 1 370 ? -3.895 32.191 17.727 1.00 63.38 370 LYS A C 1
ATOM 2959 O O . LYS A 1 370 ? -2.767 32.220 18.219 1.00 63.38 370 LYS A O 1
ATOM 2964 N N . PHE A 1 371 ? -4.496 33.252 17.186 1.00 48.88 371 PHE A N 1
ATOM 2965 C CA . PHE A 1 371 ? -3.921 34.599 17.099 1.00 48.88 371 PHE A CA 1
ATOM 2966 C C . PHE A 1 371 ? -3.481 35.170 18.458 1.00 48.88 371 PHE A C 1
ATOM 2968 O O . PHE A 1 371 ? -2.487 35.884 18.510 1.00 48.88 371 PHE A O 1
ATOM 2975 N N . ASP A 1 372 ? -4.123 34.766 19.556 1.00 53.44 372 ASP A N 1
ATOM 2976 C CA . ASP A 1 372 ? -3.789 35.228 20.914 1.00 53.44 372 ASP A CA 1
ATOM 2977 C C . ASP A 1 372 ? -2.640 34.431 21.569 1.00 53.44 372 ASP A C 1
ATOM 2979 O O . ASP A 1 372 ? -2.419 34.512 22.773 1.00 53.44 372 ASP A O 1
ATOM 2983 N N . GLY A 1 373 ? -1.945 33.575 20.811 1.00 55.34 373 GLY A N 1
ATOM 2984 C CA . GLY A 1 373 ? -0.895 32.691 21.334 1.00 55.34 373 GLY A CA 1
ATOM 2985 C C . GLY A 1 373 ? -1.410 31.430 22.041 1.00 55.34 373 GLY A C 1
ATOM 2986 O O . GLY A 1 373 ? -0.617 30.544 22.351 1.00 55.34 373 GLY A O 1
ATOM 2987 N N . VAL A 1 374 ? -2.727 31.299 22.237 1.00 51.59 374 VAL A N 1
ATOM 2988 C CA . VAL A 1 374 ? -3.361 30.106 22.822 1.00 51.59 374 VAL A CA 1
ATOM 2989 C C . VAL A 1 374 ? -3.344 28.944 21.829 1.00 51.59 374 VAL A C 1
ATOM 2991 O O . VAL A 1 374 ? -3.736 29.089 20.670 1.00 51.59 374 VAL A O 1
ATOM 2994 N N . LEU A 1 375 ? -2.936 27.766 22.293 1.00 58.59 375 LEU A N 1
ATOM 2995 C CA . LEU A 1 375 ? -2.939 26.543 21.495 1.00 58.59 375 LEU A CA 1
ATOM 2996 C C . LEU A 1 375 ? -4.201 25.737 21.766 1.00 58.59 375 LEU A C 1
ATOM 2998 O O . LEU A 1 375 ? -4.570 25.497 22.914 1.00 58.59 375 LEU A O 1
ATOM 3002 N N . LEU A 1 376 ? -4.837 25.281 20.696 1.00 54.47 376 LEU A N 1
ATOM 3003 C CA . LEU A 1 376 ? -5.888 24.282 20.765 1.00 54.47 376 LEU A CA 1
ATOM 3004 C C . LEU A 1 376 ? -5.314 22.942 20.328 1.00 54.47 376 LEU A C 1
ATOM 3006 O O . LEU A 1 376 ? -4.823 22.804 19.211 1.00 54.47 376 LEU A O 1
ATOM 3010 N N . ILE A 1 377 ? -5.415 21.940 21.196 1.00 59.94 377 ILE A N 1
ATOM 3011 C CA . ILE A 1 377 ? -5.109 20.556 20.839 1.00 59.94 377 ILE A CA 1
ATOM 3012 C C . ILE A 1 377 ? -6.438 19.843 20.627 1.00 59.94 377 ILE A C 1
ATOM 3014 O O . ILE A 1 377 ? -7.148 19.523 21.579 1.00 59.94 377 ILE A O 1
ATOM 3018 N N . ARG A 1 378 ? -6.774 19.581 19.367 1.00 56.25 378 ARG A N 1
ATOM 3019 C CA . ARG A 1 378 ? -7.878 18.702 18.991 1.00 56.25 378 ARG A CA 1
ATOM 3020 C C . ARG A 1 378 ? -7.349 17.277 18.962 1.00 56.25 378 ARG A C 1
ATOM 3022 O O . ARG A 1 378 ? -6.673 16.866 18.023 1.00 56.25 378 ARG A O 1
ATOM 3029 N N . ALA A 1 379 ? -7.613 16.530 20.026 1.00 50.72 379 ALA A N 1
ATOM 3030 C CA . ALA A 1 379 ? -7.350 15.101 20.042 1.00 50.72 379 ALA A CA 1
ATOM 3031 C C . ALA A 1 379 ? -8.533 14.377 19.400 1.00 50.72 379 ALA A C 1
ATOM 3033 O O . ALA A 1 379 ? -9.665 14.526 19.851 1.00 50.72 379 ALA A O 1
ATOM 3034 N N . THR A 1 380 ? -8.263 13.591 18.366 1.00 52.28 380 THR A N 1
ATOM 3035 C CA . THR A 1 380 ? -9.238 12.660 17.805 1.00 52.28 380 THR A CA 1
ATOM 3036 C C . THR A 1 380 ? -8.616 11.276 17.850 1.00 52.28 380 THR A C 1
ATOM 3038 O O . THR A 1 380 ? -7.507 11.042 17.370 1.00 52.28 380 THR A O 1
ATOM 3041 N N . ARG A 1 381 ? -9.300 10.320 18.475 1.00 52.72 381 ARG A N 1
ATOM 3042 C CA . ARG A 1 381 ? -8.980 8.930 18.170 1.00 52.72 381 ARG A CA 1
ATOM 3043 C C . ARG A 1 381 ? -9.519 8.722 16.767 1.00 52.72 381 ARG A C 1
ATOM 3045 O O . ARG A 1 381 ? -10.684 9.032 16.536 1.00 52.72 381 ARG A O 1
ATOM 3052 N N . LYS A 1 382 ? -8.667 8.329 15.821 1.00 44.03 382 LYS A N 1
ATOM 3053 C CA . LYS A 1 382 ? -9.102 8.170 14.435 1.00 44.03 382 LYS A CA 1
ATOM 3054 C C . LYS A 1 382 ? -10.003 6.938 14.378 1.00 44.03 382 LYS A C 1
ATOM 3056 O O . LYS A 1 382 ? -9.538 5.813 14.213 1.00 44.03 382 LYS A O 1
ATOM 3061 N N . GLU A 1 383 ? -11.285 7.152 14.636 1.00 35.34 383 GLU A N 1
ATOM 3062 C CA . GLU A 1 383 ? -12.330 6.197 14.323 1.00 35.34 383 GLU A CA 1
ATOM 3063 C C . GLU A 1 383 ? -12.417 6.058 12.798 1.00 35.34 383 GLU A C 1
ATOM 3065 O O . GLU A 1 383 ? -11.974 6.951 12.062 1.00 35.34 383 GLU A O 1
ATOM 3070 N N . PRO A 1 384 ? -12.925 4.921 12.303 1.00 29.72 384 PRO A N 1
ATOM 3071 C CA . PRO A 1 384 ? -13.272 4.761 10.898 1.00 29.72 384 PRO A CA 1
ATOM 3072 C C . PRO A 1 384 ? -13.945 6.018 10.362 1.00 29.72 384 PRO A C 1
ATOM 3074 O O . PRO A 1 384 ? -14.884 6.501 10.984 1.00 29.72 384 PRO A O 1
ATOM 3077 N N . LEU A 1 385 ? -13.451 6.552 9.243 1.00 28.38 385 LEU A N 1
ATOM 3078 C CA . LEU A 1 385 ? -14.014 7.721 8.572 1.00 28.38 385 LEU A CA 1
ATOM 3079 C C . LEU A 1 385 ? -15.531 7.542 8.404 1.00 28.38 385 LEU A C 1
ATOM 3081 O O . LEU A 1 385 ? -15.997 6.878 7.473 1.00 28.38 385 LEU A O 1
ATOM 3085 N N . ALA A 1 386 ? -16.302 8.157 9.299 1.00 26.92 386 ALA A N 1
ATOM 3086 C CA . ALA A 1 386 ? -17.728 8.321 9.123 1.00 26.92 386 ALA A CA 1
ATOM 3087 C C . ALA A 1 386 ? -17.930 9.155 7.855 1.00 26.92 386 ALA A C 1
ATOM 3089 O O . ALA A 1 386 ? -17.311 10.203 7.665 1.00 26.92 386 ALA A O 1
ATOM 3090 N N . LYS A 1 387 ? -18.766 8.656 6.944 1.00 28.45 387 LYS A N 1
ATOM 3091 C CA . LYS A 1 387 ? -19.206 9.439 5.794 1.00 28.45 387 LYS A CA 1
ATOM 3092 C C . LYS A 1 387 ? -19.933 10.670 6.327 1.00 28.45 387 LYS A C 1
ATOM 3094 O O . LYS A 1 387 ? -21.025 10.526 6.869 1.00 28.45 387 LYS A O 1
ATOM 3099 N N . ASP A 1 388 ? -19.405 11.858 6.057 1.00 24.06 388 ASP A N 1
ATOM 3100 C CA . ASP A 1 388 ? -20.227 13.063 5.964 1.00 24.06 388 ASP A CA 1
ATOM 3101 C C . ASP A 1 388 ? -21.138 12.917 4.739 1.00 24.06 388 ASP A C 1
ATOM 3103 O O . ASP A 1 388 ? -20.906 13.438 3.647 1.00 24.06 388 ASP A O 1
ATOM 3107 N N . SER A 1 389 ? -22.192 12.119 4.891 1.00 28.17 389 SER A N 1
ATOM 3108 C CA . SER A 1 389 ? -23.306 12.067 3.962 1.00 28.17 389 SER A CA 1
ATOM 3109 C C . SER A 1 389 ? -24.283 13.183 4.304 1.00 28.17 389 SER A C 1
ATOM 3111 O O . SER A 1 389 ? -25.375 12.908 4.783 1.00 28.17 389 SER A O 1
ATOM 3113 N N . GLN A 1 390 ? -23.886 14.434 4.066 1.00 27.38 390 GLN A N 1
ATOM 3114 C CA . GLN A 1 390 ? -24.790 15.556 3.799 1.00 27.38 390 GLN A CA 1
ATOM 3115 C C . GLN A 1 390 ? -23.985 16.755 3.262 1.00 27.38 390 GLN A C 1
ATOM 3117 O O . GLN A 1 390 ? -22.992 17.167 3.846 1.00 27.38 390 GLN A O 1
ATOM 3122 N N . SER A 1 391 ? -24.456 17.321 2.143 1.00 26.95 391 SER A N 1
ATOM 3123 C CA . SER A 1 391 ? -23.950 18.509 1.418 1.00 26.95 391 SER A CA 1
ATOM 3124 C C . SER A 1 391 ? -22.910 18.318 0.289 1.00 26.95 391 SER A C 1
ATOM 3126 O O . SER A 1 391 ? -21.873 18.963 0.232 1.00 26.95 391 SER A O 1
ATOM 3128 N N . LEU A 1 392 ? -23.253 17.534 -0.742 1.00 25.50 392 LEU A N 1
ATOM 3129 C CA . LEU A 1 392 ? -22.672 17.707 -2.091 1.00 25.50 392 LEU A CA 1
ATOM 3130 C C . LEU A 1 392 ? -23.760 17.941 -3.147 1.00 25.50 392 LEU A C 1
ATOM 3132 O O . LEU A 1 392 ? -23.847 17.250 -4.160 1.00 25.50 392 LEU A O 1
ATOM 3136 N N . SER A 1 393 ? -24.601 18.949 -2.914 1.00 23.94 393 SER A N 1
ATOM 3137 C CA . SER A 1 393 ? -25.564 19.433 -3.908 1.00 23.94 393 SER A CA 1
ATOM 3138 C C . SER A 1 393 ? -25.654 20.957 -3.944 1.00 23.94 393 SER A C 1
ATOM 3140 O O . SER A 1 393 ? -26.739 21.517 -3.886 1.00 23.94 393 SER A O 1
ATOM 3142 N N . SER A 1 394 ? -24.521 21.643 -4.063 1.00 25.16 394 SER A N 1
ATOM 3143 C CA . SER A 1 394 ? -24.466 22.996 -4.634 1.00 25.16 394 SER A CA 1
ATOM 3144 C C . SER A 1 394 ? -23.013 23.423 -4.795 1.00 25.16 394 SER A C 1
ATOM 3146 O O . SER A 1 394 ? -22.212 23.153 -3.913 1.00 25.16 394 SER A O 1
ATOM 3148 N N . LEU A 1 395 ? -22.724 24.133 -5.889 1.00 24.16 395 LEU A N 1
ATOM 3149 C CA . LEU A 1 395 ? -21.442 24.749 -6.281 1.00 24.16 395 LEU A CA 1
ATOM 3150 C C . LEU A 1 395 ? -20.578 23.953 -7.271 1.00 24.16 395 LEU A C 1
ATOM 3152 O O . LEU A 1 395 ? -19.407 23.659 -7.064 1.00 24.16 395 LEU A O 1
ATOM 3156 N N . ARG A 1 396 ? -21.138 23.767 -8.472 1.00 23.33 396 ARG A N 1
ATOM 3157 C CA . ARG A 1 396 ? -20.385 24.049 -9.704 1.00 23.33 396 ARG A CA 1
ATOM 3158 C C . ARG A 1 396 ? -20.741 25.456 -10.182 1.00 23.33 396 ARG A C 1
ATOM 3160 O O . ARG A 1 396 ? -21.873 25.642 -10.619 1.00 23.33 396 ARG A O 1
ATOM 3167 N N . ARG A 1 397 ? -19.773 26.384 -10.188 1.00 23.64 397 ARG A N 1
ATOM 3168 C CA . ARG A 1 397 ? -19.386 27.250 -11.331 1.00 23.64 397 ARG A CA 1
ATOM 3169 C C . ARG A 1 397 ? -18.549 28.467 -10.893 1.00 23.64 397 ARG A C 1
ATOM 3171 O O . ARG A 1 397 ? -18.938 29.185 -9.988 1.00 23.64 397 ARG A O 1
ATOM 3178 N N . ARG A 1 398 ? -17.527 28.720 -11.726 1.00 23.92 398 ARG A N 1
ATOM 3179 C CA . ARG A 1 398 ? -16.804 29.976 -12.028 1.00 23.92 398 ARG A CA 1
ATOM 3180 C C . ARG A 1 398 ? -15.660 30.427 -11.108 1.00 23.92 398 ARG A C 1
ATOM 3182 O O . ARG A 1 398 ? -15.850 30.940 -10.021 1.00 23.92 398 ARG A O 1
ATOM 3189 N N . ALA A 1 399 ? -14.470 30.225 -11.675 1.00 23.58 399 ALA A N 1
ATOM 3190 C CA . ALA A 1 399 ? -13.341 31.137 -11.839 1.00 23.58 399 ALA A CA 1
ATOM 3191 C C . ALA A 1 399 ? -13.388 32.546 -11.211 1.00 23.58 399 ALA A C 1
ATOM 3193 O O . ALA A 1 399 ? -14.370 33.274 -11.341 1.00 23.58 399 ALA A O 1
ATOM 3194 N N . THR A 1 400 ? -12.178 32.936 -10.787 1.00 24.61 400 THR A N 1
ATOM 3195 C CA . THR A 1 400 ? -11.595 34.286 -10.677 1.00 24.61 400 THR A CA 1
ATOM 3196 C C . THR A 1 400 ? -12.112 35.230 -9.594 1.00 24.61 400 THR A C 1
ATOM 3198 O O . THR A 1 400 ? -13.299 35.316 -9.310 1.00 24.61 400 THR A O 1
ATOM 3201 N N . THR A 1 401 ? -11.142 35.992 -9.078 1.00 22.47 401 THR A N 1
ATOM 3202 C CA . THR A 1 401 ? -11.202 37.115 -8.128 1.00 22.47 401 THR A CA 1
ATOM 3203 C C . THR A 1 401 ? -11.501 36.782 -6.665 1.00 22.47 401 THR A C 1
ATOM 3205 O O . THR A 1 401 ? -12.580 36.337 -6.302 1.00 22.47 401 THR A O 1
ATOM 3208 N N . ILE A 1 402 ? -10.487 37.054 -5.838 1.00 32.66 402 ILE A N 1
ATOM 3209 C CA . ILE A 1 402 ? -10.546 37.251 -4.387 1.00 32.66 402 ILE A CA 1
ATOM 3210 C C . ILE A 1 402 ? -11.558 38.369 -4.088 1.00 32.66 402 ILE A C 1
ATOM 3212 O O . ILE A 1 402 ? -11.465 39.425 -4.718 1.00 32.66 402 ILE A O 1
ATOM 3216 N N . PRO A 1 403 ? -12.455 38.185 -3.105 1.00 23.00 403 PRO A N 1
ATOM 3217 C CA . PRO A 1 403 ? -12.964 39.321 -2.353 1.00 23.00 403 PRO A CA 1
ATOM 3218 C C . PRO A 1 403 ? -12.839 39.102 -0.841 1.00 23.00 403 PRO A C 1
ATOM 3220 O O . PRO A 1 403 ? -13.250 38.080 -0.288 1.00 23.00 403 PRO A O 1
ATOM 3223 N N . GLU A 1 404 ? -12.287 40.115 -0.179 1.00 28.42 404 GLU A N 1
ATOM 3224 C CA . GLU A 1 404 ? -12.434 40.352 1.255 1.00 28.42 404 GLU A CA 1
ATOM 3225 C C . GLU A 1 404 ? -13.919 40.417 1.642 1.00 28.42 404 GLU A C 1
ATOM 3227 O O . GLU A 1 404 ? -14.733 41.002 0.929 1.00 28.42 404 GLU A O 1
ATOM 3232 N N . TYR A 1 405 ? -14.269 39.860 2.803 1.00 22.64 405 TYR A N 1
ATOM 3233 C CA . TYR A 1 405 ? -15.586 40.030 3.422 1.00 22.64 405 TYR A CA 1
ATOM 3234 C C . TYR A 1 405 ? -15.466 40.045 4.958 1.00 22.64 405 TYR A C 1
ATOM 3236 O O . TYR A 1 405 ? -14.466 39.586 5.511 1.00 22.64 405 TYR A O 1
ATOM 3244 N N . PRO A 1 406 ? -16.442 40.641 5.669 1.00 22.55 406 PRO A N 1
ATOM 3245 C CA . PRO A 1 406 ? -16.191 41.617 6.715 1.00 22.55 406 PRO A CA 1
ATOM 3246 C C . PRO A 1 406 ? -16.540 41.052 8.094 1.00 22.55 406 PRO A C 1
ATOM 3248 O O . PRO A 1 406 ? -17.434 40.221 8.261 1.00 22.55 406 PRO A O 1
ATOM 3251 N N . VAL A 1 407 ? -15.876 41.569 9.122 1.00 23.03 407 VAL A N 1
ATOM 3252 C CA . VAL A 1 407 ? -16.153 41.217 10.516 1.00 23.03 407 VAL A CA 1
ATOM 3253 C C . VAL A 1 407 ? -17.500 41.812 10.944 1.00 23.03 407 VAL A C 1
ATOM 3255 O O . VAL A 1 407 ? -17.613 43.017 11.168 1.00 23.03 407 VAL A O 1
ATOM 3258 N N . LYS A 1 408 ? -18.522 40.967 11.125 1.00 24.38 408 LYS A N 1
ATOM 3259 C CA . LYS A 1 408 ? -19.697 41.296 11.948 1.00 24.38 408 LYS A CA 1
ATOM 3260 C C . LYS A 1 408 ? -19.471 40.785 13.369 1.00 24.38 408 LYS A C 1
ATOM 3262 O O . LYS A 1 408 ? -19.437 39.583 13.611 1.00 24.38 408 LYS A O 1
ATOM 3267 N N . ARG A 1 409 ? -19.323 41.728 14.304 1.00 26.14 409 ARG A N 1
ATOM 3268 C CA . ARG A 1 409 ? -19.335 41.484 15.752 1.00 26.14 409 ARG A CA 1
ATOM 3269 C C . ARG A 1 409 ? -20.700 40.941 16.173 1.00 26.14 409 ARG A C 1
ATOM 3271 O O . ARG A 1 409 ? -21.713 41.577 15.892 1.00 26.14 409 ARG A O 1
ATOM 3278 N N . LEU A 1 410 ? -20.706 39.852 16.933 1.00 26.47 410 LEU A N 1
ATOM 3279 C CA . LEU A 1 410 ? -21.816 39.497 17.810 1.00 26.47 410 LEU A CA 1
ATOM 3280 C C . LEU A 1 410 ? -21.290 39.454 19.244 1.00 26.47 410 LEU A C 1
ATOM 3282 O O . LEU A 1 410 ? -20.383 38.693 19.572 1.00 26.47 410 LEU A O 1
ATOM 3286 N N . LYS A 1 411 ? -21.837 40.362 20.054 1.00 25.34 411 LYS A N 1
ATOM 3287 C CA . LYS A 1 411 ? -21.784 40.355 21.513 1.00 25.34 411 LYS A CA 1
ATOM 3288 C C . LYS A 1 411 ? -22.646 39.182 21.986 1.00 25.34 411 LYS A C 1
ATOM 3290 O O . LYS A 1 411 ? -23.790 39.097 21.562 1.00 25.34 411 LYS A O 1
ATOM 3295 N N . ASP A 1 412 ? -22.123 38.293 22.817 1.00 26.28 412 ASP A N 1
ATOM 3296 C CA . ASP A 1 412 ? -22.487 38.297 24.234 1.00 26.28 412 ASP A CA 1
ATOM 3297 C C . ASP A 1 412 ? -21.759 37.213 25.029 1.00 26.28 412 ASP A C 1
ATOM 3299 O O . ASP A 1 412 ? -21.408 36.140 24.543 1.00 26.28 412 ASP A O 1
ATOM 3303 N N . ASN A 1 413 ? -21.513 37.588 26.279 1.00 27.05 413 ASN A N 1
ATOM 3304 C CA . ASN A 1 413 ? -20.779 36.883 27.311 1.00 27.05 413 ASN A CA 1
ATOM 3305 C C . ASN A 1 413 ? -21.470 35.588 27.749 1.00 27.05 413 ASN A C 1
ATOM 3307 O O . ASN A 1 413 ? -22.675 35.596 27.997 1.00 27.05 413 ASN A O 1
ATOM 3311 N N . ARG A 1 414 ? -20.665 34.546 27.998 1.00 24.95 414 ARG A N 1
ATOM 3312 C CA . ARG A 1 414 ? -20.687 33.699 29.213 1.00 24.95 414 ARG A CA 1
ATOM 3313 C C . ARG A 1 414 ? -19.554 32.670 29.124 1.00 24.95 414 ARG A C 1
ATOM 3315 O O . ARG A 1 414 ? -19.669 31.655 28.447 1.00 24.95 414 ARG A O 1
ATOM 3322 N N . VAL A 1 415 ? -18.448 32.969 29.802 1.00 25.66 415 VAL A N 1
ATOM 3323 C CA . VAL A 1 415 ? -17.356 32.028 30.084 1.00 25.66 415 VAL A CA 1
ATOM 3324 C C . VAL A 1 415 ? -17.620 31.448 31.470 1.00 25.66 415 VAL A C 1
ATOM 3326 O O . VAL A 1 415 ? -17.723 32.208 32.429 1.00 25.66 415 VAL A O 1
ATOM 3329 N N . TYR A 1 416 ? -17.734 30.125 31.570 1.00 24.98 416 TYR A N 1
ATOM 3330 C CA . TYR A 1 416 ? -17.546 29.414 32.833 1.00 24.98 416 TYR A CA 1
ATOM 3331 C C . TYR A 1 416 ? -16.069 29.025 32.926 1.00 24.98 416 TYR A C 1
ATOM 3333 O O . TYR A 1 416 ? -15.557 28.298 32.076 1.00 24.98 416 TYR A O 1
ATOM 3341 N N . SER A 1 417 ? -15.386 29.580 33.923 1.00 23.66 417 SER A N 1
ATOM 3342 C CA . SER A 1 417 ? -14.030 29.227 34.328 1.00 23.66 417 SER A CA 1
ATOM 3343 C C . SER A 1 417 ? -14.100 28.184 35.440 1.00 23.66 417 SER A C 1
ATOM 3345 O O . SER A 1 417 ? -14.647 28.475 36.501 1.00 23.66 417 SER A O 1
ATOM 3347 N N . GLU A 1 418 ? -13.498 27.018 35.239 1.00 25.20 418 GLU A N 1
ATOM 3348 C CA . GLU A 1 418 ? -13.060 26.168 36.347 1.00 25.20 418 GLU A CA 1
ATOM 3349 C C . GLU A 1 418 ? -11.531 26.138 36.330 1.00 25.20 418 GLU A C 1
ATOM 3351 O O . GLU A 1 418 ? -10.897 25.658 35.389 1.00 25.20 418 GLU A O 1
ATOM 3356 N N . HIS A 1 419 ? -10.951 26.770 37.348 1.00 23.70 419 HIS A N 1
ATOM 3357 C CA . HIS A 1 419 ? -9.535 26.722 37.678 1.00 23.70 419 HIS A CA 1
ATOM 3358 C C . HIS A 1 419 ? -9.245 25.418 38.423 1.00 23.70 419 HIS A C 1
ATOM 3360 O O . HIS A 1 419 ? -9.944 25.087 39.377 1.00 23.70 419 HIS A O 1
ATOM 3366 N N . PHE A 1 420 ? -8.187 24.716 38.026 1.00 25.86 420 PHE A N 1
ATOM 3367 C CA . PHE A 1 420 ? -7.511 23.760 38.895 1.00 25.86 420 PHE A CA 1
ATOM 3368 C C . PHE A 1 420 ? -6.085 24.256 39.118 1.00 25.86 420 PHE A C 1
ATOM 3370 O O . PHE A 1 420 ? -5.240 24.175 38.227 1.00 25.86 420 PHE A O 1
ATOM 3377 N N . ASP A 1 421 ? -5.866 24.800 40.313 1.00 22.98 421 ASP A N 1
ATOM 3378 C CA . ASP A 1 421 ? -4.554 25.065 40.891 1.00 22.98 421 ASP A CA 1
ATOM 3379 C C . ASP A 1 421 ? -3.881 23.735 41.249 1.00 22.98 421 ASP A C 1
ATOM 3381 O O . ASP A 1 421 ? -4.479 22.884 41.910 1.00 22.98 421 ASP A O 1
ATOM 3385 N N . ILE A 1 422 ? -2.617 23.566 40.858 1.00 27.88 422 ILE A N 1
ATOM 3386 C CA . ILE A 1 422 ? -1.719 22.599 41.492 1.00 27.88 422 ILE A CA 1
ATOM 3387 C C . ILE A 1 422 ? -0.457 23.358 41.881 1.00 27.88 422 ILE A C 1
ATOM 3389 O O . ILE A 1 422 ? 0.350 23.761 41.043 1.00 27.88 422 ILE A O 1
ATOM 3393 N N . THR A 1 423 ? -0.343 23.578 43.184 1.00 24.45 423 THR A N 1
ATOM 3394 C CA . THR A 1 423 ? 0.818 24.109 43.882 1.00 24.45 423 THR A CA 1
ATOM 3395 C C . THR A 1 423 ? 1.971 23.110 43.859 1.00 24.45 423 THR A C 1
ATOM 3397 O O . THR A 1 423 ? 1.790 21.899 43.965 1.00 24.45 423 THR A O 1
ATOM 3400 N N . VAL A 1 424 ? 3.173 23.660 43.712 1.00 30.81 424 VAL A N 1
ATOM 3401 C CA . VAL A 1 424 ? 4.455 22.958 43.731 1.00 30.81 424 VAL A CA 1
ATOM 3402 C C . VAL A 1 424 ? 4.909 22.761 45.178 1.00 30.81 424 VAL A C 1
ATOM 3404 O O . VAL A 1 424 ? 5.011 23.737 45.923 1.00 30.81 424 VAL A O 1
ATOM 3407 N N . SER A 1 425 ? 5.252 21.522 45.531 1.00 33.47 425 SER A N 1
ATOM 3408 C CA . SER A 1 425 ? 6.261 21.179 46.541 1.00 33.47 425 SER A CA 1
ATOM 3409 C C . SER A 1 425 ? 6.882 19.836 46.200 1.00 33.47 425 SER A C 1
ATOM 3411 O O . SER A 1 425 ? 6.085 18.879 46.057 1.00 33.47 425 SER A O 1
#

Foldseek 3Di:
DVVVCPDPVVVVCVVCVCVVVNDPDPDDQDPVNSVVVVVVVVVVVVVLCVVLQQWDQDPVNPDIGGDLLVVLCVVLVFDPVLSSLLVVLLPDLALLVNLLSNLPGCLLVVQDDDPVCQVLLQVLQVVFPDHDPPVDGQDDSSSLLSSLLQSQLDDPVSRPPPPVSVVVSVVSLVSSLSSLSSSLSVLQVCLAPRGFLSSNVSSLLNNQSSLQSHHSLRFPLLVSQPPDDPVLCVLCVVVVHGALVSLLVDDLVVSCVSSVHDPPVSVSSNVVSLQDKAKDWDWDADPQWIWIFIFIFHRDDQDKWKKKKWKWFDDPPIHIDIDIDIDGDGPPGDGDTDGDRNDDQRDFMKIWIDTSHRGRNIKIWTWGADPVRDIDIDTDSPHRNDDPPDDPPDDDDDDDDDDDDDDDDDDDDDDDDDDDDDDDD